Protein AF-A0A1H7ITZ8-F1 (afdb_monomer)

pLDDT: mean 71.11, std 26.48, range [23.14, 97.75]

Structure (mmCIF, N/CA/C/O backbone):
data_AF-A0A1H7ITZ8-F1
#
_entry.id   AF-A0A1H7ITZ8-F1
#
loop_
_atom_site.group_PDB
_atom_site.id
_atom_site.type_symbol
_atom_site.label_atom_id
_atom_site.label_alt_id
_atom_site.label_comp_id
_atom_site.label_asym_id
_atom_site.label_entity_id
_atom_site.label_seq_id
_atom_site.pdbx_PDB_ins_code
_atom_site.Cartn_x
_atom_site.Cartn_y
_atom_site.Cartn_z
_atom_site.occupancy
_atom_site.B_iso_or_equiv
_atom_site.auth_seq_id
_atom_site.auth_comp_id
_atom_site.auth_asym_id
_atom_site.auth_atom_id
_atom_site.pdbx_PDB_model_num
ATOM 1 N N . MET A 1 1 ? 5.941 -54.226 17.260 1.00 29.75 1 MET A N 1
ATOM 2 C CA . MET A 1 1 ? 5.247 -53.917 18.535 1.00 29.75 1 MET A CA 1
ATOM 3 C C . MET A 1 1 ? 5.893 -52.683 19.145 1.00 29.75 1 MET A C 1
ATOM 5 O O . MET A 1 1 ? 7.112 -52.682 19.151 1.00 29.75 1 MET A O 1
ATOM 9 N N . ARG A 1 2 ? 5.105 -51.743 19.706 1.00 27.94 2 ARG A N 1
ATOM 10 C CA . ARG A 1 2 ? 5.529 -50.511 20.434 1.00 27.94 2 ARG A CA 1
ATOM 11 C C . ARG A 1 2 ? 6.351 -49.517 19.567 1.00 27.94 2 ARG A C 1
ATOM 13 O O . ARG A 1 2 ? 7.229 -49.949 18.842 1.00 27.94 2 ARG A O 1
ATOM 20 N N . ILE A 1 3 ? 6.073 -48.213 19.424 1.00 29.80 3 ILE A N 1
ATOM 21 C CA . ILE A 1 3 ? 5.393 -47.147 20.205 1.00 29.80 3 ILE A CA 1
ATOM 22 C C . ILE A 1 3 ? 6.267 -46.528 21.317 1.00 29.80 3 ILE A C 1
ATOM 24 O O . ILE A 1 3 ? 6.547 -47.205 22.300 1.00 29.80 3 ILE A O 1
ATOM 28 N N . LEU A 1 4 ? 6.538 -45.211 21.166 1.00 27.41 4 LEU A N 1
ATOM 29 C CA . LEU A 1 4 ? 7.123 -44.229 22.117 1.00 27.41 4 LEU A CA 1
ATOM 30 C C . LEU A 1 4 ? 8.624 -44.413 22.489 1.00 27.41 4 LEU A C 1
ATOM 32 O O . LEU A 1 4 ? 9.109 -45.535 22.515 1.00 27.41 4 LEU A O 1
ATOM 36 N N . SER A 1 5 ? 9.426 -43.364 22.768 1.00 28.02 5 SER A N 1
ATOM 37 C CA . SER A 1 5 ? 9.196 -41.893 22.734 1.00 28.02 5 SER A CA 1
ATOM 38 C C . SER A 1 5 ? 10.489 -41.044 22.673 1.00 28.02 5 SER A C 1
ATOM 40 O O . SER A 1 5 ? 11.504 -41.452 23.218 1.00 28.02 5 SER A O 1
ATOM 42 N N . LYS A 1 6 ? 10.369 -39.822 22.113 1.00 26.95 6 LYS A N 1
ATOM 43 C CA . LYS A 1 6 ? 11.011 -38.518 22.459 1.00 26.95 6 LYS A CA 1
ATOM 44 C C . LYS A 1 6 ? 12.314 -38.481 23.313 1.00 26.95 6 LYS A C 1
ATOM 46 O O . LYS A 1 6 ? 12.285 -38.962 24.439 1.00 26.95 6 LYS A O 1
ATOM 51 N N . SER A 1 7 ? 13.328 -37.689 22.893 1.00 27.19 7 SER A N 1
ATOM 52 C CA . SER A 1 7 ? 13.704 -36.373 23.512 1.00 27.19 7 SER A CA 1
ATOM 53 C C . SER A 1 7 ? 15.200 -35.931 23.465 1.00 27.19 7 SER A C 1
ATOM 55 O O . SER A 1 7 ? 16.047 -36.553 24.085 1.00 27.19 7 SER A O 1
ATOM 57 N N . ILE A 1 8 ? 15.433 -34.711 22.935 1.00 26.95 8 ILE A N 1
ATOM 58 C CA . ILE A 1 8 ? 16.166 -33.570 23.572 1.00 26.95 8 ILE A CA 1
ATOM 59 C C . ILE A 1 8 ? 17.731 -33.454 23.547 1.00 26.95 8 ILE A C 1
ATOM 61 O O . ILE A 1 8 ? 18.434 -34.011 24.377 1.00 26.95 8 ILE A O 1
ATOM 65 N N . LYS A 1 9 ? 18.183 -32.478 22.722 1.00 26.86 9 LYS A N 1
ATOM 66 C CA . LYS A 1 9 ? 19.186 -31.380 22.929 1.00 26.86 9 LYS A CA 1
ATOM 67 C C . LYS A 1 9 ? 20.734 -31.558 22.873 1.00 26.86 9 LYS A C 1
ATOM 69 O O . LYS A 1 9 ? 21.321 -32.385 23.551 1.00 26.86 9 LYS A O 1
ATOM 74 N N . LYS A 1 10 ? 21.325 -30.499 22.266 1.00 27.42 10 LYS A N 1
ATOM 75 C CA . LYS A 1 10 ? 22.605 -29.768 22.519 1.00 27.42 10 LYS A CA 1
ATOM 76 C C . LYS A 1 10 ? 23.917 -30.133 21.774 1.00 27.42 10 LYS A C 1
ATOM 78 O O . LYS A 1 10 ? 24.700 -30.951 22.228 1.00 27.42 10 LYS A O 1
ATOM 83 N N . THR A 1 11 ? 24.176 -29.355 20.710 1.00 26.75 11 THR A N 1
ATOM 84 C CA . THR A 1 11 ? 25.274 -28.356 20.564 1.00 26.75 11 THR A CA 1
ATOM 85 C C . THR A 1 11 ? 26.735 -28.717 20.892 1.00 26.75 11 THR A C 1
ATOM 87 O O . THR A 1 11 ? 27.050 -28.978 22.046 1.00 26.75 11 THR A O 1
ATOM 90 N N . ILE A 1 12 ? 27.643 -28.467 19.929 1.00 24.50 12 ILE A N 1
ATOM 91 C CA . ILE A 1 12 ? 29.023 -27.960 20.135 1.00 24.50 12 ILE A CA 1
ATOM 92 C C . ILE A 1 12 ? 29.513 -27.220 18.863 1.00 24.50 12 ILE A C 1
ATOM 94 O O . ILE A 1 12 ? 28.933 -27.398 17.793 1.00 24.50 12 ILE A O 1
ATOM 98 N N . ILE A 1 13 ? 30.523 -26.349 18.998 1.00 24.00 13 ILE A N 1
ATOM 99 C CA . ILE A 1 13 ? 31.052 -25.416 17.975 1.00 24.00 13 ILE A CA 1
ATOM 100 C C . ILE A 1 13 ? 32.533 -25.730 17.691 1.00 24.00 13 ILE A C 1
ATOM 102 O O . ILE A 1 13 ? 33.263 -26.015 18.638 1.00 24.00 13 ILE A O 1
ATOM 106 N N . ALA A 1 14 ? 33.002 -25.586 16.442 1.00 23.97 14 ALA A N 1
ATOM 107 C CA . ALA A 1 14 ? 34.426 -25.385 16.119 1.00 23.97 14 ALA A CA 1
ATOM 108 C C . ALA A 1 14 ? 34.628 -24.718 14.738 1.00 23.97 14 ALA A C 1
ATOM 110 O O . ALA A 1 14 ? 33.883 -24.991 13.801 1.00 23.97 14 ALA A O 1
ATOM 111 N N . MET A 1 15 ? 35.657 -23.871 14.615 1.00 23.73 15 MET A N 1
ATOM 112 C CA . MET A 1 15 ? 36.111 -23.228 13.365 1.00 23.73 15 MET A CA 1
ATOM 113 C C . MET A 1 15 ? 37.372 -23.922 12.818 1.00 23.73 15 MET A C 1
ATOM 115 O O . MET A 1 15 ? 38.105 -24.554 13.577 1.00 23.73 15 MET A O 1
ATOM 119 N N . SER A 1 16 ? 37.694 -23.732 11.534 1.00 25.84 16 SER A N 1
ATOM 120 C CA . SER A 1 16 ? 39.051 -23.895 10.969 1.00 25.84 16 SER A CA 1
ATOM 121 C C . SER A 1 16 ? 39.190 -23.093 9.666 1.00 25.84 16 SER A C 1
ATOM 123 O O . SER A 1 16 ? 38.193 -22.868 8.983 1.00 25.84 16 SER A O 1
ATOM 125 N N . LEU A 1 17 ? 40.398 -22.603 9.354 1.00 23.58 17 LEU A N 1
ATOM 126 C CA . LEU A 1 17 ? 40.628 -21.542 8.360 1.00 23.58 17 LEU A CA 1
ATOM 127 C C . LEU A 1 17 ? 42.040 -21.634 7.728 1.00 23.58 17 LEU A C 1
ATOM 129 O O . LEU A 1 17 ? 42.996 -21.945 8.427 1.00 23.58 17 LEU A O 1
ATOM 133 N N . VAL A 1 18 ? 42.145 -21.260 6.441 1.00 26.16 18 VAL A N 1
ATOM 134 C CA . VAL A 1 18 ? 43.363 -20.920 5.650 1.00 26.16 18 VAL A CA 1
ATOM 135 C C . VAL A 1 18 ? 44.387 -22.024 5.304 1.00 26.16 18 VAL A C 1
ATOM 137 O O . VAL A 1 18 ? 45.120 -22.514 6.154 1.00 26.16 18 VAL A O 1
ATOM 140 N N . THR A 1 19 ? 44.554 -22.282 3.996 1.00 26.64 19 THR A N 1
ATOM 141 C CA . THR A 1 19 ? 45.807 -22.247 3.172 1.00 26.64 19 THR A CA 1
ATOM 142 C C . THR A 1 19 ? 45.485 -22.811 1.769 1.00 26.64 19 THR A C 1
ATOM 144 O O . THR A 1 19 ? 44.592 -23.641 1.657 1.00 26.64 19 THR A O 1
ATOM 147 N N . GLY A 1 20 ? 46.096 -22.420 0.641 1.00 23.81 20 GLY A N 1
ATOM 148 C CA . GLY A 1 20 ? 47.126 -21.411 0.329 1.00 23.81 20 GLY A CA 1
ATOM 149 C C . GLY A 1 20 ? 47.096 -21.054 -1.183 1.00 23.81 20 GLY A C 1
ATOM 150 O O . GLY A 1 20 ? 46.156 -21.437 -1.872 1.00 23.81 20 GLY A O 1
ATOM 151 N N . ILE A 1 21 ? 48.088 -20.320 -1.712 1.00 27.06 21 ILE A N 1
ATOM 152 C CA . ILE A 1 21 ? 48.065 -19.708 -3.069 1.00 27.06 21 ILE A CA 1
ATOM 153 C C . ILE A 1 21 ? 49.258 -20.189 -3.925 1.00 27.06 21 ILE A C 1
ATOM 155 O O . ILE A 1 21 ? 50.365 -20.165 -3.392 1.00 27.06 21 ILE A O 1
ATOM 159 N N . LEU A 1 22 ? 49.070 -20.524 -5.224 1.00 24.58 22 LEU A N 1
ATOM 160 C CA . LEU A 1 22 ? 49.828 -19.982 -6.394 1.00 24.58 22 LEU A CA 1
ATOM 161 C C . LEU A 1 22 ? 49.731 -20.776 -7.727 1.00 24.58 22 LEU A C 1
ATOM 163 O O . LEU A 1 22 ? 49.790 -21.997 -7.735 1.00 24.58 22 LEU A O 1
ATOM 167 N N . SER A 1 23 ? 49.733 -19.985 -8.818 1.00 24.92 23 SER A N 1
ATOM 168 C CA . SER A 1 23 ? 50.287 -20.203 -10.180 1.00 24.92 23 SER A CA 1
ATOM 169 C C . SER A 1 23 ? 49.730 -21.272 -11.151 1.00 24.92 23 SER A C 1
ATOM 171 O O . SER A 1 23 ? 49.378 -22.383 -10.779 1.00 24.92 23 SER A O 1
ATOM 173 N N . GLY A 1 24 ? 49.758 -20.931 -12.456 1.00 24.23 24 GLY A N 1
ATOM 174 C CA . GLY A 1 24 ? 49.689 -21.887 -13.579 1.00 24.23 24 GLY A CA 1
ATOM 175 C C . GLY A 1 24 ? 48.699 -21.546 -14.707 1.00 24.23 24 GLY A C 1
ATOM 176 O O . GLY A 1 24 ? 47.592 -22.071 -14.722 1.00 24.23 24 GLY A O 1
ATOM 177 N N . SER A 1 25 ? 49.095 -20.725 -15.689 1.00 25.64 25 SER A N 1
ATOM 178 C CA . SER A 1 25 ? 48.278 -20.441 -16.888 1.00 25.64 25 SER A CA 1
ATOM 179 C C . SER A 1 25 ? 48.521 -21.452 -18.017 1.00 25.64 25 SER A C 1
ATOM 181 O O . SER A 1 25 ? 49.678 -21.685 -18.352 1.00 25.64 25 SER A O 1
ATOM 183 N N . ILE A 1 26 ? 47.458 -21.946 -18.667 1.00 25.75 26 ILE A N 1
ATOM 184 C CA . ILE A 1 26 ? 47.429 -22.519 -20.034 1.00 25.75 26 ILE A CA 1
ATOM 185 C C . ILE A 1 26 ? 45.972 -22.475 -20.543 1.00 25.75 26 ILE A C 1
ATOM 187 O O . ILE A 1 26 ? 45.054 -22.801 -19.797 1.00 25.75 26 ILE A O 1
ATOM 191 N N . MET A 1 27 ? 45.762 -22.078 -21.804 1.00 27.56 27 MET A N 1
ATOM 192 C CA . MET A 1 27 ? 44.465 -22.148 -22.508 1.00 27.56 27 MET A CA 1
ATOM 193 C C . MET A 1 27 ? 44.356 -23.473 -23.281 1.00 27.56 27 MET A C 1
ATOM 195 O O . MET A 1 27 ? 45.375 -23.986 -23.751 1.00 27.56 27 MET A O 1
ATOM 199 N N . PRO A 1 28 ? 43.138 -24.005 -23.482 1.00 27.78 28 PRO A N 1
ATOM 200 C CA . PRO A 1 28 ? 42.622 -23.999 -24.857 1.00 27.78 28 PRO A CA 1
ATOM 201 C C . PRO A 1 28 ? 41.128 -23.628 -24.980 1.00 27.78 28 PRO A C 1
ATOM 203 O O . PRO A 1 28 ? 40.410 -23.474 -23.998 1.00 27.78 28 PRO A O 1
ATOM 206 N N . ASN A 1 29 ? 40.687 -23.471 -26.231 1.00 26.05 29 ASN A N 1
ATOM 207 C CA . ASN A 1 29 ? 39.378 -22.954 -26.644 1.00 26.05 29 ASN A CA 1
ATOM 208 C C . ASN A 1 29 ? 38.174 -23.901 -26.434 1.00 26.05 29 ASN A C 1
ATOM 210 O O . ASN A 1 29 ? 38.314 -25.118 -26.331 1.00 26.05 29 ASN A O 1
ATOM 214 N N . THR A 1 30 ? 36.981 -23.301 -26.575 1.00 30.25 30 THR A N 1
ATOM 215 C CA . THR A 1 30 ? 35.686 -23.905 -26.970 1.00 30.25 30 THR A CA 1
ATOM 216 C C . THR A 1 30 ? 35.078 -24.995 -26.082 1.00 30.25 30 THR A C 1
ATOM 218 O O . THR A 1 30 ? 35.364 -26.179 -26.248 1.00 30.25 30 THR A O 1
ATOM 221 N N . SER A 1 31 ? 34.069 -24.611 -25.292 1.00 23.45 31 SER A N 1
ATOM 222 C CA . SER A 1 31 ? 32.730 -25.241 -25.275 1.00 23.45 31 SER A CA 1
ATOM 223 C C . SER A 1 31 ? 31.743 -24.372 -24.486 1.00 23.45 31 SER A C 1
ATOM 225 O O . SER A 1 31 ? 32.158 -23.592 -23.634 1.00 23.45 31 SER A O 1
ATOM 227 N N . SER A 1 32 ? 30.445 -24.496 -24.773 1.00 34.81 32 SER A N 1
ATOM 228 C CA . SER A 1 32 ? 29.383 -23.682 -24.168 1.00 34.81 32 SER A CA 1
ATOM 229 C C . SER A 1 32 ? 29.322 -23.828 -22.643 1.00 34.81 32 SER A C 1
ATOM 231 O O . SER A 1 32 ? 28.941 -24.882 -22.132 1.00 34.81 32 SER A O 1
ATOM 233 N N . SER A 1 33 ? 29.634 -22.756 -21.915 1.00 23.14 33 SER A N 1
ATOM 234 C CA . SER A 1 33 ? 29.462 -22.668 -20.464 1.00 23.14 33 SER A CA 1
ATOM 235 C C . SER A 1 33 ? 28.326 -21.707 -20.122 1.00 23.14 33 SER A C 1
ATOM 237 O O . SER A 1 33 ? 28.512 -20.490 -20.129 1.00 23.14 33 SER A O 1
ATOM 239 N N . ILE A 1 34 ? 27.158 -22.261 -19.788 1.00 28.22 34 ILE A N 1
ATOM 240 C CA . ILE A 1 34 ? 26.103 -21.529 -19.074 1.00 28.22 34 ILE A CA 1
ATOM 241 C C . ILE A 1 34 ? 26.743 -20.932 -17.816 1.00 28.22 34 ILE A C 1
ATOM 243 O O . ILE A 1 34 ? 27.362 -21.670 -17.045 1.00 28.22 34 ILE A O 1
ATOM 247 N N . ILE A 1 35 ? 26.616 -19.619 -17.609 1.00 26.00 35 ILE A N 1
ATOM 248 C CA . ILE A 1 35 ? 27.192 -18.948 -16.439 1.00 26.00 35 ILE A CA 1
ATOM 249 C C . ILE A 1 35 ? 26.360 -19.322 -15.209 1.00 26.00 35 ILE A C 1
ATOM 251 O O . ILE A 1 35 ? 25.389 -18.662 -14.849 1.00 26.00 35 ILE A O 1
ATOM 255 N N . THR A 1 36 ? 26.741 -20.416 -14.552 1.00 23.64 36 THR A N 1
ATOM 256 C CA . THR A 1 36 ? 26.254 -20.746 -13.212 1.00 23.64 36 THR A CA 1
ATOM 257 C C . THR A 1 36 ? 26.709 -19.654 -12.251 1.00 23.64 36 THR A C 1
ATOM 259 O O . THR A 1 36 ? 27.916 -19.443 -12.107 1.00 23.64 36 THR A O 1
ATOM 262 N N . ALA A 1 37 ? 25.759 -18.977 -11.601 1.00 26.55 37 ALA A N 1
ATOM 263 C CA . ALA A 1 37 ? 26.029 -17.863 -10.697 1.00 26.55 37 ALA A CA 1
ATOM 264 C C . ALA A 1 37 ? 27.124 -18.207 -9.670 1.00 26.55 37 ALA A C 1
ATOM 266 O O . ALA A 1 37 ? 27.009 -19.174 -8.910 1.00 26.55 37 ALA A O 1
ATOM 267 N N . SER A 1 38 ? 28.196 -17.409 -9.649 1.00 23.64 38 SER A N 1
ATOM 268 C CA . SER A 1 38 ? 29.277 -17.577 -8.679 1.00 23.64 38 SER A CA 1
ATOM 269 C C . SER A 1 38 ? 28.799 -17.124 -7.306 1.00 23.64 38 SER A C 1
ATOM 271 O O . SER A 1 38 ? 28.594 -15.935 -7.074 1.00 23.64 38 SER A O 1
ATOM 273 N N . ALA A 1 39 ? 28.656 -18.067 -6.380 1.00 30.31 39 ALA A N 1
ATOM 274 C CA . ALA A 1 39 ? 28.292 -17.759 -5.006 1.00 30.31 39 ALA A CA 1
ATOM 275 C C . ALA A 1 39 ? 29.340 -16.871 -4.297 1.00 30.31 39 ALA A C 1
ATOM 277 O O . ALA A 1 39 ? 30.525 -16.879 -4.637 1.00 30.31 39 ALA A O 1
ATOM 278 N N . ASN A 1 40 ? 28.888 -16.237 -3.208 1.00 27.64 40 ASN A N 1
ATOM 279 C CA . ASN A 1 40 ? 29.690 -15.627 -2.141 1.00 27.64 40 ASN A CA 1
ATOM 280 C C . ASN A 1 40 ? 30.190 -14.176 -2.332 1.00 27.64 40 ASN A C 1
ATOM 282 O O . ASN A 1 40 ? 31.363 -13.871 -2.115 1.00 27.64 40 ASN A O 1
ATOM 286 N N . THR A 1 41 ? 29.256 -13.251 -2.564 1.00 24.20 41 THR A N 1
ATOM 287 C CA . THR A 1 41 ? 29.254 -11.954 -1.858 1.00 24.20 41 THR A CA 1
ATOM 288 C C . THR A 1 41 ? 28.116 -11.928 -0.831 1.00 24.20 41 THR A C 1
ATOM 290 O O . THR A 1 41 ? 27.127 -12.644 -0.964 1.00 24.20 41 THR A O 1
ATOM 293 N N . GLY A 1 42 ? 28.270 -11.142 0.240 1.00 26.78 42 GLY A N 1
ATOM 294 C CA . GLY A 1 42 ? 27.377 -11.138 1.410 1.00 26.78 42 GLY A CA 1
ATOM 295 C C . GLY A 1 42 ? 26.049 -10.391 1.232 1.00 26.78 42 GLY A C 1
ATOM 296 O O . GLY A 1 42 ? 25.660 -9.646 2.127 1.00 26.78 42 GLY A O 1
ATOM 297 N N . SER A 1 43 ? 25.378 -10.563 0.095 1.00 32.91 43 SER A N 1
ATOM 298 C CA . SER A 1 43 ? 24.060 -9.997 -0.205 1.00 32.91 43 SER A CA 1
ATOM 299 C C . SER A 1 43 ? 23.066 -11.120 -0.483 1.00 32.91 43 SER A C 1
ATOM 301 O O . SER A 1 43 ? 23.257 -11.888 -1.424 1.00 32.91 43 SER A O 1
ATOM 303 N N . VAL A 1 44 ? 21.988 -11.197 0.303 1.00 38.00 44 VAL A N 1
ATOM 304 C CA . VAL A 1 44 ? 20.794 -11.938 -0.121 1.00 38.00 44 VAL A CA 1
ATOM 305 C C . VAL A 1 44 ? 20.200 -11.146 -1.282 1.00 38.00 44 VAL A C 1
ATOM 307 O O . VAL A 1 44 ? 19.850 -9.980 -1.125 1.00 38.00 44 VAL A O 1
ATOM 310 N N . GLU A 1 45 ? 20.164 -11.734 -2.473 1.00 53.88 45 GLU A N 1
ATOM 311 C CA . GLU A 1 45 ? 19.603 -11.056 -3.637 1.00 53.88 45 GLU A CA 1
ATOM 312 C C . GLU A 1 45 ? 18.069 -11.098 -3.562 1.00 53.88 45 GLU A C 1
ATOM 314 O O . GLU A 1 45 ? 17.452 -12.102 -3.923 1.00 53.88 45 GLU A O 1
ATOM 319 N N . HIS A 1 46 ? 17.456 -10.007 -3.088 1.00 66.81 46 HIS A N 1
ATOM 320 C CA . HIS A 1 46 ? 16.001 -9.836 -2.937 1.00 66.81 46 HIS A CA 1
ATOM 321 C C . HIS A 1 46 ? 15.278 -9.635 -4.288 1.00 66.81 46 HIS A C 1
ATOM 323 O O . HIS A 1 46 ? 14.564 -8.660 -4.510 1.00 66.81 46 HIS A O 1
ATOM 329 N N . ARG A 1 47 ? 15.488 -10.593 -5.195 1.00 77.88 47 ARG A N 1
ATOM 330 C CA . ARG A 1 47 ? 14.961 -10.691 -6.562 1.00 77.88 47 ARG A CA 1
ATOM 331 C C . ARG A 1 47 ? 13.589 -11.382 -6.577 1.00 77.88 47 ARG A C 1
ATOM 333 O O . ARG A 1 47 ? 13.462 -12.484 -7.115 1.00 77.88 47 ARG A O 1
ATOM 340 N N . LEU A 1 48 ? 12.579 -10.837 -5.899 1.00 79.00 48 LEU A N 1
ATOM 341 C CA . LEU A 1 48 ? 11.294 -11.533 -5.767 1.00 79.00 48 LEU A CA 1
ATOM 342 C C . LEU A 1 48 ? 10.552 -11.642 -7.110 1.00 79.00 48 LEU A C 1
ATOM 344 O O . LEU A 1 48 ? 9.998 -12.697 -7.417 1.00 79.00 48 LEU A O 1
ATOM 348 N N . HIS A 1 49 ? 10.569 -10.587 -7.921 1.00 85.31 49 HIS A N 1
ATOM 349 C CA . HIS A 1 49 ? 9.899 -10.537 -9.219 1.00 85.31 49 HIS A CA 1
ATOM 350 C C . HIS A 1 49 ? 10.641 -11.328 -10.304 1.00 85.31 49 HIS A C 1
ATOM 352 O O . HIS A 1 49 ? 9.990 -11.872 -11.197 1.00 85.31 49 HIS A O 1
ATOM 358 N N . TYR A 1 50 ? 11.965 -11.493 -10.194 1.00 86.12 50 TYR A N 1
ATOM 359 C CA . TYR A 1 50 ? 12.759 -12.359 -11.084 1.00 86.12 50 TYR A CA 1
ATOM 360 C C . TYR A 1 50 ? 12.202 -13.788 -11.207 1.00 86.12 50 TYR A C 1
ATOM 362 O O . TYR A 1 50 ? 12.099 -14.332 -12.308 1.00 86.12 50 TYR A O 1
ATOM 370 N N . TYR A 1 51 ? 11.783 -14.393 -10.089 1.00 81.44 51 TYR A N 1
ATOM 371 C CA . TYR A 1 51 ? 11.235 -15.757 -10.068 1.00 81.44 51 TYR A CA 1
ATOM 372 C C . TYR A 1 51 ? 9.824 -15.876 -10.671 1.00 81.44 51 TYR A C 1
ATOM 374 O O . TYR A 1 51 ? 9.306 -16.986 -10.802 1.00 81.44 51 TYR A O 1
ATOM 382 N N . PHE A 1 52 ? 9.210 -14.754 -11.057 1.00 78.75 52 PHE A N 1
ATOM 383 C CA . PHE A 1 52 ? 7.904 -14.692 -11.715 1.00 78.75 52 PHE A CA 1
ATOM 384 C C . PHE A 1 52 ? 7.978 -14.315 -13.202 1.00 78.75 52 PHE A C 1
ATOM 386 O O . PHE A 1 52 ? 6.956 -14.342 -13.892 1.00 78.75 52 PHE A O 1
ATOM 393 N N . LEU A 1 53 ? 9.180 -14.031 -13.712 1.00 85.94 53 LEU A N 1
ATOM 394 C CA . LEU A 1 53 ? 9.456 -13.941 -15.145 1.00 85.94 53 LEU A CA 1
ATOM 395 C C . LEU A 1 53 ? 9.205 -15.308 -15.797 1.00 85.94 53 LEU A C 1
ATOM 397 O O . LEU A 1 53 ? 9.593 -16.348 -15.260 1.00 85.94 53 LEU A O 1
ATOM 401 N N . GLN A 1 54 ? 8.546 -15.335 -16.952 1.00 85.94 54 GLN A N 1
ATOM 402 C CA . GLN A 1 54 ? 8.118 -16.583 -17.585 1.00 85.94 54 GLN A CA 1
ATOM 403 C C . GLN A 1 54 ? 9.223 -17.169 -18.467 1.00 85.94 54 GLN A C 1
ATOM 405 O O . GLN A 1 54 ? 9.581 -18.342 -18.321 1.00 85.94 54 GLN A O 1
ATOM 410 N N . THR A 1 55 ? 9.799 -16.356 -19.352 1.00 90.25 55 THR A N 1
ATOM 411 C CA . THR A 1 55 ? 10.794 -16.804 -20.338 1.00 90.25 55 THR A CA 1
ATOM 412 C C . THR A 1 55 ? 12.240 -16.582 -19.893 1.00 90.25 55 THR A C 1
ATOM 414 O O . THR A 1 55 ? 12.540 -15.735 -19.052 1.00 90.25 55 THR A O 1
ATOM 417 N N . ASP A 1 56 ? 13.166 -17.338 -20.489 1.00 91.75 56 ASP A N 1
ATOM 418 C CA . ASP A 1 56 ? 14.604 -17.108 -20.301 1.00 91.75 56 ASP A CA 1
ATOM 419 C C . ASP A 1 56 ? 15.063 -15.794 -20.949 1.00 91.75 56 ASP A C 1
ATOM 421 O O . ASP A 1 56 ? 16.005 -15.177 -20.465 1.00 91.75 56 ASP A O 1
ATOM 425 N N . ALA A 1 57 ? 14.343 -15.315 -21.971 1.00 92.75 57 ALA A N 1
ATOM 426 C CA . ALA A 1 57 ? 14.526 -13.983 -22.538 1.00 92.75 57 ALA A CA 1
ATOM 427 C C . ALA A 1 57 ? 14.228 -12.882 -21.504 1.00 92.75 57 ALA A C 1
ATOM 429 O O . ALA A 1 57 ? 15.057 -12.003 -21.302 1.00 92.75 57 ALA A O 1
ATOM 430 N N . GLU A 1 58 ? 13.099 -12.956 -20.788 1.00 92.44 58 GLU A N 1
ATOM 431 C CA . GLU A 1 58 ? 12.779 -12.013 -19.703 1.00 92.44 58 GLU A CA 1
ATOM 432 C C . GLU A 1 58 ? 13.831 -12.038 -18.582 1.00 92.44 58 GLU A C 1
ATOM 434 O O . GLU A 1 58 ? 14.252 -10.979 -18.119 1.00 92.44 58 GLU A O 1
ATOM 439 N N . ARG A 1 59 ? 14.288 -13.230 -18.165 1.00 93.06 59 ARG A N 1
ATOM 440 C CA . ARG A 1 59 ? 15.363 -13.372 -17.163 1.00 93.06 59 ARG A CA 1
ATOM 441 C C . ARG A 1 59 ? 16.677 -12.756 -17.644 1.00 93.06 59 ARG A C 1
ATOM 443 O O . ARG A 1 59 ? 17.267 -11.960 -16.921 1.00 93.06 59 ARG A O 1
ATOM 450 N N . ALA A 1 60 ? 17.085 -13.041 -18.880 1.00 94.19 60 ALA A N 1
ATOM 451 C CA . ALA A 1 60 ? 18.285 -12.459 -19.468 1.00 94.19 60 ALA A CA 1
ATOM 452 C C . ALA A 1 60 ? 18.188 -10.929 -19.588 1.00 94.19 60 ALA A C 1
ATOM 454 O O . ALA A 1 60 ? 19.150 -10.241 -19.262 1.00 94.19 60 ALA A O 1
ATOM 455 N N . CYS A 1 61 ? 17.028 -10.378 -19.968 1.00 94.62 61 CYS A N 1
ATOM 456 C CA . CYS A 1 61 ? 16.796 -8.933 -19.926 1.00 94.62 61 CYS A CA 1
ATOM 457 C C . CYS A 1 61 ? 16.945 -8.370 -18.507 1.00 94.62 61 CYS A C 1
ATOM 459 O O . CYS A 1 61 ? 17.560 -7.324 -18.349 1.00 94.62 61 CYS A O 1
ATOM 461 N N . TYR A 1 62 ? 16.403 -9.039 -17.484 1.00 93.38 62 TYR A N 1
ATOM 462 C CA . TYR A 1 62 ? 16.472 -8.596 -16.085 1.00 93.38 62 TYR A CA 1
ATOM 463 C C . TYR A 1 62 ? 17.923 -8.532 -15.589 1.00 93.38 62 TYR A C 1
ATOM 465 O O . TYR A 1 62 ? 18.357 -7.502 -15.071 1.00 93.38 62 TYR A O 1
ATOM 473 N N . ASP A 1 63 ? 18.695 -9.599 -15.810 1.00 93.31 63 ASP A N 1
ATOM 474 C CA . ASP A 1 63 ? 20.114 -9.641 -15.450 1.00 93.31 63 ASP A CA 1
ATOM 475 C C . ASP A 1 63 ? 20.926 -8.602 -16.244 1.00 93.31 63 ASP A C 1
ATOM 477 O O . ASP A 1 63 ? 21.711 -7.849 -15.667 1.00 93.31 63 ASP A O 1
ATOM 481 N N . ALA A 1 64 ? 20.683 -8.476 -17.551 1.00 94.00 64 ALA A N 1
ATOM 482 C CA . ALA A 1 64 ? 21.361 -7.507 -18.411 1.00 94.00 64 ALA A CA 1
ATOM 483 C C . ALA A 1 64 ? 21.033 -6.041 -18.063 1.00 94.00 64 ALA A C 1
ATOM 485 O O . ALA A 1 64 ? 21.897 -5.169 -18.180 1.00 94.00 64 ALA A O 1
ATOM 486 N N . ILE A 1 65 ? 19.815 -5.758 -17.595 1.00 91.69 65 ILE A N 1
ATOM 487 C CA . ILE A 1 65 ? 19.391 -4.452 -17.070 1.00 91.69 65 ILE A CA 1
ATOM 488 C C . ILE A 1 65 ? 20.188 -4.102 -15.801 1.00 91.69 65 ILE A C 1
ATOM 490 O O . ILE A 1 65 ? 20.742 -3.007 -15.709 1.00 91.69 65 ILE A O 1
ATOM 494 N N . ILE A 1 66 ? 20.319 -5.037 -14.852 1.00 89.88 66 ILE A N 1
ATOM 495 C CA . ILE A 1 66 ? 21.071 -4.816 -13.604 1.00 89.88 66 ILE A CA 1
ATOM 496 C C . ILE A 1 66 ? 22.574 -4.671 -13.867 1.00 89.88 66 ILE A C 1
ATOM 498 O O . ILE A 1 66 ? 23.213 -3.784 -13.300 1.00 89.88 66 ILE A O 1
ATOM 502 N N . GLU A 1 67 ? 23.160 -5.514 -14.720 1.00 90.69 67 GLU A N 1
ATOM 503 C CA . GLU A 1 67 ? 24.594 -5.452 -15.023 1.00 90.69 67 GLU A CA 1
ATOM 504 C C . GLU A 1 67 ? 24.963 -4.202 -15.843 1.00 90.69 67 GLU A C 1
ATOM 506 O O . GLU A 1 67 ? 25.930 -3.517 -15.502 1.00 90.69 67 GLU A O 1
ATOM 511 N N . SER A 1 68 ? 24.173 -3.824 -16.858 1.00 90.19 68 SER A N 1
ATOM 512 C CA . SER A 1 68 ? 24.438 -2.602 -17.642 1.00 90.19 68 SER A CA 1
ATOM 513 C C . SER A 1 68 ? 24.286 -1.324 -16.806 1.00 90.19 68 SER A C 1
ATOM 515 O O . SER A 1 68 ? 25.051 -0.376 -16.992 1.00 90.19 68 SER A O 1
ATOM 517 N N . ALA A 1 69 ? 23.390 -1.305 -15.811 1.00 85.88 69 ALA A N 1
ATOM 518 C CA . ALA A 1 69 ? 23.249 -0.184 -14.878 1.00 85.88 69 ALA A CA 1
ATOM 519 C C . ALA A 1 69 ? 24.495 0.067 -13.998 1.00 85.88 69 ALA A C 1
ATOM 521 O O . ALA A 1 69 ? 24.634 1.155 -13.441 1.00 85.88 69 ALA A O 1
ATOM 522 N N . LYS A 1 70 ? 25.437 -0.886 -13.897 1.00 84.81 70 LYS A N 1
ATOM 523 C CA . LYS A 1 70 ? 26.719 -0.696 -13.184 1.00 84.81 70 LYS A CA 1
ATOM 524 C C . LYS A 1 70 ? 27.747 0.098 -13.998 1.00 84.81 70 LYS A C 1
ATOM 526 O O . LYS A 1 70 ? 28.661 0.679 -13.415 1.00 84.81 70 LYS A O 1
ATOM 531 N N . ASN A 1 71 ? 27.608 0.126 -15.324 1.00 86.06 71 ASN A N 1
ATOM 532 C CA . ASN A 1 71 ? 28.469 0.862 -16.255 1.00 86.06 71 ASN A CA 1
ATOM 533 C C . ASN A 1 71 ? 27.608 1.554 -17.334 1.00 86.06 71 ASN A C 1
ATOM 535 O O . ASN A 1 71 ? 27.689 1.195 -18.511 1.00 86.06 71 ASN A O 1
ATOM 539 N N . PRO A 1 72 ? 26.748 2.518 -16.953 1.00 85.69 72 PRO A N 1
ATOM 540 C CA . PRO A 1 72 ? 25.824 3.146 -17.885 1.00 85.69 72 PRO A CA 1
ATOM 541 C C . PRO A 1 72 ? 26.559 4.014 -18.913 1.00 85.69 72 PRO A C 1
ATOM 543 O O . PRO A 1 72 ? 27.661 4.518 -18.676 1.00 85.69 72 PRO A O 1
ATOM 546 N N . LEU A 1 73 ? 25.910 4.232 -20.057 1.00 85.50 73 LEU A N 1
ATOM 547 C CA . LEU A 1 73 ? 26.437 5.062 -21.134 1.00 85.50 73 LEU A CA 1
ATOM 548 C C . LEU A 1 73 ? 26.776 6.484 -20.650 1.00 85.50 73 LEU A C 1
ATOM 550 O O . LEU A 1 73 ? 25.979 7.088 -19.921 1.00 85.50 73 LEU A O 1
ATOM 554 N N . PRO A 1 74 ? 27.895 7.074 -21.120 1.00 82.44 74 PRO A N 1
ATOM 555 C CA . PRO A 1 74 ? 28.230 8.463 -20.843 1.00 82.44 74 PRO A CA 1
ATOM 556 C C . PRO A 1 74 ? 27.096 9.427 -21.206 1.00 82.44 74 PRO A C 1
ATOM 558 O O . PRO A 1 74 ? 26.434 9.279 -22.240 1.00 82.44 74 PRO A O 1
ATOM 561 N N . ILE A 1 75 ? 26.918 10.457 -20.379 1.00 77.00 75 ILE A N 1
ATOM 562 C CA . ILE A 1 75 ? 25.930 11.521 -20.582 1.00 77.00 75 ILE A CA 1
ATOM 563 C C . ILE A 1 75 ? 26.043 12.109 -21.998 1.00 77.00 75 ILE A C 1
ATOM 565 O O . ILE A 1 75 ? 27.126 12.461 -22.464 1.00 77.00 75 ILE A O 1
ATOM 569 N N . GLY A 1 76 ? 24.904 12.209 -22.689 1.00 75.12 76 GLY A N 1
ATOM 570 C CA . GLY A 1 76 ? 24.824 12.724 -24.059 1.00 75.12 76 GLY A CA 1
ATOM 571 C C . GLY A 1 76 ? 25.182 11.726 -25.171 1.00 75.12 76 GLY A C 1
ATOM 572 O O . GLY A 1 76 ? 25.119 12.103 -26.342 1.00 75.12 76 GLY A O 1
ATOM 573 N N . THR A 1 77 ? 25.515 10.467 -24.855 1.00 82.56 77 THR A N 1
ATOM 574 C CA . THR A 1 77 ? 25.793 9.432 -25.870 1.00 82.56 77 THR A CA 1
ATOM 575 C C . THR A 1 77 ? 24.614 9.247 -26.832 1.00 82.56 77 THR A C 1
ATOM 577 O O . THR A 1 77 ? 23.503 8.887 -26.435 1.00 82.56 77 THR A O 1
ATOM 580 N N . ASN A 1 78 ? 24.866 9.444 -28.130 1.00 85.69 78 ASN A N 1
ATOM 581 C CA . ASN A 1 78 ? 23.905 9.130 -29.183 1.00 85.69 78 ASN A CA 1
ATOM 582 C C . ASN A 1 78 ? 24.059 7.662 -29.602 1.00 85.69 78 ASN A C 1
ATOM 584 O O . ASN A 1 78 ? 24.909 7.328 -30.424 1.00 85.69 78 ASN A O 1
ATOM 588 N N . ILE A 1 79 ? 23.207 6.811 -29.037 1.00 85.12 79 ILE A N 1
ATOM 589 C CA . ILE A 1 79 ? 23.155 5.361 -29.268 1.00 85.12 79 ILE A CA 1
ATOM 590 C C . ILE A 1 79 ? 23.130 4.954 -30.751 1.00 85.12 79 ILE A C 1
ATOM 592 O O . ILE A 1 79 ? 23.857 4.049 -31.148 1.00 85.12 79 ILE A O 1
ATOM 596 N N . TYR A 1 80 ? 22.417 5.695 -31.608 1.00 84.25 80 TYR A N 1
ATOM 597 C CA . TYR A 1 80 ? 22.340 5.434 -33.056 1.00 84.25 80 TYR A CA 1
ATOM 598 C C . TYR A 1 80 ? 23.618 5.842 -33.817 1.00 84.25 80 TYR A C 1
ATOM 600 O O . TYR A 1 80 ? 23.651 5.830 -35.047 1.00 84.25 80 TYR A O 1
ATOM 608 N N . ARG A 1 81 ? 24.661 6.267 -33.094 1.00 86.69 81 ARG A N 1
ATOM 609 C CA . ARG A 1 81 ? 25.993 6.628 -33.600 1.00 86.69 81 ARG A CA 1
ATOM 610 C C . ARG A 1 81 ? 27.133 6.038 -32.757 1.00 86.69 81 ARG A C 1
ATOM 612 O O . ARG A 1 81 ? 28.274 6.460 -32.926 1.00 86.69 81 ARG A O 1
ATOM 619 N N . MET A 1 82 ? 26.844 5.102 -31.848 1.00 90.81 82 MET A N 1
ATOM 620 C CA . MET A 1 82 ? 27.883 4.375 -31.113 1.00 90.81 82 MET A CA 1
ATOM 621 C C . MET A 1 82 ? 28.695 3.481 -32.055 1.00 90.81 82 MET A C 1
ATOM 623 O O . MET A 1 82 ? 28.137 2.861 -32.964 1.00 90.81 82 MET A O 1
ATOM 627 N N . SER A 1 83 ? 30.001 3.384 -31.795 1.00 92.50 83 SER A N 1
ATOM 628 C CA . SER A 1 83 ? 30.860 2.360 -32.397 1.00 92.50 83 SER A CA 1
ATOM 629 C C . SER A 1 83 ? 30.421 0.959 -31.941 1.00 92.50 83 SER A C 1
ATOM 631 O O . SER A 1 83 ? 29.741 0.824 -30.919 1.00 92.50 83 SER A O 1
ATOM 633 N N . ASN A 1 84 ? 30.783 -0.097 -32.676 1.00 93.38 84 ASN A N 1
ATOM 634 C CA . ASN A 1 84 ? 30.471 -1.461 -32.229 1.00 93.38 84 ASN A CA 1
ATOM 635 C C . ASN A 1 84 ? 31.280 -1.810 -30.967 1.00 93.38 84 ASN A C 1
ATOM 637 O O . ASN A 1 84 ? 30.772 -2.467 -30.063 1.00 93.38 84 ASN A O 1
ATOM 641 N N . GLU A 1 85 ? 32.489 -1.267 -30.857 1.00 93.25 85 GLU A N 1
ATOM 642 C CA . GLU A 1 85 ? 33.355 -1.324 -29.686 1.00 93.25 85 GLU A CA 1
ATOM 643 C C . GLU A 1 85 ? 32.690 -0.696 -28.449 1.00 93.25 85 GLU A C 1
ATOM 645 O O . GLU A 1 85 ? 32.723 -1.291 -27.374 1.00 93.25 85 GLU A O 1
ATOM 650 N N . ASP A 1 86 ? 32.032 0.462 -28.579 1.00 92.56 86 ASP A N 1
ATOM 651 C CA . ASP A 1 86 ? 31.291 1.085 -27.473 1.00 92.56 86 ASP A CA 1
ATOM 652 C C . ASP A 1 86 ? 30.023 0.298 -27.105 1.00 92.56 86 ASP A C 1
ATOM 654 O O . ASP A 1 86 ? 29.693 0.221 -25.921 1.00 92.56 86 ASP A O 1
ATOM 658 N N . LYS A 1 87 ? 29.325 -0.321 -28.072 1.00 93.50 87 LYS A N 1
ATOM 659 C CA . LYS A 1 87 ? 28.170 -1.198 -27.781 1.00 93.50 87 LYS A CA 1
ATOM 660 C C . LYS A 1 87 ? 28.590 -2.399 -26.933 1.00 93.50 87 LYS A C 1
ATOM 662 O O . LYS A 1 87 ? 27.963 -2.654 -25.914 1.00 93.50 87 LYS A O 1
ATOM 667 N N . ILE A 1 88 ? 29.687 -3.065 -27.298 1.00 94.06 88 ILE A N 1
ATOM 668 C CA . ILE A 1 88 ? 30.243 -4.214 -26.560 1.00 94.06 88 ILE A CA 1
ATOM 669 C C . ILE A 1 88 ? 30.809 -3.788 -25.191 1.00 94.06 88 ILE A C 1
ATOM 671 O O . ILE A 1 88 ? 30.744 -4.535 -24.221 1.00 94.06 88 ILE A O 1
ATOM 675 N N . LYS A 1 89 ? 31.366 -2.577 -25.085 1.00 94.25 89 LYS A N 1
ATOM 676 C CA . LYS A 1 89 ? 31.984 -2.040 -23.858 1.00 94.25 89 LYS A CA 1
ATOM 677 C C . LYS A 1 89 ? 30.980 -1.590 -22.788 1.00 94.25 89 LYS A C 1
ATOM 679 O O . LYS A 1 89 ? 31.297 -1.658 -21.601 1.00 94.25 89 LYS A O 1
ATOM 684 N N . TYR A 1 90 ? 29.829 -1.056 -23.194 1.00 92.06 90 TYR A N 1
ATOM 685 C CA . TYR A 1 90 ? 28.798 -0.528 -22.285 1.00 92.06 90 TYR A CA 1
ATOM 686 C C . TYR A 1 90 ? 27.539 -1.397 -22.210 1.00 92.06 90 TYR A C 1
ATOM 688 O O . TYR A 1 90 ? 26.690 -1.165 -21.351 1.00 92.06 90 TYR A O 1
ATOM 696 N N . GLY A 1 91 ? 27.391 -2.356 -23.122 1.00 94.06 91 GLY A N 1
ATOM 697 C CA . GLY A 1 91 ? 26.219 -3.206 -23.221 1.00 94.06 91 GLY A CA 1
ATOM 698 C C . GLY A 1 91 ? 26.462 -4.628 -22.732 1.00 94.06 91 GLY A C 1
ATOM 699 O O . GLY A 1 91 ? 27.578 -5.140 -22.776 1.00 94.06 91 GLY A O 1
ATOM 700 N N . ILE A 1 92 ? 25.391 -5.275 -22.282 1.00 97.31 92 ILE A N 1
ATOM 701 C CA . ILE A 1 92 ? 25.389 -6.681 -21.868 1.00 97.31 92 ILE A CA 1
ATOM 702 C C . ILE A 1 92 ? 24.691 -7.504 -22.948 1.00 97.31 92 ILE A C 1
ATOM 704 O O . ILE A 1 92 ? 23.598 -7.146 -23.381 1.00 97.31 92 ILE A O 1
ATOM 708 N N . GLU A 1 93 ? 25.335 -8.577 -23.403 1.00 96.56 93 GLU A N 1
ATOM 709 C CA . GLU A 1 93 ? 24.852 -9.407 -24.511 1.00 96.56 93 GLU A CA 1
ATOM 710 C C . GLU A 1 93 ? 23.484 -10.034 -24.203 1.00 96.56 93 GLU A C 1
ATOM 712 O O . GLU A 1 93 ? 23.278 -10.605 -23.130 1.00 96.56 93 GLU A O 1
ATOM 717 N N . LEU A 1 94 ? 22.548 -9.921 -25.148 1.00 95.81 94 LEU A N 1
ATOM 718 C CA . LEU A 1 94 ? 21.211 -10.502 -25.058 1.00 95.81 94 LEU A CA 1
ATOM 719 C C . LEU A 1 94 ? 21.126 -11.790 -25.896 1.00 95.81 94 LEU A C 1
ATOM 721 O O . LEU A 1 94 ? 21.620 -11.812 -27.025 1.00 95.81 94 LEU A O 1
ATOM 725 N N . PRO A 1 95 ? 20.467 -12.854 -25.399 1.00 92.81 95 PRO A N 1
ATOM 726 C CA . PRO A 1 95 ? 20.164 -14.026 -26.212 1.00 92.81 95 PRO A CA 1
ATOM 727 C C . PRO A 1 95 ? 19.094 -13.709 -27.270 1.00 92.81 95 PRO A C 1
ATOM 729 O O . PRO A 1 95 ? 18.283 -12.796 -27.106 1.00 92.81 95 PRO A O 1
ATOM 732 N N . GLU A 1 96 ? 19.067 -14.508 -28.337 1.00 86.25 96 GLU A N 1
ATOM 733 C CA . GLU A 1 96 ? 18.133 -14.381 -29.465 1.00 86.25 96 GLU A CA 1
ATOM 734 C C . GLU A 1 96 ? 16.665 -14.220 -29.004 1.00 86.25 96 GLU A C 1
ATOM 736 O O . GLU A 1 96 ? 16.136 -15.049 -28.258 1.00 86.25 96 GLU A O 1
ATOM 741 N N . GLY A 1 97 ? 16.001 -13.142 -29.439 1.00 84.38 97 GLY A N 1
ATOM 742 C CA . GLY A 1 97 ? 14.605 -12.822 -29.118 1.00 84.38 97 GLY A CA 1
ATOM 743 C C . GLY A 1 97 ? 14.394 -11.986 -27.845 1.00 84.38 97 GLY A C 1
ATOM 744 O O . GLY A 1 97 ? 13.296 -11.450 -27.644 1.00 84.38 97 GLY A O 1
ATOM 745 N N . ALA A 1 98 ? 15.416 -11.835 -26.993 1.00 91.25 98 ALA A N 1
ATOM 746 C CA . ALA A 1 98 ? 15.377 -10.970 -25.806 1.00 91.25 98 ALA A CA 1
ATOM 747 C C . ALA A 1 98 ? 15.592 -9.476 -26.131 1.00 91.25 98 ALA A C 1
ATOM 749 O O . ALA A 1 98 ? 15.303 -8.611 -25.311 1.00 91.25 98 ALA A O 1
ATOM 750 N N . ASP A 1 99 ? 16.038 -9.167 -27.346 1.00 87.75 99 ASP A N 1
ATOM 751 C CA . ASP A 1 99 ? 16.103 -7.831 -27.952 1.00 87.75 99 ASP A CA 1
ATOM 752 C C . ASP A 1 99 ? 14.718 -7.177 -28.145 1.00 87.75 99 ASP A C 1
ATOM 754 O O . ASP A 1 99 ? 14.600 -5.954 -28.265 1.00 87.75 99 ASP A O 1
ATOM 758 N N . SER A 1 100 ? 13.651 -7.981 -28.156 1.00 89.44 100 SER A N 1
ATOM 759 C CA . SER A 1 100 ? 12.305 -7.502 -28.460 1.00 89.44 100 SER A CA 1
ATOM 760 C C . SER A 1 100 ? 11.670 -6.681 -27.311 1.00 89.44 100 SER A C 1
ATOM 762 O O . SER A 1 100 ? 11.929 -6.931 -26.130 1.00 89.44 100 SER A O 1
ATOM 764 N N . PRO A 1 101 ? 10.767 -5.713 -27.596 1.00 87.31 101 PRO A N 1
ATOM 765 C CA . PRO A 1 101 ? 10.245 -4.800 -26.568 1.00 87.31 101 PRO A CA 1
ATOM 766 C C . PRO A 1 101 ? 9.443 -5.451 -25.428 1.00 87.31 101 PRO A C 1
ATOM 768 O O . PRO A 1 101 ? 9.216 -4.810 -24.402 1.00 87.31 101 PRO A O 1
ATOM 771 N N . THR A 1 102 ? 8.965 -6.690 -25.593 1.00 89.88 102 THR A N 1
ATOM 772 C CA . THR A 1 102 ? 8.119 -7.361 -24.592 1.00 89.88 102 THR A CA 1
ATOM 773 C C . THR A 1 102 ? 8.932 -7.972 -23.442 1.00 89.88 102 THR A C 1
ATOM 775 O O . THR A 1 102 ? 8.664 -7.570 -22.309 1.00 89.88 102 THR A O 1
ATOM 778 N N . PRO A 1 103 ? 9.942 -8.842 -23.665 1.00 90.12 103 PRO A N 1
ATOM 779 C CA . PRO A 1 103 ? 10.882 -9.254 -22.619 1.00 90.12 103 PRO A CA 1
ATOM 780 C C . PRO A 1 103 ? 11.520 -8.069 -21.887 1.00 90.12 103 PRO A C 1
ATOM 782 O O . PRO A 1 103 ? 11.480 -8.027 -20.659 1.00 90.12 103 PRO A O 1
ATOM 785 N N . ILE A 1 104 ? 11.998 -7.061 -22.630 1.00 90.38 104 ILE A N 1
ATOM 786 C CA . ILE A 1 104 ? 12.614 -5.853 -22.061 1.00 90.38 104 ILE A CA 1
ATOM 787 C C . ILE A 1 104 ? 11.631 -5.099 -21.155 1.00 90.38 104 ILE A C 1
ATOM 789 O O . ILE A 1 104 ? 11.980 -4.753 -20.029 1.00 90.38 104 ILE A O 1
ATOM 793 N N . GLY A 1 105 ? 10.391 -4.871 -21.603 1.00 89.12 105 GLY A N 1
ATOM 794 C CA . GLY A 1 105 ? 9.381 -4.158 -20.816 1.00 89.12 105 GLY A CA 1
ATOM 795 C C . GLY A 1 105 ? 8.911 -4.916 -19.568 1.00 89.12 105 GLY A C 1
ATOM 796 O O . GLY A 1 105 ? 8.639 -4.297 -18.541 1.00 89.12 105 GLY A O 1
ATOM 797 N N . ILE A 1 106 ? 8.836 -6.250 -19.623 1.00 88.38 106 ILE A N 1
ATOM 798 C CA . ILE A 1 106 ? 8.498 -7.083 -18.457 1.00 88.38 106 ILE A CA 1
ATOM 799 C C . ILE A 1 106 ? 9.654 -7.066 -17.446 1.00 88.38 106 ILE A C 1
ATOM 801 O O . ILE A 1 106 ? 9.428 -6.831 -16.259 1.00 88.38 106 ILE A O 1
ATOM 805 N N . ALA A 1 107 ? 10.887 -7.251 -17.922 1.00 90.69 107 ALA A N 1
ATOM 806 C CA . ALA A 1 107 ? 12.091 -7.237 -17.101 1.00 90.69 107 ALA A CA 1
ATOM 807 C C . ALA A 1 107 ? 12.348 -5.875 -16.442 1.00 90.69 107 ALA A C 1
ATOM 809 O O . ALA A 1 107 ? 12.651 -5.831 -15.253 1.00 90.69 107 ALA A O 1
ATOM 810 N N . HIS A 1 108 ? 12.157 -4.770 -17.173 1.00 89.38 108 HIS A N 1
ATOM 811 C CA . HIS A 1 108 ? 12.243 -3.406 -16.641 1.00 89.38 108 HIS A CA 1
ATOM 812 C C . HIS A 1 108 ? 11.352 -3.236 -15.407 1.00 89.38 108 HIS A C 1
ATOM 814 O O . HIS A 1 108 ? 11.825 -2.853 -14.342 1.00 89.38 108 HIS A O 1
ATOM 820 N N . ASN A 1 109 ? 10.072 -3.588 -15.524 1.00 87.31 109 ASN A N 1
ATOM 821 C CA . ASN A 1 109 ? 9.115 -3.423 -14.432 1.00 87.31 109 ASN A CA 1
ATOM 822 C C . ASN A 1 109 ? 9.418 -4.356 -13.241 1.00 87.31 109 ASN A C 1
ATOM 824 O O . ASN A 1 109 ? 9.085 -4.027 -12.106 1.00 87.31 109 ASN A O 1
ATOM 828 N N . ALA A 1 110 ? 10.055 -5.508 -13.481 1.00 88.88 110 ALA A N 1
ATOM 829 C CA . ALA A 1 110 ? 10.483 -6.422 -12.424 1.00 88.88 110 ALA A CA 1
ATOM 830 C C . ALA A 1 110 ? 11.716 -5.891 -11.676 1.00 88.88 110 ALA A C 1
ATOM 832 O O . ALA A 1 110 ? 11.725 -5.906 -10.448 1.00 88.88 110 ALA A O 1
ATOM 833 N N . VAL A 1 111 ? 12.710 -5.345 -12.389 1.00 89.50 111 VAL A N 1
ATOM 834 C CA . VAL A 1 111 ? 13.849 -4.656 -11.759 1.00 89.50 111 VAL A CA 1
ATOM 835 C C . VAL A 1 111 ? 13.393 -3.378 -11.046 1.00 89.50 111 VAL A C 1
ATOM 837 O O . VAL A 1 111 ? 13.927 -3.072 -9.992 1.00 89.50 111 VAL A O 1
ATOM 840 N N . GLU A 1 112 ? 12.371 -2.664 -11.529 1.00 86.56 112 GLU A N 1
ATOM 841 C CA . GLU A 1 112 ? 11.804 -1.509 -10.808 1.00 86.56 112 GLU A CA 1
ATOM 842 C C . GLU A 1 112 ? 11.138 -1.900 -9.478 1.00 86.56 112 GLU A C 1
ATOM 844 O O . GLU A 1 112 ? 11.193 -1.139 -8.515 1.00 86.56 112 GLU A O 1
ATOM 849 N N . ALA A 1 113 ? 10.537 -3.090 -9.396 1.00 85.88 113 ALA A N 1
ATOM 850 C CA . ALA A 1 113 ? 9.881 -3.574 -8.182 1.00 85.88 113 ALA A CA 1
ATOM 851 C C . ALA A 1 113 ? 10.839 -4.278 -7.194 1.00 85.88 113 ALA A C 1
ATOM 853 O O . ALA A 1 113 ? 10.594 -4.260 -5.984 1.00 85.88 113 ALA A O 1
ATOM 854 N N . ASP A 1 114 ? 11.928 -4.883 -7.687 1.00 87.75 114 ASP A N 1
ATOM 855 C CA . ASP A 1 114 ? 12.972 -5.512 -6.862 1.00 87.75 114 ASP A CA 1
ATOM 856 C C . ASP A 1 114 ? 14.107 -4.542 -6.469 1.00 87.75 114 ASP A C 1
ATOM 858 O O . ASP A 1 114 ? 14.660 -4.687 -5.380 1.00 87.75 114 ASP A O 1
ATOM 862 N N . TYR A 1 115 ? 14.419 -3.545 -7.305 1.00 86.38 115 TYR A N 1
ATOM 863 C CA . TYR A 1 115 ? 15.511 -2.569 -7.148 1.00 86.38 115 TYR A CA 1
ATOM 864 C C . TYR A 1 115 ? 15.084 -1.155 -7.615 1.00 86.38 115 TYR A C 1
ATOM 866 O O . TYR A 1 115 ? 15.631 -0.619 -8.593 1.00 86.38 115 TYR A O 1
ATOM 874 N N . PRO A 1 116 ? 14.088 -0.523 -6.961 1.00 86.06 116 PRO A N 1
ATOM 875 C CA . PRO A 1 116 ? 13.561 0.777 -7.384 1.00 86.06 116 PRO A CA 1
ATOM 876 C C . PRO A 1 116 ? 14.637 1.867 -7.422 1.00 86.06 116 PRO A C 1
ATOM 878 O O . PRO A 1 116 ? 14.588 2.735 -8.291 1.00 86.06 116 PRO A O 1
ATOM 881 N N . GLU A 1 117 ? 15.648 1.803 -6.551 1.00 78.75 117 GLU A N 1
ATOM 882 C CA . GLU A 1 117 ? 16.747 2.764 -6.542 1.00 78.75 117 GLU A CA 1
ATOM 883 C C . GLU A 1 117 ? 17.563 2.720 -7.843 1.00 78.75 117 GLU A C 1
ATOM 885 O O . GLU A 1 117 ? 17.860 3.774 -8.400 1.00 78.75 117 GLU A O 1
ATOM 890 N N . ILE A 1 118 ? 17.833 1.525 -8.397 1.00 77.25 118 ILE A N 1
ATOM 891 C CA . ILE A 1 118 ? 18.531 1.376 -9.686 1.00 77.25 118 ILE A CA 1
ATOM 892 C C . ILE A 1 118 ? 17.735 2.070 -10.794 1.00 77.25 118 ILE A C 1
ATOM 894 O O . ILE A 1 118 ? 18.291 2.851 -11.567 1.00 77.25 118 ILE A O 1
ATOM 898 N N . MET A 1 119 ? 16.426 1.819 -10.856 1.00 75.00 119 MET A N 1
ATOM 899 C CA . MET A 1 119 ? 15.562 2.385 -11.892 1.00 75.00 119 MET A CA 1
ATOM 900 C C . MET A 1 119 ? 15.388 3.897 -11.764 1.00 75.00 119 MET A C 1
ATOM 902 O O . MET A 1 119 ? 15.361 4.601 -12.773 1.00 75.00 119 MET A O 1
ATOM 906 N N . GLU A 1 120 ? 15.354 4.435 -10.549 1.00 72.19 120 GLU A N 1
ATOM 907 C CA . GLU A 1 120 ? 15.259 5.876 -10.313 1.00 72.19 120 GLU A CA 1
ATOM 908 C C . GLU A 1 120 ? 16.493 6.651 -10.797 1.00 72.19 120 GLU A C 1
ATOM 910 O O . GLU A 1 120 ? 16.353 7.806 -11.208 1.00 72.19 120 GLU A O 1
ATOM 915 N N . TYR A 1 121 ? 17.676 6.026 -10.845 1.00 64.88 121 TYR A N 1
ATOM 916 C CA . TYR A 1 121 ? 18.895 6.663 -11.359 1.00 64.88 121 TYR A CA 1
ATOM 917 C C . TYR A 1 121 ? 18.887 6.892 -12.880 1.00 64.88 121 TYR A C 1
ATOM 919 O O . TYR A 1 121 ? 19.513 7.838 -13.363 1.00 64.88 121 TYR A O 1
ATOM 927 N N . ILE A 1 122 ? 18.197 6.041 -13.649 1.00 62.28 122 ILE A N 1
ATOM 928 C CA . ILE A 1 122 ? 18.115 6.134 -15.123 1.00 62.28 122 ILE A CA 1
ATOM 929 C C . ILE A 1 122 ? 16.727 6.544 -15.650 1.00 62.28 122 ILE A C 1
ATOM 931 O O . ILE A 1 122 ? 16.618 6.969 -16.804 1.00 62.28 122 ILE A O 1
ATOM 935 N N . ARG A 1 123 ? 15.694 6.464 -14.800 1.00 60.09 123 ARG A N 1
ATOM 936 C CA . ARG A 1 123 ? 14.257 6.795 -14.947 1.00 60.09 123 ARG A CA 1
ATOM 937 C C . ARG A 1 123 ? 13.486 6.177 -16.122 1.00 60.09 123 ARG A C 1
ATOM 939 O O . ARG A 1 123 ? 12.368 5.742 -15.908 1.00 60.09 123 ARG A O 1
ATOM 946 N N . TYR A 1 124 ? 14.044 6.137 -17.334 1.00 56.31 124 TYR A N 1
ATOM 947 C CA . TYR A 1 124 ? 13.456 5.513 -18.538 1.00 56.31 124 TYR A CA 1
ATOM 948 C C . TYR A 1 124 ? 14.554 5.004 -19.498 1.00 56.31 124 TYR A C 1
ATOM 950 O O . TYR A 1 124 ? 14.470 5.168 -20.717 1.00 56.31 124 TYR A O 1
ATOM 958 N N . GLY A 1 125 ? 15.667 4.514 -18.951 1.00 74.12 125 GLY A N 1
ATOM 959 C CA . GLY A 1 125 ? 16.969 4.494 -19.620 1.00 74.12 125 GLY A CA 1
ATOM 960 C C . GLY A 1 125 ? 17.515 3.124 -20.015 1.00 74.12 125 GLY A C 1
ATOM 961 O O . GLY A 1 125 ? 18.650 2.842 -19.656 1.00 74.12 125 GLY A O 1
ATOM 962 N N . PHE A 1 126 ? 16.771 2.314 -20.771 1.00 87.44 126 PHE A N 1
ATOM 963 C CA . PHE A 1 126 ? 17.272 1.054 -21.344 1.00 87.44 126 PHE A CA 1
ATOM 964 C C . PHE A 1 126 ? 16.907 0.929 -22.823 1.00 87.44 126 PHE A C 1
ATOM 966 O O . PHE A 1 126 ? 15.815 1.332 -23.227 1.00 87.44 126 PHE A O 1
ATOM 973 N N . GLU A 1 127 ? 17.822 0.395 -23.631 1.00 88.94 127 GLU A N 1
ATOM 974 C CA . GLU A 1 127 ? 17.622 0.158 -25.064 1.00 88.94 127 GLU A CA 1
ATOM 975 C C . GLU A 1 127 ? 18.495 -1.029 -25.511 1.00 88.94 127 GLU A C 1
ATOM 977 O O . GLU A 1 127 ? 19.624 -1.175 -25.039 1.00 88.94 127 GLU A O 1
ATOM 982 N N . ALA A 1 128 ? 17.986 -1.876 -26.410 1.00 93.00 128 ALA A N 1
ATOM 983 C CA . ALA A 1 128 ? 18.808 -2.863 -27.108 1.00 93.00 128 ALA A CA 1
ATOM 984 C C . ALA A 1 128 ? 19.531 -2.181 -28.283 1.00 93.00 128 ALA A C 1
ATOM 986 O O . ALA A 1 128 ? 18.940 -1.349 -28.975 1.00 93.00 128 ALA A O 1
ATOM 987 N N . VAL A 1 129 ? 20.809 -2.503 -28.496 1.00 93.31 129 VAL A N 1
ATOM 988 C CA . VAL A 1 129 ? 21.620 -1.974 -29.603 1.00 93.31 129 VAL A CA 1
ATOM 989 C C . VAL A 1 129 ? 22.387 -3.085 -30.314 1.00 93.31 129 VAL A C 1
ATOM 991 O O . VAL A 1 129 ? 23.083 -3.877 -29.683 1.00 93.31 129 VAL A O 1
ATOM 994 N N . ASP A 1 130 ? 22.293 -3.114 -31.642 1.00 93.94 130 ASP A N 1
ATOM 995 C CA . ASP A 1 130 ? 22.783 -4.241 -32.441 1.00 93.94 130 ASP A CA 1
ATOM 996 C C . ASP A 1 130 ? 24.195 -4.015 -32.987 1.00 93.94 130 ASP A C 1
ATOM 998 O O . ASP A 1 130 ? 24.514 -2.963 -33.561 1.00 93.94 130 ASP A O 1
ATOM 1002 N N . VAL A 1 131 ? 25.041 -5.031 -32.847 1.00 93.94 131 VAL A N 1
ATOM 1003 C CA . VAL A 1 131 ? 26.327 -5.179 -33.534 1.00 93.94 131 VAL A CA 1
ATOM 1004 C C . VAL A 1 131 ? 26.107 -6.116 -34.716 1.00 93.94 131 VAL A C 1
ATOM 1006 O O . VAL A 1 131 ? 25.811 -7.289 -34.519 1.00 93.94 131 VAL A O 1
ATOM 1009 N N . TRP A 1 132 ? 26.229 -5.590 -35.934 1.00 91.12 132 TRP A N 1
ATOM 1010 C CA . TRP A 1 132 ? 26.108 -6.364 -37.173 1.00 91.12 132 TRP A CA 1
ATOM 1011 C C . TRP A 1 132 ? 27.446 -7.002 -37.554 1.00 91.12 132 TRP A C 1
ATOM 1013 O O . TRP A 1 132 ? 28.492 -6.361 -37.409 1.00 91.12 132 TRP A O 1
ATOM 1023 N N . HIS A 1 133 ? 27.384 -8.229 -38.068 1.00 89.38 133 HIS A N 1
ATOM 1024 C CA . HIS A 1 133 ? 28.525 -9.050 -38.479 1.00 89.38 133 HIS A CA 1
ATOM 1025 C C . HIS A 1 133 ? 28.615 -9.174 -40.012 1.00 89.38 133 HIS A C 1
ATOM 1027 O O . HIS A 1 133 ? 27.677 -8.834 -40.735 1.00 89.38 133 HIS A O 1
ATOM 1033 N N . ASP A 1 134 ? 29.744 -9.682 -40.517 1.00 89.88 134 ASP A N 1
ATOM 1034 C CA . ASP A 1 134 ? 30.016 -9.830 -41.962 1.00 89.88 134 ASP A CA 1
ATOM 1035 C C . ASP A 1 134 ? 29.112 -10.862 -42.680 1.00 89.88 134 ASP A C 1
ATOM 1037 O O . ASP A 1 134 ? 29.129 -10.949 -43.908 1.00 89.88 134 ASP A O 1
ATOM 1041 N N . ASP A 1 135 ? 28.338 -11.661 -41.939 1.00 89.31 135 ASP A N 1
ATOM 1042 C CA . ASP A 1 135 ? 27.458 -12.730 -42.435 1.00 89.31 135 ASP A CA 1
ATOM 1043 C C . ASP A 1 135 ? 25.963 -12.340 -42.474 1.00 89.31 135 ASP A C 1
ATOM 1045 O O . ASP A 1 135 ? 25.099 -13.207 -42.585 1.00 89.31 135 ASP A O 1
ATOM 1049 N N . GLU A 1 136 ? 25.672 -11.037 -42.391 1.00 84.50 136 GLU A N 1
ATOM 1050 C CA . GLU A 1 136 ? 24.331 -10.428 -42.296 1.00 84.50 136 GLU A CA 1
ATOM 1051 C C . GLU A 1 136 ? 23.553 -10.740 -40.996 1.00 84.50 136 GLU A C 1
ATOM 1053 O O . GLU A 1 136 ? 22.427 -10.265 -40.834 1.00 84.50 136 GLU A O 1
ATOM 1058 N N . ASN A 1 137 ? 24.150 -11.449 -40.027 1.00 89.50 137 ASN A N 1
ATOM 1059 C CA . ASN A 1 137 ? 23.588 -11.603 -38.681 1.00 89.50 137 ASN A CA 1
ATOM 1060 C C . ASN A 1 137 ? 23.956 -10.418 -37.766 1.00 89.50 137 ASN A C 1
ATOM 1062 O O . ASN A 1 137 ? 24.806 -9.580 -38.084 1.00 89.50 137 ASN A O 1
ATOM 1066 N N . TYR A 1 138 ? 23.331 -10.359 -36.587 1.00 92.06 138 TYR A N 1
ATOM 1067 C CA . TYR A 1 138 ? 23.640 -9.380 -35.545 1.00 92.06 138 TYR A CA 1
ATOM 1068 C C . TYR A 1 138 ? 23.631 -10.004 -34.145 1.00 92.06 138 TYR A C 1
ATOM 1070 O O . TYR A 1 138 ? 23.036 -11.056 -33.916 1.00 92.06 138 TYR A O 1
ATOM 1078 N N . THR A 1 139 ? 24.281 -9.325 -33.201 1.00 94.38 139 THR A N 1
ATOM 1079 C CA . THR A 1 139 ? 24.192 -9.594 -31.761 1.00 94.38 139 THR A CA 1
ATOM 1080 C C . THR A 1 139 ? 23.708 -8.332 -31.055 1.00 94.38 139 THR A C 1
ATOM 1082 O O . THR A 1 139 ? 24.299 -7.263 -31.224 1.00 94.38 139 THR A O 1
ATOM 1085 N N . SER A 1 140 ? 22.633 -8.443 -30.277 1.00 95.75 140 SER A N 1
ATOM 1086 C CA . SER A 1 140 ? 22.056 -7.322 -29.529 1.00 95.75 140 SER A CA 1
ATOM 1087 C C . SER A 1 140 ? 22.667 -7.203 -28.135 1.00 95.75 140 SER A C 1
ATOM 1089 O O . SER A 1 140 ? 22.898 -8.200 -27.451 1.00 95.75 140 SER A O 1
ATOM 1091 N N . TYR A 1 141 ? 22.869 -5.967 -27.686 1.00 96.00 141 TYR A N 1
ATOM 1092 C CA . TYR A 1 141 ? 23.379 -5.648 -26.355 1.00 96.00 141 TYR A CA 1
ATOM 1093 C C . TYR A 1 141 ? 22.416 -4.706 -25.626 1.00 96.00 141 TYR A C 1
ATOM 1095 O O . TYR A 1 141 ? 21.992 -3.695 -26.182 1.00 96.00 141 TYR A O 1
ATOM 1103 N N . MET A 1 142 ? 22.084 -5.008 -24.371 1.00 95.38 142 MET A N 1
ATOM 1104 C CA . MET A 1 142 ? 21.323 -4.126 -23.483 1.00 95.38 142 MET A CA 1
ATOM 1105 C C . MET A 1 142 ? 22.227 -3.020 -22.941 1.00 95.38 142 MET A C 1
ATOM 1107 O O . MET A 1 142 ? 23.192 -3.323 -22.240 1.00 95.38 142 MET A O 1
ATOM 1111 N N . VAL A 1 143 ? 21.909 -1.751 -23.213 1.00 92.62 143 VAL A N 1
ATOM 1112 C CA . VAL A 1 143 ? 22.649 -0.591 -22.685 1.00 92.62 143 VAL A CA 1
ATOM 1113 C C . VAL A 1 143 ? 21.796 0.256 -21.739 1.00 92.62 143 VAL A C 1
ATOM 1115 O O . VAL A 1 143 ? 20.694 0.689 -22.087 1.00 92.62 143 VAL A O 1
ATOM 1118 N N . ALA A 1 144 ? 22.341 0.560 -20.558 1.00 89.56 144 ALA A N 1
ATOM 1119 C CA . ALA A 1 144 ? 21.767 1.528 -19.626 1.00 89.56 144 ALA A CA 1
ATOM 1120 C C . ALA A 1 144 ? 22.134 2.965 -20.039 1.00 89.56 144 ALA A C 1
ATOM 1122 O O . ALA A 1 144 ? 23.267 3.246 -20.432 1.00 89.56 144 ALA A O 1
ATOM 1123 N N . LYS A 1 145 ? 21.188 3.901 -19.940 1.00 82.50 145 LYS A N 1
ATOM 1124 C CA . LYS A 1 145 ? 21.284 5.252 -20.510 1.00 82.50 145 LYS A CA 1
ATOM 1125 C C . LYS A 1 145 ? 20.790 6.316 -19.536 1.00 82.50 145 LYS A C 1
ATOM 1127 O O . LYS A 1 145 ? 19.588 6.471 -19.328 1.00 82.50 145 LYS A O 1
ATOM 1132 N N . ILE A 1 146 ? 21.716 7.119 -19.019 1.00 75.31 146 ILE A N 1
ATOM 1133 C CA . ILE A 1 146 ? 21.394 8.308 -18.220 1.00 75.31 146 ILE A CA 1
ATOM 1134 C C . ILE A 1 146 ? 20.654 9.321 -19.114 1.00 75.31 146 ILE A C 1
ATOM 1136 O O . ILE A 1 146 ? 21.172 9.722 -20.160 1.00 75.31 146 ILE A O 1
ATOM 1140 N N . ARG A 1 147 ? 19.431 9.714 -18.724 1.00 64.62 147 ARG A N 1
ATOM 1141 C CA . ARG A 1 147 ? 18.588 10.679 -19.467 1.00 64.62 147 ARG A CA 1
ATOM 1142 C C . ARG A 1 147 ? 18.536 12.089 -18.865 1.00 64.62 147 ARG A C 1
ATOM 1144 O O . ARG A 1 147 ? 18.162 13.008 -19.588 1.00 64.62 147 ARG A O 1
ATOM 1151 N N . ASP A 1 148 ? 18.913 12.265 -17.598 1.00 60.81 148 ASP A N 1
ATOM 1152 C CA . ASP A 1 148 ? 19.041 13.574 -16.939 1.00 60.81 148 ASP A CA 1
ATOM 1153 C C . ASP A 1 148 ? 20.503 13.804 -16.525 1.00 60.81 148 ASP A C 1
ATOM 1155 O O . ASP A 1 148 ? 21.146 12.934 -15.939 1.00 60.81 148 ASP A O 1
ATOM 1159 N N . ASN A 1 149 ? 21.048 14.968 -16.873 1.00 51.62 149 ASN A N 1
ATOM 1160 C CA . ASN A 1 149 ? 22.487 15.218 -16.864 1.00 51.62 149 ASN A CA 1
ATOM 1161 C C . ASN A 1 149 ? 23.047 15.647 -15.501 1.00 51.62 149 ASN A C 1
ATOM 1163 O O . ASN A 1 149 ? 24.264 15.611 -15.327 1.00 51.62 149 ASN A O 1
ATOM 1167 N N . ASN A 1 150 ? 22.212 16.101 -14.561 1.00 52.84 150 ASN A N 1
ATOM 1168 C CA . ASN A 1 150 ? 22.716 16.891 -13.430 1.00 52.84 150 ASN A CA 1
ATOM 1169 C C . ASN A 1 150 ? 23.007 16.098 -12.144 1.00 52.84 150 ASN A C 1
ATOM 1171 O O . ASN A 1 150 ? 23.786 16.585 -11.329 1.00 52.84 150 ASN A O 1
ATOM 1175 N N . ASN A 1 151 ? 22.397 14.922 -11.931 1.00 56.03 151 ASN A N 1
ATOM 1176 C CA . ASN A 1 151 ? 22.296 14.347 -10.577 1.00 56.03 151 ASN A CA 1
ATOM 1177 C C . ASN A 1 151 ? 22.597 12.844 -10.398 1.00 56.03 151 ASN A C 1
ATOM 1179 O O . ASN A 1 151 ? 22.652 12.425 -9.246 1.00 56.03 151 ASN A O 1
ATOM 1183 N N . TYR A 1 152 ? 22.838 12.033 -11.442 1.00 60.66 152 TYR A N 1
ATOM 1184 C CA . TYR A 1 152 ? 23.000 10.560 -11.321 1.00 60.66 152 TYR A CA 1
ATOM 1185 C C . TYR A 1 152 ? 23.889 10.117 -10.138 1.00 60.66 152 TYR A C 1
ATOM 1187 O O . TYR A 1 152 ? 23.433 9.444 -9.215 1.00 60.66 152 TYR A O 1
ATOM 1195 N N . SER A 1 153 ? 25.152 10.553 -10.123 1.00 63.19 153 SER A N 1
ATOM 1196 C CA . SER A 1 153 ? 26.122 10.175 -9.086 1.00 63.19 153 SER A CA 1
ATOM 1197 C C . SER A 1 153 ? 25.905 10.897 -7.755 1.00 63.19 153 SER A C 1
ATOM 1199 O O . SER A 1 153 ? 26.476 10.490 -6.746 1.00 63.19 153 SER A O 1
ATOM 1201 N N . ILE A 1 154 ? 25.096 11.956 -7.728 1.00 69.44 154 ILE A N 1
ATOM 1202 C CA . ILE A 1 154 ? 24.727 12.673 -6.506 1.00 69.44 154 ILE A CA 1
ATOM 1203 C C . ILE A 1 154 ? 23.610 11.899 -5.800 1.00 69.44 154 ILE A C 1
ATOM 1205 O O . ILE A 1 154 ? 23.759 11.564 -4.628 1.00 69.44 154 ILE A O 1
ATOM 1209 N N . TRP A 1 155 ? 22.552 11.529 -6.528 1.00 75.62 155 TRP A N 1
ATOM 1210 C CA . TRP A 1 155 ? 21.425 10.750 -6.011 1.00 75.62 155 TRP A CA 1
ATOM 1211 C C . TRP A 1 155 ? 21.836 9.341 -5.582 1.00 75.62 155 TRP A C 1
ATOM 1213 O O . TRP A 1 155 ? 21.500 8.947 -4.471 1.00 75.62 155 TRP A O 1
ATOM 1223 N N . ASP A 1 156 ? 22.616 8.612 -6.388 1.00 74.81 156 ASP A N 1
ATOM 1224 C CA . ASP A 1 156 ? 23.094 7.266 -6.031 1.00 74.81 156 ASP A CA 1
ATOM 1225 C C . ASP A 1 156 ? 23.889 7.262 -4.714 1.00 74.81 156 ASP A C 1
ATOM 1227 O O . ASP A 1 156 ? 23.595 6.500 -3.788 1.00 74.81 156 ASP A O 1
ATOM 1231 N N . ASN A 1 157 ? 24.841 8.191 -4.574 1.00 77.00 157 ASN A N 1
ATOM 1232 C CA . ASN A 1 157 ? 25.590 8.351 -3.330 1.00 77.00 157 ASN A CA 1
ATOM 1233 C C . ASN A 1 157 ? 24.699 8.824 -2.171 1.00 77.00 157 ASN A C 1
ATOM 1235 O O . ASN A 1 157 ? 24.902 8.382 -1.041 1.00 77.00 157 ASN A O 1
ATOM 1239 N N . GLN A 1 158 ? 23.711 9.691 -2.414 1.00 84.31 158 GLN A N 1
ATOM 1240 C CA . GLN A 1 158 ? 22.798 10.173 -1.374 1.00 84.31 158 GLN A CA 1
ATOM 1241 C C . GLN A 1 158 ? 21.850 9.077 -0.873 1.00 84.31 158 GLN A C 1
ATOM 1243 O O . GLN A 1 158 ? 21.747 8.917 0.342 1.00 84.31 158 GLN A O 1
ATOM 1248 N N . ILE A 1 159 ? 21.227 8.280 -1.751 1.00 85.44 159 ILE A N 1
ATOM 1249 C CA . ILE A 1 159 ? 20.381 7.141 -1.355 1.00 85.44 159 ILE A CA 1
ATOM 1250 C C . ILE A 1 159 ? 21.219 6.121 -0.578 1.00 85.44 159 ILE A C 1
ATOM 1252 O O . ILE A 1 159 ? 20.888 5.808 0.567 1.00 85.44 159 ILE A O 1
ATOM 1256 N N . LYS A 1 160 ? 22.351 5.662 -1.134 1.00 84.81 160 LYS A N 1
ATOM 1257 C CA . LYS A 1 160 ? 23.233 4.682 -0.472 1.00 84.81 160 LYS A CA 1
ATOM 1258 C C . LYS A 1 160 ? 23.733 5.175 0.889 1.00 84.81 160 LYS A C 1
ATOM 1260 O O . LYS A 1 160 ? 23.663 4.440 1.875 1.00 84.81 160 LYS A O 1
ATOM 1265 N N . SER A 1 161 ? 24.183 6.430 0.970 1.00 86.31 161 SER A N 1
ATOM 1266 C CA . SER A 1 161 ? 24.631 7.057 2.222 1.00 86.31 161 SER A CA 1
ATOM 1267 C C . SER A 1 161 ? 23.499 7.171 3.249 1.00 86.31 161 SER A C 1
ATOM 1269 O O . SER A 1 161 ? 23.685 6.856 4.427 1.00 86.31 161 SER A O 1
ATOM 1271 N N . LYS A 1 162 ? 22.296 7.566 2.818 1.00 91.44 162 LYS A N 1
ATOM 1272 C CA . LYS A 1 162 ? 21.134 7.738 3.695 1.00 91.44 162 LYS A CA 1
ATOM 1273 C C . LYS A 1 162 ? 20.591 6.403 4.210 1.00 91.44 162 LYS A C 1
ATOM 1275 O O . LYS A 1 162 ? 20.326 6.314 5.406 1.00 91.44 162 LYS A O 1
ATOM 1280 N N . ILE A 1 163 ? 20.535 5.356 3.379 1.00 92.44 163 ILE A N 1
ATOM 1281 C CA . ILE A 1 163 ? 20.218 3.980 3.808 1.00 92.44 163 ILE A CA 1
ATOM 1282 C C . ILE A 1 163 ? 21.248 3.494 4.835 1.00 92.44 163 ILE A C 1
ATOM 1284 O O . ILE A 1 163 ? 20.872 3.035 5.913 1.00 92.44 163 ILE A O 1
ATOM 1288 N N . ALA A 1 164 ? 22.549 3.651 4.557 1.00 90.75 164 ALA A N 1
ATOM 1289 C CA . ALA A 1 164 ? 23.609 3.269 5.493 1.00 90.75 164 ALA A CA 1
ATOM 1290 C C . ALA A 1 164 ? 23.524 4.041 6.826 1.00 90.75 164 ALA A C 1
ATOM 1292 O O . ALA A 1 164 ? 23.730 3.460 7.896 1.00 90.75 164 ALA A O 1
ATOM 1293 N N . THR A 1 165 ? 23.160 5.326 6.777 1.00 93.62 165 THR A N 1
ATOM 1294 C CA . THR A 1 165 ? 22.953 6.186 7.953 1.00 93.62 165 THR A CA 1
ATOM 1295 C C . THR A 1 165 ? 21.735 5.745 8.769 1.00 93.62 165 THR A C 1
ATOM 1297 O O . THR A 1 165 ? 21.862 5.545 9.976 1.00 93.62 165 THR A O 1
ATOM 1300 N N . MET A 1 166 ? 20.577 5.524 8.130 1.00 95.44 166 MET A N 1
ATOM 1301 C CA . MET A 1 166 ? 19.368 5.012 8.794 1.00 95.44 166 MET A CA 1
ATOM 1302 C C . MET A 1 166 ? 19.628 3.642 9.430 1.00 95.44 166 MET A C 1
ATOM 1304 O O . MET A 1 166 ? 19.368 3.461 10.617 1.00 95.44 166 MET A O 1
ATOM 1308 N N . LYS A 1 167 ? 20.224 2.699 8.687 1.00 95.75 167 LYS A N 1
ATOM 1309 C CA . LYS A 1 167 ? 20.600 1.371 9.197 1.00 95.75 167 LYS A CA 1
ATOM 1310 C C . LYS A 1 167 ? 21.501 1.469 10.433 1.00 95.75 167 LYS A C 1
ATOM 1312 O O . LYS A 1 167 ? 21.255 0.792 11.429 1.00 95.75 167 LYS A O 1
ATOM 1317 N N . SER A 1 168 ? 22.508 2.343 10.394 1.00 93.25 168 SER A N 1
ATOM 1318 C CA . SER A 1 168 ? 23.426 2.567 11.519 1.00 93.25 168 SER A CA 1
ATOM 1319 C C . SER A 1 168 ? 22.721 3.182 12.731 1.00 93.25 168 SER A C 1
ATOM 1321 O O . SER A 1 168 ? 22.992 2.773 13.859 1.00 93.25 168 SER A O 1
ATOM 1323 N N . ALA A 1 169 ? 21.786 4.114 12.520 1.00 93.62 169 ALA A N 1
ATOM 1324 C CA . A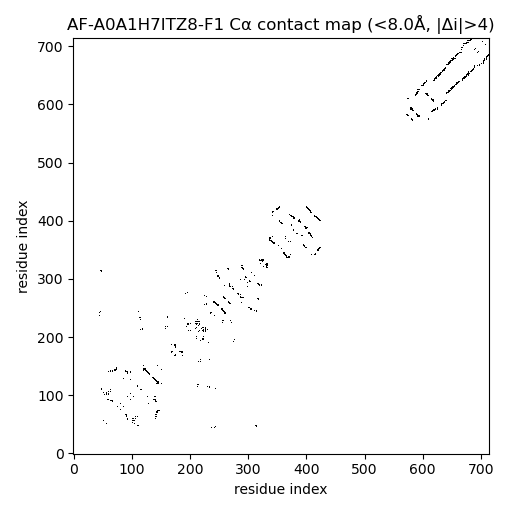LA A 1 169 ? 20.997 4.725 13.588 1.00 93.62 169 ALA A CA 1
ATOM 1325 C C . ALA A 1 169 ? 20.040 3.718 14.251 1.00 93.62 169 ALA A C 1
ATOM 1327 O O . ALA A 1 169 ? 20.018 3.619 15.475 1.00 93.62 169 ALA A O 1
ATOM 1328 N N . ILE A 1 170 ? 19.319 2.921 13.456 1.00 96.12 170 ILE A N 1
ATOM 1329 C CA . ILE A 1 170 ? 18.412 1.856 13.923 1.00 96.12 170 ILE A CA 1
ATOM 1330 C C . ILE A 1 170 ? 19.171 0.835 14.786 1.00 96.12 170 ILE A C 1
ATOM 1332 O O . ILE A 1 170 ? 18.738 0.519 15.894 1.00 96.12 170 ILE A O 1
ATOM 1336 N N . VAL A 1 171 ? 20.328 0.352 14.316 1.00 93.75 171 VAL A N 1
ATOM 1337 C CA . VAL A 1 171 ? 21.164 -0.596 15.076 1.00 93.75 171 VAL A CA 1
ATOM 1338 C C . VAL A 1 171 ? 21.712 0.047 16.354 1.00 93.75 171 VAL A C 1
ATOM 1340 O O . VAL A 1 171 ? 21.641 -0.561 17.419 1.00 93.75 171 VAL A O 1
ATOM 1343 N N . SER A 1 172 ? 22.198 1.291 16.286 1.00 91.94 172 SER A N 1
ATOM 1344 C CA . SER A 1 172 ? 22.743 2.004 17.458 1.00 91.94 172 SER A CA 1
ATOM 1345 C C . SER A 1 172 ? 21.685 2.319 18.521 1.00 91.94 172 SER A C 1
ATOM 1347 O O . SER A 1 172 ? 22.005 2.382 19.705 1.00 91.94 172 SER A O 1
ATOM 1349 N N . ALA A 1 173 ? 20.425 2.487 18.114 1.00 92.69 173 ALA A N 1
ATOM 1350 C CA . ALA A 1 173 ? 19.283 2.680 19.004 1.00 92.69 173 ALA A CA 1
ATOM 1351 C C . ALA A 1 173 ? 18.704 1.362 19.566 1.00 92.69 173 ALA A C 1
ATOM 1353 O O . ALA A 1 173 ? 17.702 1.397 20.278 1.00 92.69 173 ALA A O 1
ATOM 1354 N N . GLY A 1 174 ? 19.291 0.200 19.244 1.00 91.06 174 GLY A N 1
ATOM 1355 C CA . GLY A 1 174 ? 18.796 -1.109 19.687 1.00 91.06 174 GLY A CA 1
ATOM 1356 C C . GLY A 1 174 ? 17.456 -1.516 19.063 1.00 91.06 174 GLY A C 1
ATOM 1357 O O . GLY A 1 174 ? 16.749 -2.356 19.612 1.00 91.06 174 GLY A O 1
ATOM 1358 N N . LEU A 1 175 ? 17.082 -0.913 17.929 1.00 92.25 175 LEU A N 1
ATOM 1359 C CA . LEU A 1 175 ? 15.789 -1.131 17.275 1.00 92.25 175 LEU A CA 1
ATOM 1360 C C . LEU A 1 175 ? 15.758 -2.388 16.387 1.00 92.25 175 LEU A C 1
ATOM 1362 O O . LEU A 1 175 ? 14.672 -2.820 16.006 1.00 92.25 175 LEU A O 1
ATOM 1366 N N . TYR A 1 176 ? 16.914 -2.987 16.086 1.00 94.81 176 TYR A N 1
ATOM 1367 C CA . TYR A 1 176 ? 17.048 -4.209 15.288 1.00 94.81 176 TYR A CA 1
ATOM 1368 C C . TYR A 1 176 ? 17.743 -5.327 16.081 1.00 94.81 176 TYR A C 1
ATOM 1370 O O . TYR A 1 176 ? 18.872 -5.150 16.540 1.00 94.81 176 TYR A O 1
ATOM 1378 N N . ASP A 1 177 ? 17.092 -6.488 16.165 1.00 88.69 177 ASP A N 1
ATOM 1379 C CA . ASP A 1 177 ? 17.638 -7.754 16.658 1.00 88.69 177 ASP A CA 1
ATOM 1380 C C . ASP A 1 177 ? 17.380 -8.863 15.613 1.00 88.69 177 ASP A C 1
ATOM 1382 O O . ASP A 1 177 ? 16.220 -9.200 15.353 1.00 88.69 177 ASP A O 1
ATOM 1386 N N . PRO A 1 178 ? 18.421 -9.492 15.028 1.00 88.06 178 PRO A N 1
ATOM 1387 C CA . PRO A 1 178 ? 18.251 -10.596 14.083 1.00 88.06 178 PRO A CA 1
ATOM 1388 C C . PRO A 1 178 ? 17.635 -11.868 14.701 1.00 88.06 178 PRO A C 1
ATOM 1390 O O . PRO A 1 178 ? 17.402 -12.834 13.977 1.00 88.06 178 PRO A O 1
ATOM 1393 N N . GLN A 1 179 ? 17.424 -11.934 16.020 1.00 85.62 179 GLN A N 1
ATOM 1394 C CA . GLN A 1 179 ? 16.684 -13.013 16.691 1.00 85.62 179 GLN A CA 1
ATOM 1395 C C . GLN A 1 179 ? 15.186 -12.705 16.866 1.00 85.62 179 GLN A C 1
ATOM 1397 O O . GLN A 1 179 ? 14.401 -13.641 17.020 1.00 85.62 179 GLN A O 1
ATOM 1402 N N . ASP A 1 180 ? 14.776 -11.436 16.774 1.00 87.88 180 ASP A N 1
ATOM 1403 C CA . ASP A 1 180 ? 13.374 -11.001 16.790 1.00 87.88 180 ASP A CA 1
ATOM 1404 C C . ASP A 1 180 ? 13.083 -10.112 15.570 1.00 87.88 180 ASP A C 1
ATOM 1406 O O . ASP A 1 180 ? 12.908 -8.891 15.647 1.00 87.88 180 ASP A O 1
ATOM 1410 N N . ILE A 1 181 ? 13.043 -10.754 14.398 1.00 92.44 181 ILE A N 1
ATOM 1411 C CA . ILE A 1 181 ? 12.624 -10.124 13.140 1.00 92.44 181 ILE A CA 1
ATOM 1412 C C . ILE A 1 181 ? 11.207 -9.515 13.239 1.00 92.44 181 ILE A C 1
ATOM 1414 O O . ILE A 1 181 ? 11.057 -8.379 12.791 1.00 92.44 181 ILE A O 1
ATOM 1418 N N . PRO A 1 182 ? 10.181 -10.160 13.846 1.00 92.88 182 PRO A N 1
ATOM 1419 C CA . PRO A 1 182 ? 8.869 -9.537 14.049 1.00 92.88 182 PRO A CA 1
ATOM 1420 C C . PRO A 1 182 ? 8.937 -8.170 14.743 1.00 92.88 182 PRO A C 1
ATOM 1422 O O . PRO A 1 182 ? 8.389 -7.189 14.231 1.00 92.88 182 PRO A O 1
ATOM 1425 N N . LYS A 1 183 ? 9.638 -8.075 15.882 1.00 92.88 183 LYS A N 1
ATOM 1426 C CA . LYS A 1 183 ? 9.790 -6.814 16.617 1.00 92.88 183 LYS A CA 1
ATOM 1427 C C . LYS A 1 183 ? 10.662 -5.816 15.863 1.00 92.88 183 LYS A C 1
ATOM 1429 O O . LYS A 1 183 ? 10.334 -4.631 15.836 1.00 92.88 183 LYS A O 1
ATOM 1434 N N . SER A 1 184 ? 11.718 -6.289 15.206 1.00 94.62 184 SER A N 1
ATOM 1435 C CA . SER A 1 184 ? 12.605 -5.459 14.387 1.00 94.62 184 SER A CA 1
ATOM 1436 C C . SER A 1 184 ? 11.874 -4.799 13.221 1.00 94.62 184 SER A C 1
ATOM 1438 O O . SER A 1 184 ? 12.029 -3.601 13.014 1.00 94.62 184 SER A O 1
ATOM 1440 N N . VAL A 1 185 ? 11.025 -5.533 12.495 1.00 97.56 185 VAL A N 1
ATOM 1441 C CA . VAL A 1 185 ? 10.232 -4.986 11.381 1.00 97.56 185 VAL A CA 1
ATOM 1442 C C . VAL A 1 185 ? 9.287 -3.883 11.868 1.00 97.56 185 VAL A C 1
ATOM 1444 O O . VAL A 1 185 ? 9.232 -2.827 11.240 1.00 97.56 185 VAL A O 1
ATOM 1447 N N . LEU A 1 186 ? 8.621 -4.069 13.017 1.00 96.12 186 LEU A N 1
ATOM 1448 C CA . LEU A 1 186 ? 7.796 -3.024 13.643 1.00 96.12 186 LEU A CA 1
ATOM 1449 C C . LEU A 1 186 ? 8.626 -1.795 14.046 1.00 96.12 186 LEU A C 1
ATOM 1451 O O . LEU A 1 186 ? 8.223 -0.662 13.802 1.00 96.12 186 LEU A O 1
ATOM 1455 N N . ASN A 1 187 ? 9.796 -2.001 14.647 1.00 95.31 187 ASN A N 1
ATOM 1456 C CA . ASN A 1 187 ? 10.658 -0.900 15.067 1.00 95.31 187 ASN A CA 1
ATOM 1457 C C . ASN A 1 187 ? 11.235 -0.120 13.864 1.00 95.31 187 ASN A C 1
ATOM 1459 O O . ASN A 1 187 ? 11.335 1.104 13.928 1.00 95.31 187 ASN A O 1
ATOM 1463 N N . ILE A 1 188 ? 11.599 -0.804 12.770 1.00 97.44 188 ILE A N 1
ATOM 1464 C CA . ILE A 1 188 ? 12.090 -0.186 11.524 1.00 97.44 188 ILE A CA 1
ATOM 1465 C C . ILE A 1 188 ? 10.958 0.577 10.825 1.00 97.44 188 ILE A C 1
ATOM 1467 O O . ILE A 1 188 ? 11.176 1.705 10.393 1.00 97.44 188 ILE A O 1
ATOM 1471 N N . HIS A 1 189 ? 9.753 -0.001 10.760 1.00 97.12 189 HIS A N 1
ATOM 1472 C CA . HIS A 1 189 ? 8.535 0.661 10.279 1.00 97.12 189 HIS A CA 1
ATOM 1473 C C . HIS A 1 189 ? 8.288 1.980 11.030 1.00 97.12 189 HIS A C 1
ATOM 1475 O O . HIS A 1 189 ? 8.249 3.047 10.420 1.00 97.12 189 HIS A O 1
ATOM 1481 N N . ASP A 1 190 ? 8.220 1.928 12.363 1.00 94.44 190 ASP A N 1
ATOM 1482 C CA . ASP A 1 190 ? 7.942 3.098 13.202 1.00 94.44 190 ASP A CA 1
ATOM 1483 C C . ASP A 1 190 ? 9.067 4.139 13.193 1.00 94.44 190 ASP A C 1
ATOM 1485 O O . ASP A 1 190 ? 8.798 5.327 13.371 1.00 94.44 190 ASP A O 1
ATOM 1489 N N . TYR A 1 191 ? 10.320 3.719 13.001 1.00 94.69 191 TYR A N 1
ATOM 1490 C CA . TYR A 1 191 ? 11.444 4.630 12.790 1.00 94.69 191 TYR A CA 1
ATOM 1491 C C . TYR A 1 191 ? 11.325 5.352 11.443 1.00 94.69 191 TYR A C 1
ATOM 1493 O O . TYR A 1 191 ? 11.479 6.572 11.392 1.00 94.69 191 TYR A O 1
ATOM 1501 N N . TYR A 1 192 ? 11.043 4.602 10.372 1.00 95.69 192 TYR A N 1
ATOM 1502 C CA . TYR A 1 192 ? 11.023 5.090 8.994 1.00 95.69 192 TYR A CA 1
ATOM 1503 C C . TYR A 1 192 ? 9.845 6.031 8.717 1.00 95.69 192 TYR A C 1
ATOM 1505 O O . TYR A 1 192 ? 10.073 7.106 8.171 1.00 95.69 192 TYR A O 1
ATOM 1513 N N . VAL A 1 193 ? 8.627 5.706 9.178 1.00 93.25 193 VAL A N 1
ATOM 1514 C CA . VAL A 1 193 ? 7.462 6.617 9.087 1.00 93.25 193 VAL A CA 1
ATOM 1515 C C . VAL A 1 193 ? 7.788 7.980 9.714 1.00 93.25 193 VAL A C 1
ATOM 1517 O O . VAL A 1 193 ? 7.492 9.015 9.134 1.00 93.25 193 VAL A O 1
ATOM 1520 N N . LYS A 1 194 ? 8.509 8.002 10.843 1.00 90.88 194 LYS A N 1
ATOM 1521 C CA . LYS A 1 194 ? 8.916 9.239 11.539 1.00 90.88 194 LYS A CA 1
ATOM 1522 C C . LYS A 1 194 ? 10.063 10.010 10.867 1.00 90.88 194 LYS A C 1
ATOM 1524 O O . LYS A 1 194 ? 10.503 11.014 11.422 1.00 90.88 194 LYS A O 1
ATOM 1529 N N . GLN A 1 195 ? 10.573 9.555 9.719 1.00 89.12 195 GLN A N 1
ATOM 1530 C CA . GLN A 1 195 ? 11.521 10.317 8.890 1.00 89.12 195 GLN A CA 1
ATOM 1531 C C . GLN A 1 195 ? 10.829 11.077 7.742 1.00 89.12 195 GLN A C 1
ATOM 1533 O O . GLN A 1 195 ? 11.531 11.694 6.939 1.00 89.12 195 GLN A O 1
ATOM 1538 N N . LEU A 1 196 ? 9.497 10.994 7.627 1.00 88.62 196 LEU A N 1
ATOM 1539 C CA . LEU A 1 196 ? 8.737 11.392 6.441 1.00 88.62 196 LEU A CA 1
ATOM 1540 C C . LEU A 1 196 ? 7.655 12.441 6.749 1.00 88.62 196 LEU A C 1
ATOM 1542 O O . LEU A 1 196 ? 7.084 12.464 7.836 1.00 88.62 196 LEU A O 1
ATOM 1546 N N . GLU A 1 197 ? 7.348 13.273 5.753 1.00 87.81 197 GLU A N 1
ATOM 1547 C CA . GLU A 1 197 ? 6.120 14.071 5.648 1.00 87.81 197 GLU A CA 1
ATOM 1548 C C . GLU A 1 197 ? 5.381 13.680 4.354 1.00 87.81 197 GLU A C 1
ATOM 1550 O O . GLU A 1 197 ? 5.986 13.614 3.273 1.00 87.81 197 GLU A O 1
ATOM 1555 N N . TYR A 1 198 ? 4.064 13.464 4.436 1.00 86.19 198 TYR A N 1
ATOM 1556 C CA . TYR A 1 198 ? 3.263 13.095 3.270 1.00 86.19 198 TYR A CA 1
ATOM 1557 C C . TYR A 1 198 ? 3.039 14.287 2.324 1.00 86.19 198 TYR A C 1
ATOM 1559 O O . TYR A 1 198 ? 2.358 15.264 2.651 1.00 86.19 198 TYR A O 1
ATOM 1567 N N . ASP A 1 199 ? 3.575 14.213 1.103 1.00 83.00 199 ASP A N 1
ATOM 1568 C CA . ASP A 1 199 ? 3.564 15.323 0.153 1.00 83.00 199 ASP A CA 1
ATOM 1569 C C . ASP A 1 199 ? 2.239 15.462 -0.612 1.00 83.00 199 ASP A C 1
ATOM 1571 O O . ASP A 1 199 ? 2.130 15.209 -1.816 1.00 83.00 199 ASP A O 1
ATOM 1575 N N . THR A 1 200 ? 1.216 15.938 0.095 1.00 73.69 200 THR A N 1
ATOM 1576 C CA . THR A 1 200 ? -0.085 16.301 -0.491 1.00 73.69 200 THR A CA 1
ATOM 1577 C C . THR A 1 200 ? 0.024 17.309 -1.643 1.00 73.69 200 THR A C 1
ATOM 1579 O O . THR A 1 200 ? -0.846 17.316 -2.512 1.00 73.69 200 THR A O 1
ATOM 1582 N N . ALA A 1 201 ? 1.079 18.132 -1.707 1.00 64.38 201 ALA A N 1
ATOM 1583 C CA . ALA A 1 201 ? 1.294 19.080 -2.801 1.00 64.38 201 ALA A CA 1
ATOM 1584 C C . ALA A 1 201 ? 1.869 18.388 -4.052 1.00 64.38 201 ALA A C 1
ATOM 1586 O O . ALA A 1 201 ? 1.278 18.471 -5.134 1.00 64.38 201 ALA A O 1
ATOM 1587 N N . GLY A 1 202 ? 2.972 17.646 -3.909 1.00 60.03 202 GLY A N 1
ATOM 1588 C CA . GLY A 1 202 ? 3.556 16.836 -4.985 1.00 60.03 202 GLY A CA 1
ATOM 1589 C C . GLY A 1 202 ? 2.630 15.734 -5.511 1.00 60.03 202 GLY A C 1
ATOM 1590 O O . GLY A 1 202 ? 2.733 15.345 -6.674 1.00 60.03 202 GLY A O 1
ATOM 1591 N N . GLN A 1 203 ? 1.647 15.293 -4.717 1.00 60.09 203 GLN A N 1
ATOM 1592 C CA . GLN A 1 203 ? 0.610 14.366 -5.175 1.00 60.09 203 GLN A CA 1
ATOM 1593 C C . GLN A 1 203 ? -0.211 14.907 -6.362 1.00 60.09 203 GLN A C 1
ATOM 1595 O O . GLN A 1 203 ? -0.587 14.116 -7.232 1.00 60.09 203 GLN A O 1
ATOM 1600 N N . PHE A 1 204 ? -0.484 16.219 -6.407 1.00 56.91 204 PHE A N 1
ATOM 1601 C CA . PHE A 1 204 ? -1.367 16.848 -7.406 1.00 56.91 204 PHE A CA 1
ATOM 1602 C C . PHE A 1 204 ? -0.660 17.799 -8.377 1.00 56.91 204 PHE A C 1
ATOM 1604 O O . PHE A 1 204 ? -1.248 18.165 -9.397 1.00 56.91 204 PHE A O 1
ATOM 1611 N N . ASN A 1 205 ? 0.599 18.158 -8.123 1.00 53.53 205 ASN A N 1
ATOM 1612 C CA . ASN A 1 205 ? 1.456 18.712 -9.165 1.00 53.53 205 ASN A CA 1
ATOM 1613 C C . ASN A 1 205 ? 1.592 17.664 -10.282 1.00 53.53 205 ASN A C 1
ATOM 1615 O O . ASN A 1 205 ? 2.076 16.561 -10.046 1.00 53.53 205 ASN A O 1
ATOM 1619 N N . GLY A 1 206 ? 1.146 17.996 -11.498 1.00 43.91 206 GLY A N 1
ATOM 1620 C CA . GLY A 1 206 ? 1.048 17.064 -12.636 1.00 43.91 206 GLY A CA 1
ATOM 1621 C C . GLY A 1 206 ? 2.382 16.598 -13.235 1.00 43.91 206 GLY A C 1
ATOM 1622 O O . GLY A 1 206 ? 2.407 16.139 -14.376 1.00 43.91 206 GLY A O 1
ATOM 1623 N N . ASP A 1 207 ? 3.479 16.743 -12.496 1.00 48.06 207 ASP A N 1
ATOM 1624 C CA . ASP A 1 207 ? 4.808 16.302 -12.884 1.00 48.06 207 ASP A CA 1
ATOM 1625 C C . ASP A 1 207 ? 5.014 14.838 -12.467 1.00 48.06 207 ASP A C 1
ATOM 1627 O O . ASP A 1 207 ? 5.187 14.507 -11.291 1.00 48.06 207 ASP A O 1
ATOM 1631 N N . TRP A 1 208 ? 5.001 13.940 -13.452 1.00 45.84 208 TRP A N 1
ATOM 1632 C CA . TRP A 1 208 ? 5.303 12.520 -13.248 1.00 45.84 208 TRP A CA 1
ATOM 1633 C C . TRP A 1 208 ? 6.792 12.265 -12.936 1.00 45.84 208 TRP A C 1
ATOM 1635 O O . TRP A 1 208 ? 7.159 11.140 -12.612 1.00 45.84 208 TRP A O 1
ATOM 1645 N N . GLY A 1 209 ? 7.641 13.298 -12.998 1.00 51.66 209 GLY A N 1
ATOM 1646 C CA . GLY A 1 209 ? 9.019 13.310 -12.514 1.00 51.66 209 GLY A CA 1
ATOM 1647 C C . GLY A 1 209 ? 9.197 13.840 -11.083 1.00 51.66 209 GLY A C 1
ATOM 1648 O O . GLY A 1 209 ? 10.342 13.997 -10.660 1.00 51.66 209 GLY A O 1
ATOM 1649 N N . ALA A 1 210 ? 8.127 14.116 -10.328 1.00 65.31 210 ALA A N 1
ATOM 1650 C CA . ALA A 1 210 ? 8.238 14.627 -8.960 1.00 65.31 210 ALA A CA 1
ATOM 1651 C C . ALA A 1 210 ? 8.909 13.624 -7.995 1.00 65.31 210 ALA A C 1
ATOM 1653 O O . ALA A 1 210 ? 8.448 12.493 -7.835 1.00 65.31 210 ALA A O 1
ATOM 1654 N N . ASP A 1 211 ? 9.955 14.073 -7.297 1.00 78.50 211 ASP A N 1
ATOM 1655 C CA . ASP A 1 211 ? 10.781 13.274 -6.373 1.00 78.50 211 ASP A CA 1
ATOM 1656 C C . ASP A 1 211 ? 9.979 12.606 -5.245 1.00 78.50 211 ASP A C 1
ATOM 1658 O O . ASP A 1 211 ? 10.317 11.517 -4.799 1.00 78.50 211 ASP A O 1
ATOM 1662 N N . CYS A 1 212 ? 8.847 13.181 -4.831 1.00 81.50 212 CYS A N 1
ATOM 1663 C CA . CYS A 1 212 ? 7.957 12.560 -3.844 1.00 81.50 212 CYS A CA 1
ATOM 1664 C C . CYS A 1 212 ? 7.422 11.167 -4.263 1.00 81.50 212 CYS A C 1
ATOM 1666 O O . CYS A 1 212 ? 6.887 10.434 -3.431 1.00 81.50 212 CYS A O 1
ATOM 1668 N N . ARG A 1 213 ? 7.552 10.782 -5.540 1.00 83.56 213 ARG A N 1
ATOM 1669 C CA . ARG A 1 213 ? 7.167 9.467 -6.084 1.00 83.56 213 ARG A CA 1
ATOM 1670 C C . ARG A 1 213 ? 8.332 8.472 -6.156 1.00 83.56 213 ARG A C 1
ATOM 1672 O O . ARG A 1 213 ? 8.176 7.433 -6.784 1.00 83.56 213 ARG A O 1
ATOM 1679 N N . THR A 1 214 ? 9.481 8.783 -5.557 1.00 85.88 214 THR A N 1
ATOM 1680 C CA . THR A 1 214 ? 10.698 7.963 -5.626 1.00 85.88 214 THR A CA 1
ATOM 1681 C C . THR A 1 214 ? 11.247 7.623 -4.236 1.00 85.88 214 THR A C 1
ATOM 1683 O O . THR A 1 214 ? 10.974 8.323 -3.254 1.00 85.88 214 THR A O 1
ATOM 1686 N N . ALA A 1 215 ? 12.054 6.563 -4.139 1.00 88.75 215 ALA A N 1
ATOM 1687 C CA . ALA A 1 215 ? 12.846 6.259 -2.949 1.00 88.75 215 ALA A CA 1
ATOM 1688 C C . ALA A 1 215 ? 13.780 7.427 -2.593 1.00 88.75 215 ALA A C 1
ATOM 1690 O O . ALA A 1 215 ? 14.008 7.676 -1.411 1.00 88.75 215 ALA A O 1
ATOM 1691 N N . TYR A 1 216 ? 14.266 8.190 -3.583 1.00 87.44 216 TYR A N 1
ATOM 1692 C CA . TYR A 1 216 ? 15.017 9.429 -3.342 1.00 87.44 216 TYR A CA 1
ATOM 1693 C C . TYR A 1 216 ? 14.229 10.466 -2.517 1.00 87.44 216 TYR A C 1
ATOM 1695 O O . TYR A 1 216 ? 14.749 10.948 -1.507 1.00 87.44 216 TYR A O 1
ATOM 1703 N N . GLY A 1 217 ? 12.984 10.794 -2.887 1.00 87.38 217 GLY A N 1
ATOM 1704 C CA . GLY A 1 217 ? 12.173 11.757 -2.129 1.00 87.38 217 GLY A CA 1
ATOM 1705 C C . GLY A 1 217 ? 11.902 11.289 -0.700 1.00 87.38 217 GLY A C 1
ATOM 1706 O O . GLY A 1 217 ? 12.112 12.036 0.257 1.00 87.38 217 GLY A O 1
ATOM 1707 N N . ALA A 1 218 ? 11.540 10.016 -0.530 1.00 91.88 218 ALA A N 1
ATOM 1708 C CA . ALA A 1 218 ? 11.300 9.452 0.794 1.00 91.88 218 ALA A CA 1
ATOM 1709 C C . ALA A 1 218 ? 12.577 9.399 1.650 1.00 91.88 218 ALA A C 1
ATOM 1711 O O . ALA A 1 218 ? 12.640 10.004 2.718 1.00 91.88 218 ALA A O 1
ATOM 1712 N N . LEU A 1 219 ? 13.626 8.717 1.182 1.00 91.44 219 LEU A N 1
ATOM 1713 C CA . LEU A 1 219 ? 14.845 8.519 1.962 1.00 91.44 219 LEU A CA 1
ATOM 1714 C C . LEU A 1 219 ? 15.609 9.829 2.158 1.00 91.44 219 LEU A C 1
ATOM 1716 O O . LEU A 1 219 ? 15.959 10.153 3.290 1.00 91.44 219 LEU A O 1
ATOM 1720 N N . VAL A 1 220 ? 15.907 10.562 1.080 1.00 88.88 220 VAL A N 1
ATOM 1721 C CA . VAL A 1 220 ? 16.861 11.685 1.094 1.00 88.88 220 VAL A CA 1
ATOM 1722 C C . VAL A 1 220 ? 16.186 13.007 1.444 1.00 88.88 220 VAL A C 1
ATOM 1724 O O . VAL A 1 220 ? 16.708 13.726 2.297 1.00 88.88 220 VAL A O 1
ATOM 1727 N N . GLN A 1 221 ? 15.042 13.324 0.827 1.00 87.25 221 GLN A N 1
ATOM 1728 C CA . GLN A 1 221 ? 14.322 14.579 1.095 1.00 87.25 221 GLN A CA 1
ATOM 1729 C C . GLN A 1 221 ? 13.422 14.500 2.339 1.00 87.25 221 GLN A C 1
ATOM 1731 O O . GLN A 1 221 ? 13.062 15.543 2.879 1.00 87.25 221 GLN A O 1
ATOM 1736 N N . GLY A 1 222 ? 13.069 13.294 2.802 1.00 89.75 222 GLY A N 1
ATOM 1737 C CA . GLY A 1 222 ? 12.102 13.103 3.886 1.00 89.75 222 GLY A CA 1
ATOM 1738 C C . GLY A 1 222 ? 10.668 13.444 3.472 1.00 89.75 222 GLY A C 1
ATOM 1739 O O . GLY A 1 222 ? 9.844 13.744 4.331 1.00 89.75 222 GLY A O 1
ATOM 1740 N N . LYS A 1 223 ? 10.360 13.455 2.167 1.00 87.50 223 LYS A N 1
ATOM 1741 C CA . LYS A 1 223 ? 9.057 13.892 1.657 1.00 87.50 223 LYS A CA 1
ATOM 1742 C C . LYS A 1 223 ? 8.565 13.044 0.495 1.00 87.50 223 LYS A C 1
ATOM 1744 O O . LYS A 1 223 ? 9.227 12.961 -0.538 1.00 87.50 223 LYS A O 1
ATOM 1749 N N . ALA A 1 224 ? 7.397 12.422 0.642 1.00 90.06 224 ALA A N 1
ATOM 1750 C CA . ALA A 1 224 ? 6.920 11.455 -0.342 1.00 90.06 224 ALA A CA 1
ATOM 1751 C C . ALA A 1 224 ? 5.395 11.292 -0.394 1.00 90.06 224 ALA A C 1
ATOM 1753 O O . ALA A 1 224 ? 4.668 11.711 0.497 1.00 90.06 224 ALA A O 1
ATOM 1754 N N . VAL A 1 225 ? 4.910 10.651 -1.454 1.00 90.69 225 VAL A N 1
ATOM 1755 C CA . VAL A 1 225 ? 3.581 10.024 -1.522 1.00 90.69 225 VAL A CA 1
ATOM 1756 C C . VAL A 1 225 ? 3.736 8.503 -1.427 1.00 90.69 225 VAL A C 1
ATOM 1758 O O . VAL A 1 225 ? 4.859 8.008 -1.349 1.00 90.69 225 VAL A O 1
ATOM 1761 N N . CYS A 1 226 ? 2.637 7.744 -1.476 1.00 93.06 226 CYS A N 1
ATOM 1762 C CA . CYS A 1 226 ? 2.642 6.286 -1.284 1.00 93.06 226 CYS A CA 1
ATOM 1763 C C . CYS A 1 226 ? 3.757 5.528 -2.027 1.00 93.06 226 CYS A C 1
ATOM 1765 O O . CYS A 1 226 ? 4.488 4.787 -1.383 1.00 93.06 226 CYS A O 1
ATOM 1767 N N . VAL A 1 227 ? 3.969 5.815 -3.317 1.00 91.06 227 VAL A N 1
ATOM 1768 C CA . VAL A 1 227 ? 5.039 5.229 -4.156 1.00 91.06 227 VAL A CA 1
ATOM 1769 C C . VAL A 1 227 ? 6.456 5.483 -3.604 1.00 91.06 227 VAL A C 1
ATOM 1771 O O . VAL A 1 227 ? 7.321 4.616 -3.661 1.00 91.06 227 VAL A O 1
ATOM 1774 N N . GLY A 1 228 ? 6.722 6.662 -3.034 1.00 91.81 228 GLY A N 1
ATOM 1775 C CA . GLY A 1 228 ? 8.009 6.936 -2.389 1.00 91.81 228 GLY A CA 1
ATOM 1776 C C . GLY A 1 228 ? 8.142 6.224 -1.038 1.00 91.81 228 GLY A C 1
ATOM 1777 O O . GLY A 1 228 ? 9.199 5.665 -0.741 1.00 91.81 228 GLY A O 1
ATOM 1778 N N . TYR A 1 229 ? 7.063 6.180 -0.241 1.00 94.94 229 TYR A N 1
ATOM 1779 C CA . TYR A 1 229 ? 7.036 5.459 1.041 1.00 94.94 229 TYR A CA 1
ATOM 1780 C C . TYR A 1 229 ? 7.360 3.973 0.826 1.00 94.94 229 TYR A C 1
ATOM 1782 O O . TYR A 1 229 ? 8.263 3.458 1.489 1.00 94.94 229 TYR A O 1
ATOM 1790 N N . SER A 1 230 ? 6.680 3.313 -0.120 1.00 95.44 230 SER A N 1
ATOM 1791 C CA . SER A 1 230 ? 6.844 1.887 -0.437 1.00 95.44 230 SER A CA 1
ATOM 1792 C C . SER A 1 230 ? 8.233 1.541 -0.964 1.00 95.44 230 SER A C 1
ATOM 1794 O O . SER A 1 230 ? 8.828 0.556 -0.513 1.00 95.44 230 SER A O 1
ATOM 1796 N N . ARG A 1 231 ? 8.769 2.352 -1.886 1.00 93.44 231 ARG A N 1
ATOM 1797 C CA . ARG A 1 231 ? 10.096 2.146 -2.485 1.00 93.44 231 ARG A CA 1
ATOM 1798 C C . ARG A 1 231 ? 11.223 2.371 -1.486 1.00 93.44 231 ARG A C 1
ATOM 1800 O O . ARG A 1 231 ? 12.062 1.493 -1.313 1.00 93.44 231 ARG A O 1
ATOM 1807 N N . GLY A 1 232 ? 11.213 3.486 -0.753 1.00 94.62 232 GLY A N 1
ATOM 1808 C CA . GLY A 1 232 ? 12.238 3.740 0.263 1.00 94.62 232 GLY A CA 1
ATOM 1809 C C . GLY A 1 232 ? 12.213 2.724 1.417 1.00 94.62 232 GLY A C 1
ATOM 1810 O O . GLY A 1 232 ? 13.272 2.361 1.930 1.00 94.62 232 GLY A O 1
ATOM 1811 N N . TYR A 1 233 ? 11.034 2.192 1.777 1.00 97.06 233 TYR A N 1
ATOM 1812 C CA . TYR A 1 233 ? 10.916 1.137 2.790 1.00 97.06 233 TYR A CA 1
ATOM 1813 C C . TYR A 1 233 ? 11.435 -0.218 2.293 1.00 97.06 233 TYR A C 1
ATOM 1815 O O . TYR A 1 233 ? 12.132 -0.905 3.040 1.00 97.06 233 TYR A O 1
ATOM 1823 N N . LYS A 1 234 ? 11.163 -0.575 1.026 1.00 94.69 234 LYS A N 1
ATOM 1824 C CA . LYS A 1 234 ? 11.756 -1.736 0.336 1.00 94.69 234 LYS A CA 1
ATOM 1825 C C . LYS A 1 234 ? 13.285 -1.679 0.429 1.00 94.69 234 LYS A C 1
ATOM 1827 O O . LYS A 1 234 ? 13.857 -2.534 1.102 1.00 94.69 234 LYS A O 1
ATOM 1832 N N . CYS A 1 235 ? 13.915 -0.613 -0.078 1.00 92.88 235 CYS A N 1
ATOM 1833 C CA . CYS A 1 235 ? 15.375 -0.454 -0.041 1.00 92.88 235 CYS A CA 1
ATOM 1834 C C . CYS A 1 235 ? 15.960 -0.515 1.387 1.00 92.88 235 CYS A C 1
ATOM 1836 O O . CYS A 1 235 ? 17.069 -1.015 1.593 1.00 92.88 235 CYS A O 1
ATOM 1838 N N . LEU A 1 236 ? 15.239 0.002 2.393 1.00 95.25 236 LEU A N 1
ATOM 1839 C CA . LEU A 1 236 ? 15.677 -0.053 3.790 1.00 95.25 236 LEU A CA 1
ATOM 1840 C C . LEU A 1 236 ? 15.595 -1.477 4.368 1.00 95.25 236 LEU A C 1
ATOM 1842 O O . LEU A 1 236 ? 16.519 -1.886 5.069 1.00 95.25 236 LEU A O 1
ATOM 1846 N N . LEU A 1 237 ? 14.539 -2.243 4.070 1.00 95.56 237 LEU A N 1
ATOM 1847 C CA . LEU A 1 237 ? 14.410 -3.644 4.494 1.00 95.56 237 LEU A CA 1
ATOM 1848 C C . LEU A 1 237 ? 15.396 -4.573 3.771 1.00 95.56 237 LEU A C 1
ATOM 1850 O O . LEU A 1 237 ? 16.007 -5.419 4.429 1.00 95.56 237 LEU A O 1
ATOM 1854 N N . ASP A 1 238 ? 15.645 -4.356 2.476 1.00 91.50 238 ASP A N 1
ATOM 1855 C CA . ASP A 1 238 ? 16.696 -5.054 1.720 1.00 91.50 238 ASP A CA 1
ATOM 1856 C C . ASP A 1 238 ? 18.066 -4.853 2.385 1.00 91.50 238 ASP A C 1
ATOM 1858 O O . ASP A 1 238 ? 18.838 -5.793 2.576 1.00 91.50 238 ASP A O 1
ATOM 1862 N N . ALA A 1 239 ? 18.354 -3.629 2.843 1.00 91.50 239 ALA A N 1
ATOM 1863 C CA . ALA A 1 239 ? 19.583 -3.329 3.568 1.00 91.50 239 ALA A CA 1
ATOM 1864 C C . ALA A 1 239 ? 19.691 -4.058 4.923 1.00 91.50 239 ALA A C 1
ATOM 1866 O O . ALA A 1 239 ? 20.803 -4.174 5.448 1.00 91.50 239 ALA A O 1
ATOM 1867 N N . PHE A 1 240 ? 18.597 -4.576 5.491 1.00 91.62 240 PHE A N 1
ATOM 1868 C CA . PHE A 1 240 ? 18.600 -5.464 6.663 1.00 91.62 240 PHE A CA 1
ATOM 1869 C C . PHE A 1 240 ? 18.581 -6.963 6.318 1.00 91.62 240 PHE A C 1
ATOM 1871 O O . PHE A 1 240 ? 18.779 -7.775 7.220 1.00 91.62 240 PHE A O 1
ATOM 1878 N N . GLY A 1 241 ? 18.410 -7.343 5.049 1.00 89.56 241 GLY A N 1
ATOM 1879 C CA . GLY A 1 241 ? 18.251 -8.741 4.640 1.00 89.56 241 GLY A CA 1
ATOM 1880 C C . GLY A 1 241 ? 16.824 -9.276 4.818 1.00 89.56 241 GLY A C 1
ATOM 1881 O O . GLY A 1 241 ? 16.648 -10.483 4.990 1.00 89.56 241 GLY A O 1
ATOM 1882 N N . ILE A 1 242 ? 15.815 -8.398 4.846 1.00 91.31 242 ILE A N 1
ATOM 1883 C CA . ILE A 1 242 ? 14.414 -8.743 5.121 1.00 91.31 242 ILE A CA 1
ATOM 1884 C C . ILE A 1 242 ? 13.615 -8.704 3.813 1.00 91.31 242 ILE A C 1
ATOM 1886 O O . ILE A 1 242 ? 13.402 -7.635 3.248 1.00 91.31 242 ILE A O 1
ATOM 1890 N N . ASP A 1 243 ? 13.137 -9.870 3.367 1.00 90.19 243 ASP A N 1
ATOM 1891 C CA . ASP A 1 243 ? 12.327 -10.017 2.151 1.00 90.19 243 ASP A CA 1
ATOM 1892 C C . ASP A 1 243 ? 11.078 -9.106 2.186 1.00 90.19 243 ASP A C 1
ATOM 1894 O O . ASP A 1 243 ? 10.159 -9.286 2.994 1.00 90.19 243 ASP A O 1
ATOM 1898 N N . CYS A 1 244 ? 11.036 -8.150 1.259 1.00 91.88 244 CYS A N 1
ATOM 1899 C CA . CYS A 1 244 ? 9.955 -7.191 1.056 1.00 91.88 244 CYS A CA 1
ATOM 1900 C C . CYS A 1 244 ? 9.601 -7.123 -0.437 1.00 91.88 244 CYS A C 1
ATOM 1902 O O . CYS A 1 244 ? 10.471 -7.282 -1.290 1.00 91.88 244 CYS A O 1
ATOM 1904 N N . ALA A 1 245 ? 8.337 -6.856 -0.760 1.00 90.69 245 ALA A N 1
ATOM 1905 C CA . ALA A 1 245 ? 7.891 -6.532 -2.112 1.00 90.69 245 ALA A CA 1
ATOM 1906 C C . ALA A 1 245 ? 7.062 -5.246 -2.117 1.00 90.69 245 ALA A C 1
ATOM 1908 O O . ALA A 1 245 ? 6.353 -4.947 -1.153 1.00 90.69 245 ALA A O 1
ATOM 1909 N N . ILE A 1 246 ? 7.119 -4.520 -3.228 1.00 91.44 246 ILE A N 1
ATOM 1910 C CA . ILE A 1 246 ? 6.223 -3.403 -3.536 1.00 91.44 246 ILE A CA 1
ATOM 1911 C C . ILE A 1 246 ? 4.939 -3.971 -4.145 1.00 91.44 246 ILE A C 1
ATOM 1913 O O . ILE A 1 246 ? 5.009 -4.827 -5.018 1.00 91.44 246 ILE A O 1
ATOM 1917 N N . VAL A 1 247 ? 3.775 -3.505 -3.693 1.00 91.56 247 VAL A N 1
ATOM 1918 C CA . VAL A 1 247 ? 2.452 -3.971 -4.131 1.00 91.56 247 VAL A CA 1
ATOM 1919 C C . VAL A 1 247 ? 1.666 -2.804 -4.712 1.00 91.56 247 VAL A C 1
ATOM 1921 O O . VAL A 1 247 ? 1.383 -1.837 -4.003 1.00 91.56 247 VAL A O 1
ATOM 1924 N N . SER A 1 248 ? 1.253 -2.911 -5.974 1.00 90.62 248 SER A N 1
ATOM 1925 C CA . SER A 1 248 ? 0.411 -1.919 -6.641 1.00 90.62 248 SER A CA 1
ATOM 1926 C C . SER A 1 248 ? -1.068 -2.326 -6.669 1.00 90.62 248 SER A C 1
ATOM 1928 O O . SER A 1 248 ? -1.454 -3.501 -6.728 1.00 90.62 248 SER A O 1
ATOM 1930 N N . GLY A 1 249 ? -1.950 -1.328 -6.627 1.00 92.12 249 GLY A N 1
ATOM 1931 C CA . GLY A 1 249 ? -3.390 -1.552 -6.677 1.00 92.12 249 GLY A CA 1
ATOM 1932 C C . GLY A 1 249 ? -4.209 -0.294 -6.426 1.00 92.12 249 GLY A C 1
ATOM 1933 O O . GLY A 1 249 ? -3.931 0.783 -6.952 1.00 92.12 249 GLY A O 1
ATOM 1934 N N . THR A 1 250 ? -5.263 -0.433 -5.620 1.00 92.81 250 THR A N 1
ATOM 1935 C CA . THR A 1 250 ? -6.098 0.700 -5.203 1.00 92.81 250 THR A CA 1
ATOM 1936 C C . THR A 1 250 ? -6.402 0.689 -3.711 1.00 92.81 250 THR A C 1
ATOM 1938 O O . THR A 1 250 ? -6.667 -0.369 -3.146 1.00 92.81 250 THR A O 1
ATOM 1941 N N . SER A 1 251 ? -6.459 1.876 -3.099 1.00 88.81 251 SER A N 1
ATOM 1942 C CA . SER A 1 251 ? -6.983 2.103 -1.748 1.00 88.81 251 SER A CA 1
ATOM 1943 C C . SER A 1 251 ? -8.267 2.927 -1.818 1.00 88.81 251 SER 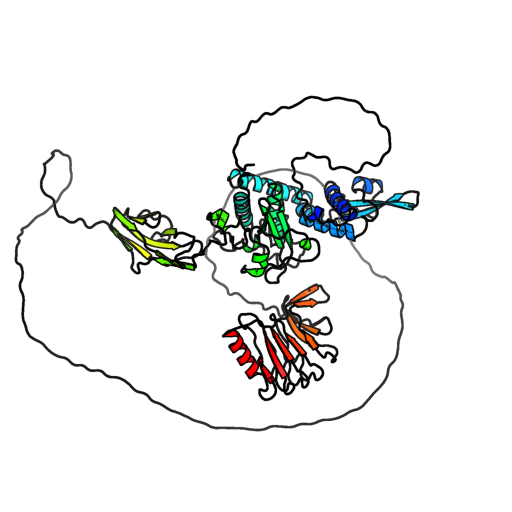A C 1
ATOM 1945 O O . SER A 1 251 ? -8.295 4.027 -2.371 1.00 88.81 251 SER A O 1
ATOM 1947 N N . ASN A 1 252 ? -9.381 2.370 -1.333 1.00 84.62 252 ASN A N 1
ATOM 1948 C CA . ASN A 1 252 ? -10.738 2.923 -1.478 1.00 84.62 252 ASN A CA 1
ATOM 1949 C C . ASN A 1 252 ? -11.136 3.319 -2.925 1.00 84.62 252 ASN A C 1
ATOM 1951 O O . ASN A 1 252 ? -12.095 4.067 -3.122 1.00 84.62 252 ASN A O 1
ATOM 1955 N N . GLY A 1 253 ? -10.452 2.775 -3.940 1.00 81.62 253 GLY A N 1
ATOM 1956 C CA . GLY A 1 253 ? -10.693 3.043 -5.362 1.00 81.62 253 GLY A CA 1
ATOM 1957 C C . GLY A 1 253 ? -9.859 4.174 -5.979 1.00 81.62 253 GLY A C 1
ATOM 1958 O O . GLY A 1 253 ? -10.028 4.435 -7.168 1.00 81.62 253 GLY A O 1
ATOM 1959 N N . ALA A 1 254 ? -8.965 4.818 -5.222 1.00 83.38 254 ALA A N 1
ATOM 1960 C CA . ALA A 1 254 ? -7.858 5.602 -5.779 1.00 83.38 254 ALA A CA 1
ATOM 1961 C C . ALA A 1 254 ? -6.647 4.684 -6.016 1.00 83.38 254 ALA A C 1
ATOM 1963 O O . ALA A 1 254 ? -6.482 3.720 -5.270 1.00 83.38 254 ALA A O 1
ATOM 1964 N N . GLY A 1 255 ? -5.817 4.962 -7.028 1.00 88.44 255 GLY A N 1
ATOM 1965 C CA . GLY A 1 255 ? -4.558 4.232 -7.244 1.00 88.44 255 GLY A CA 1
ATOM 1966 C C . GLY A 1 255 ? -3.620 4.391 -6.047 1.00 88.44 255 GLY A C 1
ATOM 1967 O O . GLY A 1 255 ? -3.529 5.488 -5.495 1.00 88.44 255 GLY A O 1
ATOM 1968 N N . HIS A 1 256 ? -2.991 3.300 -5.611 1.00 93.12 256 HIS A N 1
ATOM 1969 C CA . HIS A 1 256 ? -2.202 3.257 -4.378 1.00 93.12 256 HIS A CA 1
ATOM 1970 C C . HIS A 1 256 ? -1.126 2.170 -4.443 1.00 93.12 256 HIS A C 1
ATOM 1972 O O . HIS A 1 256 ? -1.345 1.136 -5.076 1.00 93.12 256 HIS A O 1
ATOM 1978 N N . GLU A 1 257 ? -0.008 2.398 -3.759 1.00 92.94 257 GLU A N 1
ATOM 1979 C CA . GLU A 1 257 ? 1.138 1.489 -3.671 1.00 92.94 257 GLU A CA 1
ATOM 1980 C C . GLU A 1 257 ? 1.515 1.301 -2.192 1.00 92.94 257 GLU A C 1
ATOM 1982 O O . GLU A 1 257 ? 1.428 2.247 -1.409 1.00 92.94 257 GLU A O 1
ATOM 1987 N N . TRP A 1 258 ? 1.858 0.077 -1.793 1.00 96.31 258 TRP A N 1
ATOM 1988 C CA . TRP A 1 258 ? 2.226 -0.288 -0.418 1.00 96.31 258 TRP A CA 1
ATOM 1989 C C . TRP A 1 258 ? 3.214 -1.468 -0.428 1.00 96.31 258 TRP A C 1
ATOM 1991 O O . TRP A 1 258 ? 3.782 -1.776 -1.476 1.00 96.31 258 TRP A O 1
ATOM 2001 N N . ASN A 1 259 ? 3.454 -2.133 0.708 1.00 96.44 259 ASN A N 1
ATOM 2002 C CA . ASN A 1 259 ? 4.398 -3.250 0.797 1.00 96.44 259 ASN A CA 1
ATOM 2003 C C . ASN A 1 259 ? 3.756 -4.560 1.270 1.00 96.44 259 ASN A C 1
ATOM 2005 O O . ASN A 1 259 ? 2.782 -4.580 2.023 1.00 96.44 259 ASN A O 1
ATOM 2009 N N . VAL A 1 260 ? 4.385 -5.679 0.913 1.00 95.19 260 VAL A N 1
ATOM 2010 C CA . VAL A 1 260 ? 4.212 -6.950 1.622 1.00 95.19 260 VAL A CA 1
ATOM 2011 C C . VAL A 1 260 ? 5.572 -7.429 2.123 1.00 95.19 260 VAL A C 1
ATOM 2013 O O . VAL A 1 260 ? 6.547 -7.441 1.376 1.00 95.19 260 VAL A O 1
ATOM 2016 N N . VAL A 1 261 ? 5.647 -7.792 3.401 1.00 96.12 261 VAL A N 1
ATOM 2017 C CA . VAL A 1 261 ? 6.883 -8.177 4.096 1.00 96.12 261 VAL A CA 1
ATOM 2018 C C . VAL A 1 261 ? 6.762 -9.620 4.566 1.00 96.12 261 VAL A C 1
ATOM 2020 O O . VAL A 1 261 ? 5.697 -10.052 5.016 1.00 96.12 261 VAL A O 1
ATOM 2023 N N . LYS A 1 262 ? 7.844 -10.384 4.459 1.00 92.62 262 LYS A N 1
ATOM 2024 C CA . LYS A 1 262 ? 7.904 -11.776 4.905 1.00 92.62 262 LYS A CA 1
ATOM 2025 C C . LYS A 1 262 ? 8.500 -11.862 6.306 1.00 92.62 262 LYS A C 1
ATOM 2027 O O . LYS A 1 262 ? 9.541 -11.271 6.584 1.00 92.62 262 LYS A O 1
ATOM 2032 N N . ILE A 1 263 ? 7.851 -12.608 7.196 1.00 93.06 263 ILE A N 1
ATOM 2033 C CA . ILE A 1 263 ? 8.283 -12.768 8.589 1.00 93.06 263 ILE A CA 1
ATOM 2034 C C . ILE A 1 263 ? 8.137 -14.242 8.974 1.00 93.06 263 ILE A C 1
ATOM 2036 O O . ILE A 1 263 ? 7.032 -14.747 9.179 1.00 93.06 263 ILE A O 1
ATOM 2040 N N . GLY A 1 264 ? 9.274 -14.939 9.045 1.00 87.81 264 GLY A N 1
ATOM 2041 C CA . GLY A 1 264 ? 9.303 -16.402 9.046 1.00 87.81 264 GLY A CA 1
ATOM 2042 C C . GLY A 1 264 ? 8.935 -16.947 7.663 1.00 87.81 264 GLY A C 1
ATOM 2043 O O . GLY A 1 264 ? 9.458 -16.478 6.651 1.00 87.81 264 GLY A O 1
ATOM 2044 N N . ASP A 1 265 ? 8.021 -17.916 7.625 1.00 87.00 265 ASP A N 1
ATOM 2045 C CA . ASP A 1 265 ? 7.511 -18.509 6.380 1.00 87.00 265 ASP A CA 1
ATOM 2046 C C . ASP A 1 265 ? 6.294 -17.753 5.795 1.00 87.00 265 ASP A C 1
ATOM 2048 O O . ASP A 1 265 ? 5.916 -17.984 4.647 1.00 87.00 265 ASP A O 1
ATOM 2052 N N . ASP A 1 266 ? 5.683 -16.846 6.568 1.00 90.81 266 ASP A N 1
ATOM 2053 C CA . ASP A 1 266 ? 4.456 -16.116 6.215 1.00 90.81 266 ASP A CA 1
ATOM 2054 C C . ASP A 1 266 ? 4.726 -14.726 5.612 1.00 90.81 266 ASP A C 1
ATOM 2056 O O . ASP A 1 266 ? 5.666 -14.029 5.998 1.00 90.81 266 ASP A O 1
ATOM 2060 N N . TRP A 1 267 ? 3.818 -14.279 4.738 1.00 94.06 267 TRP A N 1
ATOM 2061 C CA . TRP A 1 267 ? 3.770 -12.912 4.201 1.00 94.06 267 TRP A CA 1
ATOM 2062 C C . TRP A 1 267 ? 2.675 -12.068 4.872 1.00 94.06 267 TRP A C 1
ATOM 2064 O O . TRP A 1 267 ? 1.600 -12.5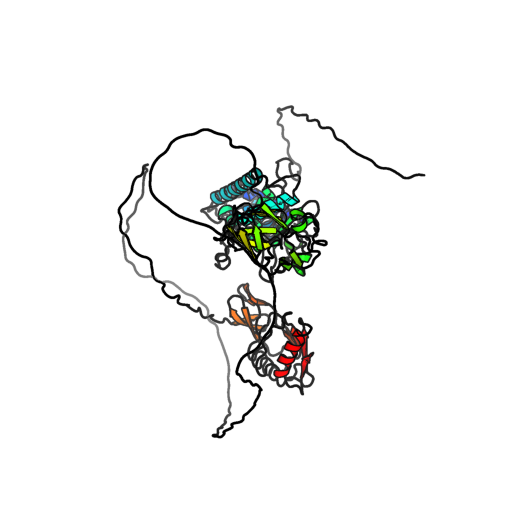77 5.205 1.00 94.06 267 TRP A O 1
ATOM 2074 N N . TYR A 1 268 ? 2.941 -10.768 5.011 1.00 97.06 268 TYR A N 1
ATOM 2075 C CA . TYR A 1 268 ? 2.151 -9.792 5.764 1.00 97.06 268 TYR A CA 1
ATOM 2076 C C . TYR A 1 268 ? 2.052 -8.453 5.005 1.00 97.06 268 TYR A C 1
ATOM 2078 O O . TYR A 1 268 ? 3.078 -7.895 4.625 1.00 97.06 268 TYR A O 1
ATOM 2086 N N . GLU A 1 269 ? 0.849 -7.910 4.779 1.00 97.75 269 GLU A N 1
ATOM 2087 C CA . GLU A 1 269 ? 0.679 -6.564 4.193 1.00 97.75 269 GLU A CA 1
ATOM 2088 C C . GLU A 1 269 ? 1.124 -5.485 5.197 1.00 97.75 269 GLU A C 1
ATOM 2090 O O . GLU A 1 269 ? 0.798 -5.578 6.388 1.00 97.75 269 GLU A O 1
ATOM 2095 N N . GLN A 1 270 ? 1.783 -4.433 4.707 1.00 97.69 270 GLN A N 1
ATOM 2096 C CA . GLN A 1 270 ? 2.087 -3.201 5.439 1.00 97.69 270 GLN A CA 1
ATOM 2097 C C . GLN A 1 270 ? 1.852 -1.972 4.553 1.00 97.69 270 GLN A C 1
ATOM 2099 O O . GLN A 1 270 ? 2.238 -1.952 3.386 1.00 97.69 270 GLN A O 1
ATOM 2104 N N . ASP A 1 271 ? 1.256 -0.924 5.120 1.00 96.50 271 ASP A N 1
ATOM 2105 C CA . ASP A 1 271 ? 0.985 0.335 4.427 1.00 96.50 271 ASP A CA 1
ATOM 2106 C C . ASP A 1 271 ? 1.433 1.498 5.301 1.00 96.50 271 ASP A C 1
ATOM 2108 O O . ASP A 1 271 ? 0.790 1.846 6.293 1.00 96.50 271 ASP A O 1
ATOM 2112 N N . LEU A 1 272 ? 2.566 2.075 4.915 1.00 94.38 272 LEU A N 1
ATOM 2113 C CA . LEU A 1 272 ? 3.249 3.104 5.678 1.00 94.38 272 LEU A CA 1
ATOM 2114 C C . LEU A 1 272 ? 2.629 4.493 5.454 1.00 94.38 272 LEU A C 1
ATOM 2116 O O . LEU A 1 272 ? 2.805 5.375 6.285 1.00 94.38 272 LEU A O 1
ATOM 2120 N N . THR A 1 273 ? 1.845 4.679 4.386 1.00 91.69 273 THR A N 1
ATOM 2121 C CA . THR A 1 273 ? 1.089 5.914 4.129 1.00 91.69 273 THR A CA 1
ATOM 2122 C C . THR A 1 273 ? -0.162 6.012 4.996 1.00 91.69 273 THR A C 1
ATOM 2124 O O . THR A 1 273 ? -0.496 7.100 5.446 1.00 91.69 273 THR A O 1
ATOM 2127 N N . TRP A 1 274 ? -0.859 4.903 5.263 1.00 88.44 274 TRP A N 1
ATOM 2128 C CA . TRP A 1 274 ? -1.953 4.901 6.246 1.00 88.44 274 TRP A CA 1
ATOM 2129 C C . TRP A 1 274 ? -1.488 4.638 7.685 1.00 88.44 274 TRP A C 1
ATOM 2131 O O . TRP A 1 274 ? -2.326 4.695 8.589 1.00 88.44 274 TRP A O 1
ATOM 2141 N N . ALA A 1 275 ? -0.196 4.362 7.894 1.00 86.81 275 ALA A N 1
ATOM 2142 C CA . ALA A 1 275 ? 0.441 4.365 9.209 1.00 86.81 275 ALA A CA 1
ATOM 2143 C C . ALA A 1 275 ? 0.982 5.744 9.615 1.00 86.81 275 ALA A C 1
ATOM 2145 O O . ALA A 1 275 ? 1.085 6.022 10.809 1.00 86.81 275 ALA A O 1
ATOM 2146 N N . ASP A 1 276 ? 1.295 6.608 8.652 1.00 84.56 276 ASP A N 1
ATOM 2147 C CA . ASP A 1 276 ? 1.569 8.020 8.900 1.00 84.56 276 ASP A CA 1
ATOM 2148 C C . ASP A 1 276 ? 0.305 8.727 9.423 1.00 84.56 276 ASP A C 1
ATOM 2150 O O . ASP A 1 276 ? -0.786 8.616 8.850 1.00 84.56 276 ASP A O 1
ATOM 2154 N N . THR A 1 277 ? 0.440 9.430 10.547 1.00 66.62 277 THR A N 1
ATOM 2155 C CA . THR A 1 277 ? -0.608 10.298 11.086 1.00 66.62 277 THR A CA 1
ATOM 2156 C C . THR A 1 277 ? -0.111 11.730 11.026 1.00 66.62 277 THR A C 1
ATOM 2158 O O . THR A 1 277 ? 0.793 12.073 11.781 1.00 66.62 277 THR A O 1
ATOM 2161 N N . GLU A 1 278 ? -0.774 12.573 10.223 1.00 60.16 278 GLU A N 1
ATOM 2162 C CA . GLU A 1 278 ? -0.527 14.025 10.066 1.00 60.16 278 GLU A CA 1
ATOM 2163 C C . GLU A 1 278 ? -0.617 14.837 11.391 1.00 60.16 278 GLU A C 1
ATOM 2165 O O . GLU A 1 278 ? -0.456 16.058 11.404 1.00 60.16 278 GLU A O 1
ATOM 2170 N N . ASP A 1 279 ? -0.896 14.172 12.516 1.00 50.25 279 ASP A N 1
ATOM 2171 C CA . ASP A 1 279 ? -0.994 14.734 13.856 1.00 50.25 279 ASP A CA 1
ATOM 2172 C C . ASP A 1 279 ? 0.398 15.027 14.453 1.00 50.25 279 ASP A C 1
ATOM 2174 O O . ASP A 1 279 ? 1.280 14.168 14.518 1.00 50.25 279 ASP A O 1
ATOM 2178 N N . LEU A 1 280 ? 0.562 16.238 15.000 1.00 40.22 280 LEU A N 1
ATOM 2179 C CA . LEU A 1 280 ? 1.813 16.797 15.555 1.00 40.22 280 LEU A CA 1
ATOM 2180 C C . LEU A 1 280 ? 2.380 16.062 16.798 1.00 40.22 280 LEU A C 1
ATOM 2182 O O . LEU A 1 280 ? 3.275 16.567 17.472 1.00 40.22 280 LEU A O 1
ATOM 2186 N N . THR A 1 281 ? 1.859 14.880 17.123 1.00 43.97 281 THR A N 1
ATOM 2187 C CA . THR A 1 281 ? 2.259 14.018 18.244 1.00 43.97 281 THR A CA 1
ATOM 2188 C C . THR A 1 281 ? 3.332 12.986 17.886 1.00 43.97 281 THR A C 1
ATOM 2190 O O . THR A 1 281 ? 3.838 12.318 18.787 1.00 43.97 281 THR A O 1
ATOM 2193 N N . GLY A 1 282 ? 3.675 12.809 16.602 1.00 56.31 282 GLY A N 1
ATOM 2194 C CA . GLY A 1 282 ? 4.666 11.808 16.166 1.00 56.31 282 GLY A CA 1
ATOM 2195 C C . GLY A 1 282 ? 4.219 10.357 16.399 1.00 56.31 282 GLY A C 1
ATOM 2196 O O . GLY A 1 282 ? 5.041 9.461 16.622 1.00 56.31 282 GLY A O 1
ATOM 2197 N N . SER A 1 283 ? 2.904 10.136 16.405 1.00 70.88 283 SER A N 1
ATOM 2198 C CA . SER A 1 283 ? 2.284 8.815 16.471 1.00 70.88 283 SER A CA 1
ATOM 2199 C C . SER A 1 283 ? 2.415 8.054 15.150 1.00 70.88 283 SER A C 1
ATOM 2201 O O . SER A 1 283 ? 2.707 8.625 14.108 1.00 70.88 283 SER A O 1
ATOM 2203 N N . VAL A 1 284 ? 2.184 6.743 15.213 1.00 87.00 284 VAL A N 1
ATOM 2204 C CA . VAL A 1 284 ? 2.050 5.854 14.049 1.00 87.00 284 VAL A CA 1
ATOM 2205 C C . VAL A 1 284 ? 0.722 5.099 14.198 1.00 87.00 284 VAL A C 1
ATOM 2207 O O . VAL A 1 284 ? 0.261 4.872 15.324 1.00 87.00 284 VAL A O 1
ATOM 2210 N N . ASP A 1 285 ? 0.055 4.769 13.092 1.00 87.88 285 ASP A N 1
ATOM 2211 C CA . ASP A 1 285 ? -1.192 3.997 13.055 1.00 87.88 285 ASP A CA 1
ATOM 2212 C C . ASP A 1 285 ? -0.967 2.566 12.556 1.00 87.88 285 ASP A C 1
ATOM 2214 O O . ASP A 1 285 ? -0.935 2.258 11.365 1.00 87.88 285 ASP A O 1
ATOM 2218 N N . HIS A 1 286 ? -0.872 1.644 13.504 1.00 91.56 286 HIS A N 1
ATOM 2219 C CA . HIS A 1 286 ? -0.613 0.238 13.219 1.00 91.56 286 HIS A CA 1
ATOM 2220 C C . HIS A 1 286 ? -1.829 -0.543 12.698 1.00 91.56 286 HIS A C 1
ATOM 2222 O O . HIS A 1 286 ? -1.737 -1.757 12.520 1.00 91.56 286 HIS A O 1
ATOM 2228 N N . SER A 1 287 ? -2.961 0.110 12.390 1.00 89.50 287 SER A N 1
ATOM 2229 C CA . SER A 1 287 ? -4.157 -0.547 11.826 1.00 89.50 287 SER A CA 1
ATOM 2230 C C . SER A 1 287 ? -3.860 -1.372 10.570 1.00 89.50 287 SER A C 1
ATOM 2232 O O . SER A 1 287 ? -4.522 -2.391 10.334 1.00 89.50 287 SER A O 1
ATOM 2234 N N . TYR A 1 288 ? -2.879 -0.922 9.781 1.00 94.06 288 TYR A N 1
ATOM 2235 C CA . TYR A 1 288 ? -2.443 -1.504 8.510 1.00 94.06 288 TYR A CA 1
ATOM 2236 C C . TYR A 1 288 ? -1.166 -2.345 8.635 1.00 94.06 288 TYR A C 1
ATOM 2238 O O . TYR A 1 288 ? -0.780 -2.983 7.658 1.00 94.06 288 TYR A O 1
ATOM 2246 N N . PHE A 1 289 ? -0.534 -2.385 9.811 1.00 96.19 289 PHE A N 1
ATOM 2247 C CA . PHE A 1 289 ? 0.708 -3.116 10.037 1.00 96.19 289 PHE A CA 1
ATOM 2248 C C . PHE A 1 289 ? 0.454 -4.618 10.221 1.00 96.19 289 PHE A C 1
ATOM 2250 O O . PHE A 1 289 ? -0.343 -5.033 11.065 1.00 96.19 289 PHE A O 1
ATOM 2257 N N . ASN A 1 290 ? 1.169 -5.424 9.436 1.00 96.31 290 ASN A N 1
ATOM 2258 C CA . ASN A 1 290 ? 1.148 -6.882 9.421 1.00 96.31 290 ASN A CA 1
ATOM 2259 C C . ASN A 1 290 ? -0.258 -7.501 9.430 1.00 96.31 290 ASN A C 1
ATOM 2261 O O . ASN A 1 290 ? -0.686 -8.130 10.400 1.00 96.31 290 ASN A O 1
ATOM 2265 N N . ARG A 1 291 ? -0.976 -7.341 8.314 1.00 94.44 291 ARG A N 1
ATOM 2266 C CA . ARG A 1 291 ? -2.327 -7.896 8.107 1.00 94.44 291 ARG A CA 1
ATOM 2267 C C . ARG A 1 291 ? -2.371 -8.867 6.928 1.00 94.44 291 ARG A C 1
ATOM 2269 O O . ARG A 1 291 ? -1.475 -8.869 6.089 1.00 94.44 291 ARG A O 1
ATOM 2276 N N . THR A 1 292 ? -3.448 -9.643 6.801 1.00 94.94 292 THR A N 1
ATOM 2277 C CA . THR A 1 292 ? -3.663 -10.457 5.592 1.00 94.94 292 THR A CA 1
ATOM 2278 C C . THR A 1 292 ? -4.204 -9.614 4.432 1.00 94.94 292 THR A C 1
ATOM 2280 O O . THR A 1 292 ? -4.933 -8.637 4.641 1.00 94.94 292 THR A O 1
ATOM 2283 N N . THR A 1 293 ? -3.978 -10.054 3.189 1.00 94.12 293 THR A N 1
ATOM 2284 C CA . THR A 1 293 ? -4.608 -9.452 1.992 1.00 94.12 293 THR A CA 1
ATOM 2285 C C . THR A 1 293 ? -6.141 -9.498 2.087 1.00 94.12 293 THR A C 1
ATOM 2287 O O . THR A 1 293 ? -6.851 -8.624 1.583 1.00 94.12 293 THR A O 1
ATOM 2290 N N . SER A 1 294 ? -6.679 -10.498 2.796 1.00 91.62 294 SER A N 1
ATOM 2291 C CA . SER A 1 294 ? -8.111 -10.609 3.079 1.00 91.62 294 SER A CA 1
ATOM 2292 C C . SER A 1 294 ? -8.610 -9.492 4.001 1.00 91.62 294 SER A C 1
ATOM 2294 O O . SER A 1 294 ? -9.692 -8.955 3.764 1.00 91.62 294 SER A O 1
ATOM 2296 N N . ASP A 1 295 ? -7.838 -9.090 5.012 1.00 91.56 295 ASP A N 1
ATOM 2297 C CA . ASP A 1 295 ? -8.189 -7.981 5.908 1.00 91.56 295 ASP A CA 1
ATOM 2298 C C . ASP A 1 295 ? -8.153 -6.646 5.170 1.00 91.56 295 ASP A C 1
ATOM 2300 O O . ASP A 1 295 ? -9.103 -5.864 5.267 1.00 91.56 295 ASP A O 1
ATOM 2304 N N . TYR A 1 296 ? -7.104 -6.444 4.371 1.00 93.69 296 TYR A N 1
ATOM 2305 C CA . TYR A 1 296 ? -6.921 -5.296 3.485 1.00 93.69 296 TYR A CA 1
ATOM 2306 C C . TYR A 1 296 ? -8.128 -5.098 2.555 1.00 93.69 296 TYR A C 1
ATOM 2308 O O . TYR A 1 296 ? -8.686 -4.000 2.495 1.00 93.69 296 TYR A O 1
ATOM 2316 N N . ALA A 1 297 ? -8.626 -6.165 1.925 1.00 89.88 297 ALA A N 1
ATOM 2317 C CA . ALA A 1 297 ? -9.829 -6.102 1.094 1.00 89.88 297 ALA A CA 1
ATOM 2318 C C . ALA A 1 297 ? -11.141 -5.990 1.904 1.00 89.88 297 ALA A C 1
ATOM 2320 O O . ALA A 1 297 ? -12.071 -5.267 1.519 1.00 89.88 297 ALA A O 1
ATOM 2321 N N . ASN A 1 298 ? -11.269 -6.706 3.029 1.00 86.19 298 ASN A N 1
ATOM 2322 C CA . ASN A 1 298 ? -12.570 -6.973 3.660 1.00 86.19 298 ASN A CA 1
ATOM 2323 C C . ASN A 1 298 ? -12.825 -6.253 4.990 1.00 86.19 298 ASN A C 1
ATOM 2325 O O . ASN A 1 298 ? -13.967 -5.828 5.193 1.00 86.19 298 ASN A O 1
ATOM 2329 N N . LYS A 1 299 ? -11.823 -6.076 5.855 1.00 83.19 299 LYS A N 1
ATOM 2330 C CA . LYS A 1 299 ? -12.003 -5.586 7.234 1.00 83.19 299 LYS A CA 1
ATOM 2331 C C . LYS A 1 299 ? -11.590 -4.124 7.449 1.00 83.19 299 LYS A C 1
ATOM 2333 O O . LYS A 1 299 ? -12.273 -3.435 8.201 1.00 83.19 299 LYS A O 1
ATOM 2338 N N . LEU A 1 300 ? -10.516 -3.650 6.814 1.00 85.75 300 LEU A N 1
ATOM 2339 C CA . LEU A 1 300 ? -9.934 -2.335 7.127 1.00 85.75 300 LEU A CA 1
ATOM 2340 C C . LEU A 1 300 ? -10.785 -1.137 6.647 1.00 85.75 300 LEU A C 1
ATOM 2342 O O . LEU A 1 300 ? -11.634 -1.249 5.757 1.00 85.75 300 LEU A O 1
ATOM 2346 N N . LYS A 1 301 ? -10.555 0.025 7.280 1.00 86.00 301 LYS A N 1
ATOM 2347 C CA . LYS A 1 301 ? -11.277 1.303 7.079 1.00 86.00 301 LYS A CA 1
ATOM 2348 C C . LYS A 1 301 ? -10.981 1.934 5.712 1.00 86.00 301 LYS A C 1
ATOM 2350 O O . LYS A 1 301 ? -11.886 2.469 5.067 1.00 86.00 301 LYS A O 1
ATOM 2355 N N . LYS A 1 302 ? -9.725 1.859 5.272 1.00 87.62 302 LYS A N 1
ATOM 2356 C CA . LYS A 1 302 ? -9.295 2.045 3.883 1.00 87.62 302 LYS A CA 1
ATOM 2357 C C . LYS A 1 302 ? -9.152 0.642 3.294 1.00 87.62 302 LYS A C 1
ATOM 2359 O O . LYS A 1 302 ? -8.430 -0.182 3.848 1.00 87.62 302 LYS A O 1
ATOM 2364 N N . LYS A 1 303 ? -9.913 0.338 2.243 1.00 92.12 303 LYS A N 1
ATOM 2365 C CA . LYS A 1 303 ? -9.951 -0.996 1.634 1.00 92.12 303 LYS A CA 1
ATOM 2366 C C . LYS A 1 303 ? -8.990 -1.063 0.468 1.00 92.12 303 LYS A C 1
ATOM 2368 O O . LYS A 1 303 ? -9.168 -0.325 -0.499 1.00 92.12 303 LYS A O 1
ATOM 2373 N N . HIS A 1 304 ? -8.038 -1.975 0.558 1.00 93.81 304 HIS A N 1
ATOM 2374 C CA . HIS A 1 304 ? -7.037 -2.204 -0.467 1.00 93.81 304 HIS A CA 1
ATOM 2375 C C . HIS A 1 304 ? -7.451 -3.352 -1.382 1.00 93.81 304 HIS A C 1
ATOM 2377 O O . HIS A 1 304 ? -7.955 -4.382 -0.932 1.00 93.81 304 HIS A O 1
ATOM 2383 N N . VAL A 1 305 ? -7.241 -3.170 -2.679 1.00 93.19 305 VAL A N 1
ATOM 2384 C CA . VAL A 1 305 ? -7.420 -4.205 -3.697 1.00 93.19 305 VAL A CA 1
ATOM 2385 C C . VAL A 1 305 ? -6.161 -4.202 -4.547 1.00 93.19 305 VAL A C 1
ATOM 2387 O O . VAL A 1 305 ? -5.926 -3.232 -5.269 1.00 93.19 305 VAL A O 1
ATOM 2390 N N . ARG A 1 306 ? -5.356 -5.265 -4.429 1.00 92.50 306 ARG A N 1
ATOM 2391 C CA . ARG A 1 306 ? -4.191 -5.505 -5.290 1.00 92.50 306 ARG A CA 1
ATOM 2392 C C . ARG A 1 306 ? -4.620 -5.538 -6.757 1.00 92.50 306 ARG A C 1
ATOM 2394 O O . ARG A 1 306 ? -5.726 -5.992 -7.074 1.00 92.50 306 ARG A O 1
ATOM 2401 N N . ASN A 1 307 ? -3.733 -5.120 -7.650 1.00 88.44 307 ASN A N 1
ATOM 2402 C CA . ASN A 1 307 ? -3.849 -5.485 -9.056 1.00 88.44 307 ASN A CA 1
ATOM 2403 C C . ASN A 1 307 ? -3.852 -7.022 -9.203 1.00 88.44 307 ASN A C 1
ATOM 2405 O O . ASN A 1 307 ? -3.363 -7.758 -8.350 1.00 88.44 307 ASN A O 1
ATOM 2409 N N . SER A 1 308 ? -4.454 -7.522 -10.282 1.00 79.81 308 SER A N 1
ATOM 2410 C CA . SER A 1 308 ? -4.623 -8.969 -10.538 1.00 79.81 308 SER A CA 1
ATOM 2411 C C . SER A 1 308 ? -4.120 -9.382 -11.925 1.00 79.81 308 SER A C 1
ATOM 2413 O O . SER A 1 308 ? -4.531 -10.396 -12.482 1.00 79.81 308 SER A O 1
ATOM 2415 N N . THR A 1 309 ? -3.227 -8.567 -12.487 1.00 76.88 309 THR A N 1
ATOM 2416 C CA . THR A 1 309 ? -2.666 -8.674 -13.839 1.00 76.88 309 THR A CA 1
ATOM 2417 C C . THR A 1 309 ? -1.259 -8.087 -13.849 1.00 76.88 309 THR A C 1
ATOM 2419 O O . THR A 1 309 ? -1.022 -7.109 -13.145 1.00 76.88 309 THR A O 1
ATOM 2422 N N . GLY A 1 310 ? -0.359 -8.613 -14.681 1.00 74.88 310 GLY A N 1
ATOM 2423 C CA . GLY A 1 310 ? 1.040 -8.173 -14.692 1.00 74.88 310 GLY A CA 1
ATOM 2424 C C . GLY A 1 310 ? 1.810 -8.708 -13.482 1.00 74.88 310 GLY A C 1
ATOM 2425 O O . GLY A 1 310 ? 1.421 -9.726 -12.905 1.00 74.88 310 GLY A O 1
ATOM 2426 N N . LEU A 1 311 ? 2.894 -8.031 -13.099 1.00 69.88 311 LEU A N 1
ATOM 2427 C CA . LEU A 1 311 ? 3.785 -8.484 -12.023 1.00 69.88 311 LEU A CA 1
ATOM 2428 C C . LEU A 1 311 ? 3.063 -8.616 -10.673 1.00 69.88 311 LEU A C 1
ATOM 2430 O O . LEU A 1 311 ? 3.232 -9.626 -9.992 1.00 69.88 311 LEU A O 1
ATOM 2434 N N . ASP A 1 312 ? 2.143 -7.695 -10.366 1.00 75.50 312 ASP A N 1
ATOM 2435 C CA . ASP A 1 312 ? 1.296 -7.746 -9.165 1.00 75.50 312 ASP A CA 1
ATOM 2436 C C . ASP A 1 312 ? 0.536 -9.074 -8.983 1.00 75.50 312 ASP A C 1
ATOM 2438 O O . ASP A 1 312 ? 0.244 -9.468 -7.855 1.00 75.50 312 ASP A O 1
ATOM 2442 N N . SER A 1 313 ? 0.208 -9.787 -10.074 1.00 78.81 313 SER A N 1
ATOM 2443 C CA . SER A 1 313 ? -0.540 -11.052 -9.988 1.00 78.81 313 SER A CA 1
ATOM 2444 C C . SER A 1 313 ? 0.263 -12.225 -9.420 1.00 78.81 313 SER A C 1
ATOM 2446 O O . SER A 1 313 ? -0.334 -13.243 -9.067 1.00 78.81 313 SER A O 1
ATOM 2448 N N . TYR A 1 314 ? 1.588 -12.082 -9.317 1.00 77.12 314 TYR A N 1
ATOM 2449 C CA . TYR A 1 314 ? 2.479 -13.122 -8.805 1.00 77.12 314 TYR A CA 1
ATOM 2450 C C . TYR A 1 314 ? 2.967 -12.855 -7.378 1.00 77.12 314 TYR A C 1
ATOM 2452 O O . TYR A 1 314 ? 3.374 -13.794 -6.696 1.00 77.12 314 TYR A O 1
ATOM 2460 N N . ILE A 1 315 ? 2.890 -11.605 -6.903 1.00 84.25 315 ILE A N 1
ATOM 2461 C CA . ILE A 1 315 ? 3.344 -11.236 -5.558 1.00 84.25 315 ILE A CA 1
ATOM 2462 C C . ILE A 1 315 ? 2.590 -12.079 -4.514 1.00 84.25 315 ILE A C 1
ATOM 2464 O O . ILE A 1 315 ? 1.351 -12.046 -4.496 1.00 84.25 315 ILE A O 1
ATOM 2468 N N . PRO A 1 316 ? 3.290 -12.787 -3.603 1.00 85.62 316 PRO A N 1
ATOM 2469 C CA . PRO A 1 316 ? 2.663 -13.632 -2.594 1.00 85.62 316 PRO A CA 1
ATOM 2470 C C . PRO A 1 316 ? 1.546 -12.920 -1.827 1.00 85.62 316 PRO A C 1
ATOM 2472 O O . PRO A 1 316 ? 1.705 -11.791 -1.346 1.00 85.62 316 PRO A O 1
ATOM 2475 N N . LEU A 1 317 ? 0.391 -13.581 -1.723 1.00 90.38 317 LEU A N 1
ATOM 2476 C CA . LEU A 1 317 ? -0.712 -13.109 -0.890 1.00 90.38 317 LEU A CA 1
ATOM 2477 C C . LEU A 1 317 ? -0.293 -13.174 0.576 1.00 90.38 317 LEU A C 1
ATOM 2479 O O . LEU A 1 317 ? 0.228 -14.190 1.032 1.00 90.38 317 LEU A O 1
ATOM 2483 N N . ALA A 1 318 ? -0.580 -12.117 1.326 1.00 93.62 318 ALA A N 1
ATOM 2484 C CA . ALA A 1 318 ? -0.341 -12.112 2.754 1.00 93.62 318 ALA A CA 1
ATOM 2485 C C . ALA A 1 318 ? -1.371 -12.999 3.463 1.00 93.62 318 ALA A C 1
ATOM 2487 O O . ALA A 1 318 ? -2.560 -12.661 3.528 1.00 93.62 318 ALA A O 1
ATOM 2488 N N . THR A 1 319 ? -0.910 -14.136 3.977 1.00 90.56 319 THR A N 1
ATOM 2489 C CA . THR A 1 319 ? -1.694 -15.107 4.755 1.00 90.56 319 THR A CA 1
ATOM 2490 C C . THR A 1 319 ? -1.368 -15.089 6.242 1.00 90.56 319 THR A C 1
ATOM 2492 O O . THR A 1 319 ? -2.123 -15.673 7.017 1.00 90.56 319 THR A O 1
ATOM 2495 N N . GLY A 1 320 ? -0.286 -14.418 6.642 1.00 86.88 320 GLY A N 1
ATOM 2496 C CA . GLY A 1 320 ? 0.194 -14.407 8.014 1.00 86.88 320 GLY A CA 1
ATOM 2497 C C . GLY A 1 320 ? -0.784 -13.747 8.984 1.00 86.88 320 GLY A C 1
ATOM 2498 O O . GLY A 1 320 ? -1.263 -12.635 8.759 1.00 86.88 320 GLY A O 1
ATOM 2499 N N . THR A 1 321 ? -1.059 -14.431 10.096 1.00 87.38 321 THR A N 1
ATOM 2500 C CA . THR A 1 321 ? -1.928 -13.940 11.184 1.00 87.38 321 THR A CA 1
ATOM 2501 C C . THR A 1 321 ? -1.229 -13.887 12.542 1.00 87.38 321 THR A C 1
ATOM 2503 O O . THR A 1 321 ? -1.864 -13.543 13.534 1.00 87.38 321 THR A O 1
ATOM 2506 N N . THR A 1 322 ? 0.049 -14.270 12.614 1.00 84.88 322 THR A N 1
ATOM 2507 C CA . THR A 1 322 ? 0.785 -14.391 13.882 1.00 84.88 322 THR A CA 1
ATOM 2508 C C . THR A 1 322 ? 1.396 -13.057 14.286 1.00 84.88 322 THR A C 1
ATOM 2510 O O . THR A 1 322 ? 1.119 -12.556 15.366 1.00 84.88 322 THR A O 1
ATOM 2513 N N . TYR A 1 323 ? 2.205 -12.455 13.415 1.00 91.50 323 TYR A N 1
ATOM 2514 C CA . TYR A 1 323 ? 3.042 -11.300 13.753 1.00 91.50 323 TYR A CA 1
ATOM 2515 C C . TYR A 1 323 ? 2.345 -9.951 13.543 1.00 91.50 323 TYR A C 1
ATOM 2517 O O . TYR A 1 323 ? 2.949 -9.007 13.040 1.00 91.50 323 TYR A O 1
ATOM 2525 N N . THR A 1 324 ? 1.070 -9.844 13.914 1.00 90.44 324 THR A N 1
ATOM 2526 C CA . THR A 1 324 ? 0.333 -8.574 13.842 1.00 90.44 324 THR A CA 1
ATOM 2527 C C . THR A 1 324 ? 0.870 -7.569 14.866 1.00 90.44 324 THR A C 1
ATOM 2529 O O . THR A 1 324 ? 1.554 -7.949 15.823 1.00 90.44 324 THR A O 1
ATOM 2532 N N . TYR A 1 325 ? 0.544 -6.279 14.709 1.00 90.00 325 TYR A N 1
ATOM 2533 C CA . TYR A 1 325 ? 0.898 -5.268 15.717 1.00 90.00 325 TYR A CA 1
ATOM 2534 C C . TYR A 1 325 ? 0.449 -5.679 17.123 1.00 90.00 325 TYR A C 1
ATOM 2536 O O . TYR A 1 325 ? 1.228 -5.613 18.068 1.00 90.00 325 TYR A O 1
ATOM 2544 N N . THR A 1 326 ? -0.787 -6.160 17.244 1.00 80.75 326 THR A N 1
ATOM 2545 C CA . THR A 1 326 ? -1.395 -6.620 18.494 1.00 80.75 326 THR A CA 1
ATOM 2546 C C . THR A 1 326 ? -0.547 -7.684 19.187 1.00 80.75 326 THR A C 1
ATOM 2548 O O . THR A 1 326 ? -0.266 -7.582 20.381 1.00 80.75 326 THR A O 1
ATOM 2551 N N . TYR A 1 327 ? -0.065 -8.667 18.425 1.00 83.31 327 TYR A N 1
ATOM 2552 C CA . TYR A 1 327 ? 0.781 -9.728 18.954 1.00 83.31 327 TYR A CA 1
ATOM 2553 C C . TYR A 1 327 ? 2.149 -9.198 19.398 1.00 83.31 327 TYR A C 1
ATOM 2555 O O . TYR A 1 327 ? 2.585 -9.483 20.510 1.00 83.31 327 TYR A O 1
ATOM 2563 N N . ILE A 1 328 ? 2.801 -8.373 18.574 1.00 86.69 328 ILE A N 1
ATOM 2564 C CA . ILE A 1 328 ? 4.150 -7.849 18.851 1.00 86.69 328 ILE A CA 1
ATOM 2565 C C . ILE A 1 328 ? 4.148 -6.804 19.986 1.00 86.69 328 ILE A C 1
ATOM 2567 O O . ILE A 1 328 ? 5.112 -6.715 20.743 1.00 86.69 328 ILE A O 1
ATOM 2571 N N . ALA A 1 329 ? 3.086 -6.003 20.114 1.00 80.50 329 ALA A N 1
ATOM 2572 C CA . ALA A 1 329 ? 2.996 -4.905 21.079 1.00 80.50 329 ALA A CA 1
ATOM 2573 C C . ALA A 1 329 ? 2.278 -5.273 22.388 1.00 80.50 329 ALA A C 1
ATOM 2575 O O . ALA A 1 329 ? 2.542 -4.644 23.412 1.00 80.50 329 ALA A O 1
ATOM 2576 N N . LYS A 1 330 ? 1.365 -6.258 22.374 1.00 69.06 330 LYS A N 1
ATOM 2577 C CA . LYS A 1 330 ? 0.544 -6.652 23.538 1.00 69.06 330 LYS A CA 1
ATOM 2578 C C . LYS A 1 330 ? 0.676 -8.133 23.925 1.00 69.06 330 LYS A C 1
ATOM 2580 O O . LYS A 1 330 ? 0.176 -8.518 24.976 1.00 69.06 330 LYS A O 1
ATOM 2585 N N . GLY A 1 331 ? 1.322 -8.971 23.107 1.00 73.06 331 GLY A N 1
ATOM 2586 C CA . GLY A 1 331 ? 1.488 -10.409 23.367 1.00 73.06 331 GLY A CA 1
ATOM 2587 C C . GLY A 1 331 ? 0.235 -11.265 23.129 1.00 73.06 331 GLY A C 1
ATOM 2588 O O . GLY A 1 331 ? 0.180 -12.397 23.606 1.00 73.06 331 GLY A O 1
ATOM 2589 N N . VAL A 1 332 ? -0.779 -10.742 22.425 1.00 67.50 332 VAL A N 1
ATOM 2590 C CA . VAL A 1 332 ? -2.094 -11.388 22.231 1.00 67.50 332 VAL A CA 1
ATOM 2591 C C . VAL A 1 332 ? -2.473 -11.408 20.747 1.00 67.50 332 VAL A C 1
ATOM 2593 O O . VAL A 1 332 ? -2.175 -10.466 20.018 1.00 67.50 332 VAL A O 1
ATOM 2596 N N . SER A 1 333 ? -3.122 -12.483 20.284 1.00 71.19 333 SER A N 1
ATOM 2597 C CA . SER A 1 333 ? -3.514 -12.625 18.875 1.00 71.19 333 SER A CA 1
ATOM 2598 C C . SER A 1 333 ? -4.650 -11.672 18.478 1.00 71.19 333 SER A C 1
ATOM 2600 O O . SER A 1 333 ? -5.518 -11.345 19.286 1.00 71.19 333 SER A O 1
ATOM 2602 N N . ASP A 1 334 ? -4.716 -11.311 17.194 1.00 64.75 334 ASP A N 1
ATOM 2603 C CA . ASP A 1 334 ? -5.819 -10.533 16.605 1.00 64.75 334 ASP A CA 1
ATOM 2604 C C . ASP A 1 334 ? -7.213 -11.176 16.765 1.00 64.75 334 ASP A C 1
ATOM 2606 O O . ASP A 1 334 ? -8.222 -10.494 16.589 1.00 64.75 334 ASP A O 1
ATOM 2610 N N . ALA A 1 335 ? -7.290 -12.484 17.038 1.00 65.50 335 ALA A N 1
ATOM 2611 C CA . ALA A 1 335 ? -8.552 -13.200 17.231 1.00 65.50 335 ALA A CA 1
ATOM 2612 C C . ALA A 1 335 ? -9.041 -13.164 18.688 1.00 65.50 335 ALA A C 1
ATOM 2614 O O . ALA A 1 335 ? -10.248 -13.233 18.925 1.00 65.50 335 ALA A O 1
ATOM 2615 N N . ASP A 1 336 ? -8.111 -13.043 19.639 1.00 70.44 336 ASP A N 1
ATOM 2616 C CA . ASP A 1 336 ? -8.377 -12.964 21.080 1.00 70.44 336 ASP A CA 1
ATOM 2617 C C . ASP A 1 336 ? -8.410 -11.507 21.583 1.00 70.44 336 ASP A C 1
ATOM 2619 O O . ASP A 1 336 ? -8.849 -11.238 22.703 1.00 70.44 336 ASP A O 1
ATOM 2623 N N . TYR A 1 337 ? -7.946 -10.563 20.759 1.00 70.88 337 TYR A N 1
ATOM 2624 C CA . TYR A 1 337 ? -7.903 -9.142 21.072 1.00 70.88 337 TYR A CA 1
ATOM 2625 C C . TYR A 1 337 ? -9.275 -8.469 21.030 1.00 70.88 337 TYR A C 1
ATOM 2627 O O . TYR A 1 337 ? -10.066 -8.637 20.098 1.00 70.88 337 TYR A O 1
ATOM 2635 N N . VAL A 1 338 ? -9.520 -7.632 22.033 1.00 73.88 338 VAL A N 1
ATOM 2636 C CA . VAL A 1 338 ? -10.753 -6.879 22.218 1.00 73.88 338 VAL A CA 1
ATOM 2637 C C . VAL A 1 338 ? -10.394 -5.432 22.560 1.00 73.88 338 VAL A C 1
ATOM 2639 O O . VAL A 1 338 ? -9.861 -5.145 23.629 1.00 73.88 338 VAL A O 1
ATOM 2642 N N . GLU A 1 339 ? -10.688 -4.528 21.628 1.00 76.75 339 GLU A N 1
ATOM 2643 C CA . GLU A 1 339 ? -10.409 -3.089 21.716 1.00 76.75 339 GLU A CA 1
ATOM 2644 C C . GLU A 1 339 ? -11.258 -2.400 22.799 1.00 76.75 339 GLU A C 1
ATOM 2646 O O . GLU A 1 339 ? -12.466 -2.641 22.902 1.00 76.75 339 GLU A O 1
ATOM 2651 N N . ALA A 1 340 ? -10.650 -1.500 23.580 1.00 81.56 340 ALA A N 1
ATOM 2652 C CA . ALA A 1 340 ? -11.377 -0.656 24.526 1.00 81.56 340 ALA A CA 1
ATOM 2653 C C . ALA A 1 340 ? -12.063 0.521 23.808 1.00 81.56 340 ALA A C 1
ATOM 2655 O O . ALA A 1 340 ? -11.430 1.483 23.378 1.00 81.56 340 ALA A O 1
ATOM 2656 N N . THR A 1 341 ? -13.390 0.458 23.717 1.00 83.25 341 THR A N 1
ATOM 2657 C CA . THR A 1 341 ? -14.248 1.472 23.070 1.00 83.25 341 THR A CA 1
ATOM 2658 C C . THR A 1 341 ? -14.700 2.611 23.991 1.00 83.25 341 THR A C 1
ATOM 2660 O O . THR A 1 341 ? -15.247 3.601 23.511 1.00 83.25 341 THR A O 1
ATOM 2663 N N . ASP A 1 342 ? -14.508 2.469 25.304 1.00 85.75 342 ASP A N 1
ATOM 2664 C CA . ASP A 1 342 ? -14.850 3.459 26.335 1.00 85.75 342 ASP A CA 1
ATOM 2665 C C . ASP A 1 342 ? -14.026 3.152 27.598 1.00 85.75 342 ASP A C 1
ATOM 2667 O O . ASP A 1 342 ? -13.854 1.977 27.939 1.00 85.75 342 ASP A O 1
ATOM 2671 N N . VAL A 1 343 ? -13.569 4.175 28.321 1.00 90.62 343 VAL A N 1
ATOM 2672 C CA . VAL A 1 343 ? -12.968 4.035 29.659 1.00 90.62 343 VAL A CA 1
ATOM 2673 C C . VAL A 1 343 ? -13.394 5.209 30.534 1.00 90.62 343 VAL A C 1
ATOM 2675 O O . VAL A 1 343 ? -13.400 6.349 30.081 1.00 90.62 343 VAL A O 1
ATOM 2678 N N . ARG A 1 344 ? -13.826 4.958 31.775 1.00 88.62 344 ARG A N 1
ATOM 2679 C CA . ARG A 1 344 ? -14.381 6.004 32.657 1.00 88.62 344 ARG A CA 1
ATOM 2680 C C . ARG A 1 344 ? -14.071 5.735 34.117 1.00 88.62 344 ARG A C 1
ATOM 2682 O O . ARG A 1 344 ? -14.169 4.590 34.545 1.00 88.62 344 ARG A O 1
ATOM 2689 N N . PHE A 1 345 ? -13.821 6.785 34.898 1.00 87.69 345 PHE A N 1
ATOM 2690 C CA . PHE A 1 345 ? -13.872 6.678 36.360 1.00 87.69 345 PHE A CA 1
ATOM 2691 C C . PHE A 1 345 ? -15.287 6.338 36.829 1.00 87.69 345 PHE A C 1
ATOM 2693 O O . PHE A 1 345 ? -16.260 6.929 36.349 1.00 87.69 345 PHE A O 1
ATOM 2700 N N . ASN A 1 346 ? -15.376 5.407 37.780 1.00 82.38 346 ASN A N 1
ATOM 2701 C CA . ASN A 1 346 ? -16.636 5.013 38.407 1.00 82.38 346 ASN A CA 1
ATOM 2702 C C . ASN A 1 346 ? -17.151 6.098 39.365 1.00 82.38 346 ASN A C 1
ATOM 2704 O O . ASN A 1 346 ? -18.359 6.292 39.473 1.00 82.38 346 ASN A O 1
ATOM 2708 N N . GLU A 1 347 ? -16.242 6.834 40.012 1.00 70.75 347 GLU A N 1
ATOM 2709 C CA . GLU A 1 347 ? -16.584 7.995 40.834 1.00 70.75 347 GLU A CA 1
ATOM 2710 C C . GLU A 1 347 ? -16.997 9.189 39.956 1.00 70.75 347 GLU A C 1
ATOM 2712 O O . GLU A 1 347 ? -16.350 9.508 38.955 1.00 70.75 347 GLU A O 1
ATOM 2717 N N . THR A 1 348 ? -18.078 9.870 40.330 1.00 63.41 348 THR A N 1
ATOM 2718 C CA . THR A 1 348 ? -18.626 11.044 39.625 1.00 63.41 348 THR A CA 1
ATOM 2719 C C . THR A 1 348 ? -18.163 12.384 40.199 1.00 63.41 348 THR A C 1
ATOM 2721 O O . THR A 1 348 ? -18.291 13.407 39.530 1.00 63.41 348 THR A O 1
ATOM 2724 N N . SER A 1 349 ? -17.638 12.375 41.420 1.00 76.56 349 SER A N 1
ATOM 2725 C CA . SER A 1 349 ? -17.191 13.536 42.195 1.00 76.56 349 SER A CA 1
ATOM 2726 C C . SER A 1 349 ? -15.728 13.893 41.905 1.00 76.56 349 SER A C 1
ATOM 2728 O O . SER A 1 349 ? -14.988 13.096 41.329 1.00 76.56 349 SER A O 1
ATOM 2730 N N . GLY A 1 350 ? -15.290 15.083 42.330 1.00 82.69 350 GLY A N 1
ATOM 2731 C CA . GLY A 1 350 ? -13.858 15.386 42.451 1.00 82.69 350 GLY A CA 1
ATOM 2732 C C . GLY A 1 350 ? -13.207 14.542 43.553 1.00 82.69 350 GLY A C 1
ATOM 2733 O O . GLY A 1 350 ? -13.879 14.146 44.507 1.00 82.69 350 GLY A O 1
ATOM 2734 N N . ILE A 1 351 ? -11.913 14.261 43.415 1.00 88.81 351 ILE A N 1
ATOM 2735 C CA . ILE A 1 351 ? -11.146 13.465 44.376 1.00 88.81 351 ILE A CA 1
ATOM 2736 C C . ILE A 1 351 ? -10.487 14.415 45.377 1.00 88.81 351 ILE A C 1
ATOM 2738 O O . ILE A 1 351 ? -9.711 15.278 44.976 1.00 88.81 351 ILE A O 1
ATOM 2742 N N . LEU A 1 352 ? -10.767 14.229 46.668 1.00 90.50 352 LEU A N 1
ATOM 2743 C CA . LEU A 1 352 ? -10.073 14.905 47.765 1.00 90.50 352 LEU A CA 1
ATOM 2744 C C . LEU A 1 352 ? -9.266 13.874 48.558 1.00 90.50 352 LEU A C 1
ATOM 2746 O O . LEU A 1 352 ? -9.825 12.881 49.027 1.00 90.50 352 LEU A O 1
ATOM 2750 N N . LEU A 1 353 ? -7.973 14.137 48.725 1.00 91.75 353 LEU A N 1
ATOM 2751 C CA . LEU A 1 353 ? -7.053 13.384 49.576 1.00 91.75 353 LEU A CA 1
ATOM 2752 C C . LEU A 1 353 ? -6.388 14.319 50.591 1.00 91.75 353 LEU A C 1
ATOM 2754 O O . LEU A 1 353 ? -6.343 15.539 50.413 1.00 91.75 353 LEU A O 1
ATOM 2758 N N . TYR A 1 354 ? -5.808 13.740 51.634 1.00 93.12 354 TYR A N 1
ATOM 2759 C CA . TYR A 1 354 ? -4.839 14.417 52.482 1.00 93.12 354 TYR A CA 1
ATOM 2760 C C . TYR A 1 354 ? -3.421 13.892 52.247 1.00 93.12 354 TYR A C 1
ATOM 2762 O O . TYR A 1 354 ? -3.225 12.770 51.781 1.00 93.12 354 TYR A O 1
ATOM 2770 N N . VAL A 1 355 ? -2.409 14.683 52.607 1.00 91.94 355 VAL A N 1
ATOM 2771 C CA . VAL A 1 355 ? -1.007 14.234 52.590 1.00 91.94 355 VAL A CA 1
ATOM 2772 C C . VAL A 1 355 ? -0.847 12.944 53.410 1.00 91.94 355 VAL A C 1
ATOM 2774 O O . VAL A 1 355 ? -1.337 12.833 54.539 1.00 91.94 355 VAL A O 1
ATOM 2777 N N . GLY A 1 356 ? -0.181 11.953 52.811 1.00 90.06 356 GLY A N 1
ATOM 2778 C CA . GLY A 1 356 ? -0.022 10.598 53.341 1.00 90.06 356 GLY A CA 1
ATOM 2779 C C . GLY A 1 356 ? -1.149 9.617 52.987 1.00 90.06 356 GLY A C 1
ATOM 2780 O O . GLY A 1 356 ? -1.019 8.432 53.293 1.00 90.06 356 GLY A O 1
ATOM 2781 N N . ASP A 1 357 ? -2.234 10.056 52.342 1.00 94.38 357 ASP A N 1
ATOM 2782 C CA . ASP A 1 357 ? -3.298 9.156 51.884 1.00 94.38 357 ASP A CA 1
ATOM 2783 C C . ASP A 1 357 ? -2.890 8.370 50.628 1.00 94.38 357 ASP A C 1
ATOM 2785 O O . ASP A 1 357 ? -1.978 8.730 49.875 1.00 94.38 357 ASP A O 1
ATOM 2789 N N . SER A 1 358 ? -3.607 7.277 50.366 1.00 91.75 358 SER A N 1
ATOM 2790 C CA . SER A 1 358 ? -3.573 6.589 49.075 1.00 91.75 358 SER A CA 1
ATOM 2791 C C . SER A 1 358 ? -4.945 6.032 48.706 1.00 91.75 358 SER A C 1
ATOM 2793 O O . SER A 1 358 ? -5.674 5.534 49.562 1.00 91.75 358 SER A O 1
ATOM 2795 N N . MET A 1 359 ? -5.288 6.105 47.421 1.00 89.56 359 MET A N 1
ATOM 2796 C CA . MET A 1 359 ? -6.594 5.727 46.878 1.00 89.56 359 MET A CA 1
ATOM 2797 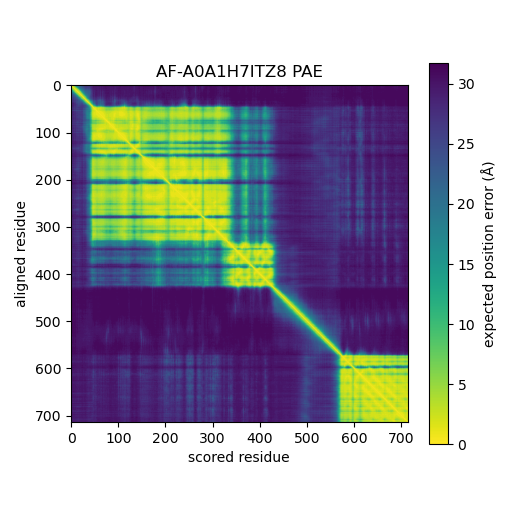C C . MET A 1 359 ? -6.420 4.852 45.639 1.00 89.56 359 MET A C 1
ATOM 2799 O O . MET A 1 359 ? -5.741 5.244 44.692 1.00 89.56 359 MET A O 1
ATOM 2803 N N . LYS A 1 360 ? -7.091 3.696 45.605 1.00 90.44 360 LYS A N 1
ATOM 2804 C CA . LYS A 1 360 ? -7.274 2.933 44.365 1.00 90.44 360 LYS A CA 1
ATOM 2805 C C . LYS A 1 360 ? -8.377 3.584 43.528 1.00 90.44 360 LYS A C 1
ATOM 2807 O O . LYS A 1 360 ? -9.455 3.869 44.038 1.00 90.44 360 LYS A O 1
ATOM 2812 N N . LEU A 1 361 ? -8.101 3.784 42.245 1.00 87.81 361 LEU A N 1
ATOM 2813 C CA . LEU A 1 361 ? -9.048 4.288 41.260 1.00 87.81 361 LEU A CA 1
ATOM 2814 C C . LEU A 1 361 ? -9.779 3.119 40.605 1.00 87.81 361 LEU A C 1
ATOM 2816 O O . LEU A 1 361 ? -9.160 2.300 39.919 1.00 87.81 361 LEU A O 1
ATOM 2820 N N . ASP A 1 362 ? -11.096 3.081 40.781 1.00 86.75 362 ASP A N 1
ATOM 2821 C CA . ASP A 1 362 ? -11.966 2.154 40.068 1.00 86.75 362 ASP A CA 1
ATOM 2822 C C . ASP A 1 362 ? -12.474 2.789 38.769 1.00 86.75 362 ASP A C 1
ATOM 2824 O O . ASP A 1 362 ? -13.035 3.892 38.748 1.00 86.75 362 ASP A O 1
ATOM 2828 N N . VAL A 1 363 ? -12.286 2.063 37.668 1.00 90.12 363 VAL A N 1
ATOM 2829 C CA . VAL A 1 363 ? -12.662 2.484 36.316 1.00 90.12 363 VAL A CA 1
ATOM 2830 C C . VAL A 1 363 ? -13.430 1.376 35.601 1.00 90.12 363 VAL A C 1
ATOM 2832 O O . VAL A 1 363 ? -13.136 0.192 35.763 1.00 90.12 363 VAL A O 1
ATOM 2835 N N . THR A 1 364 ? -14.410 1.757 34.787 1.00 90.25 364 THR A N 1
ATOM 2836 C CA . THR A 1 364 ? -15.129 0.844 33.893 1.00 90.25 364 THR A CA 1
ATOM 2837 C C . THR A 1 364 ? -14.531 0.938 32.497 1.00 90.25 364 THR A C 1
ATOM 2839 O O . THR A 1 364 ? -14.470 2.025 31.923 1.00 90.25 364 THR A O 1
ATOM 2842 N N . VAL A 1 365 ? -14.146 -0.209 31.935 1.00 89.31 365 VAL A N 1
ATOM 2843 C CA . VAL A 1 365 ? -13.736 -0.365 30.532 1.00 89.31 365 VAL A CA 1
ATOM 2844 C C . VAL A 1 365 ? -14.888 -0.993 29.747 1.00 89.31 365 VAL A C 1
ATOM 2846 O O . VAL A 1 365 ? -15.544 -1.912 30.241 1.00 89.31 365 VAL A O 1
ATOM 2849 N N . THR A 1 366 ? -15.153 -0.510 28.531 1.00 85.25 366 THR A N 1
ATOM 2850 C CA . THR A 1 366 ? -16.169 -1.091 27.637 1.00 85.25 366 THR A CA 1
ATOM 2851 C C . THR A 1 366 ? -15.524 -1.618 26.354 1.00 85.25 366 THR A C 1
ATOM 2853 O O . THR A 1 366 ? -14.936 -0.823 25.620 1.00 85.25 366 THR A O 1
ATOM 2856 N N . PRO A 1 367 ? -15.683 -2.911 26.013 1.00 86.12 367 PRO A N 1
ATOM 2857 C CA . PRO A 1 367 ? -16.320 -3.953 26.819 1.00 86.12 367 PRO A CA 1
ATOM 2858 C C . PRO A 1 367 ? -15.448 -4.341 28.026 1.00 86.12 367 PRO A C 1
ATOM 2860 O O . PRO A 1 367 ? -14.235 -4.162 28.014 1.00 86.12 367 PRO A O 1
ATOM 2863 N N . ALA A 1 368 ? -16.058 -4.930 29.058 1.00 85.06 368 ALA A N 1
ATOM 2864 C CA . ALA A 1 368 ? -15.361 -5.308 30.295 1.00 85.06 368 ALA A CA 1
ATOM 2865 C C . ALA A 1 368 ? -14.324 -6.442 30.126 1.00 85.06 368 ALA A C 1
ATOM 2867 O O . ALA A 1 368 ? -13.611 -6.771 31.068 1.00 85.06 368 ALA A O 1
ATOM 2868 N N . ASN A 1 369 ? -14.251 -7.049 28.937 1.00 82.19 369 ASN A N 1
ATOM 2869 C CA . ASN A 1 369 ? -13.250 -8.041 28.546 1.00 82.19 369 ASN A CA 1
ATOM 2870 C C . ASN A 1 369 ? -12.255 -7.498 27.499 1.00 82.19 369 ASN A C 1
ATOM 2872 O O . ASN A 1 369 ? -11.697 -8.287 26.737 1.00 82.19 369 ASN A O 1
ATOM 2876 N N . ALA A 1 370 ? -12.080 -6.174 27.423 1.00 81.94 370 ALA A N 1
ATOM 2877 C CA . ALA A 1 370 ? -11.022 -5.561 26.626 1.00 81.94 370 ALA A CA 1
ATOM 2878 C C . ALA A 1 370 ? -9.638 -6.086 27.049 1.00 81.94 370 ALA A C 1
ATOM 2880 O O . ALA A 1 370 ? -9.402 -6.381 28.220 1.00 81.94 370 ALA A O 1
ATOM 2881 N N . THR A 1 371 ? -8.729 -6.220 26.086 1.00 77.75 371 THR A N 1
ATOM 2882 C CA . THR A 1 371 ? -7.399 -6.824 26.291 1.00 77.75 371 THR A CA 1
ATOM 2883 C C . THR A 1 371 ? -6.393 -5.851 26.910 1.00 77.75 371 THR A C 1
ATOM 2885 O O . THR A 1 371 ? -5.373 -6.272 27.450 1.00 77.75 371 THR A O 1
ATOM 2888 N N . GLU A 1 372 ? -6.656 -4.549 26.817 1.00 77.25 372 GLU A N 1
ATOM 2889 C CA . GLU A 1 372 ? -5.761 -3.490 27.280 1.00 77.25 372 GLU A CA 1
ATOM 2890 C C . GLU A 1 372 ? -6.141 -2.971 28.676 1.00 77.25 372 GLU A C 1
ATOM 2892 O O . GLU A 1 372 ? -7.319 -2.815 29.005 1.00 77.25 372 GLU A O 1
ATOM 2897 N N . SER A 1 373 ? -5.125 -2.655 29.482 1.00 81.88 373 SER A N 1
ATOM 2898 C CA . SER A 1 373 ? -5.290 -2.072 30.817 1.00 81.88 373 SER A CA 1
ATOM 2899 C C . SER A 1 373 ? -5.461 -0.544 30.770 1.00 81.88 373 SER A C 1
ATOM 2901 O O . SER A 1 373 ? -4.825 0.102 29.939 1.00 81.88 373 SER A O 1
ATOM 2903 N N . PRO A 1 374 ? -6.230 0.054 31.702 1.00 87.00 374 PRO A N 1
ATOM 2904 C CA . PRO A 1 374 ? -6.262 1.501 31.926 1.00 87.00 374 PRO A CA 1
ATOM 2905 C C . PRO A 1 374 ? -4.893 2.086 32.293 1.00 87.00 374 PRO A C 1
ATOM 2907 O O . PRO A 1 374 ? -4.266 1.659 33.266 1.00 87.00 374 PRO A O 1
ATOM 2910 N N . GLU A 1 375 ? -4.475 3.115 31.560 1.00 87.25 375 GLU A N 1
ATOM 2911 C CA . GLU A 1 375 ? -3.346 3.983 31.891 1.00 87.25 375 GLU A CA 1
ATOM 2912 C C . GLU A 1 375 ? -3.858 5.282 32.532 1.00 87.25 375 GLU A C 1
ATOM 2914 O O . GLU A 1 375 ? -4.904 5.809 32.151 1.00 87.25 375 GLU A O 1
ATOM 2919 N N . PHE A 1 376 ? -3.120 5.814 33.509 1.00 87.69 376 PHE A N 1
ATOM 2920 C CA . PHE A 1 376 ? -3.519 6.985 34.298 1.00 87.69 376 PHE A CA 1
ATOM 2921 C C . PHE A 1 376 ? -2.441 8.069 34.235 1.00 87.69 376 PHE A C 1
ATOM 2923 O O . PHE A 1 376 ? -1.250 7.755 34.252 1.00 87.69 376 PHE A O 1
ATOM 2930 N N . ARG A 1 377 ? -2.841 9.344 34.199 1.00 85.06 377 ARG A N 1
ATOM 2931 C CA . ARG A 1 377 ? -1.921 10.495 34.238 1.00 85.06 377 ARG A CA 1
ATOM 2932 C C . ARG A 1 377 ? -2.434 11.565 35.185 1.00 85.06 377 ARG A C 1
ATOM 2934 O O . ARG A 1 377 ? -3.609 11.907 35.121 1.00 85.06 377 ARG A O 1
ATOM 2941 N N . ILE A 1 378 ? -1.544 12.107 36.013 1.00 84.12 378 ILE A N 1
ATOM 2942 C CA . ILE A 1 378 ? -1.809 13.309 36.810 1.00 84.12 378 ILE A CA 1
ATOM 2943 C C . ILE A 1 378 ? -1.206 14.509 36.076 1.00 84.12 378 ILE A C 1
ATOM 2945 O O . ILE A 1 378 ? -0.074 14.439 35.583 1.00 84.12 378 ILE A O 1
ATOM 2949 N N . LEU A 1 379 ? -1.991 15.578 35.998 1.00 81.56 379 LEU A N 1
ATOM 2950 C CA . LEU A 1 379 ? -1.660 16.859 35.393 1.00 81.56 379 LEU A CA 1
ATOM 2951 C C . LEU A 1 379 ? -1.714 17.944 36.477 1.00 81.56 379 LEU A C 1
ATOM 2953 O O . LEU A 1 379 ? -2.666 17.976 37.264 1.00 81.56 379 LEU A O 1
ATOM 2957 N N . GLY A 1 380 ? -0.715 18.826 36.507 1.00 70.38 380 GLY A N 1
ATOM 2958 C CA . GLY A 1 380 ? -0.713 19.996 37.390 1.00 70.38 380 GLY A CA 1
ATOM 2959 C C . GLY A 1 380 ? -1.724 21.068 36.970 1.00 70.38 380 GLY A C 1
ATOM 2960 O O . GLY A 1 380 ? -2.397 20.942 35.945 1.00 70.38 380 GLY A O 1
ATOM 2961 N N . ASP A 1 381 ? -1.795 22.155 37.742 1.00 64.69 381 ASP A N 1
ATOM 2962 C CA . ASP A 1 381 ? -2.681 23.307 37.491 1.00 64.69 381 ASP A CA 1
ATOM 2963 C C . ASP A 1 381 ? -2.493 23.955 36.101 1.00 64.69 381 ASP A C 1
ATOM 2965 O O . ASP A 1 381 ? -3.418 24.553 35.549 1.00 64.69 381 ASP A O 1
ATOM 2969 N N . ASP A 1 382 ? -1.299 23.825 35.515 1.00 61.34 382 ASP A N 1
ATOM 2970 C CA . ASP A 1 382 ? -0.928 24.317 34.182 1.00 61.34 382 ASP A CA 1
ATOM 2971 C C . ASP A 1 382 ? -1.074 23.261 33.065 1.00 61.34 382 ASP A C 1
ATOM 2973 O O . ASP A 1 382 ? -0.679 23.505 31.925 1.00 61.34 382 ASP A O 1
ATOM 2977 N N . TYR A 1 383 ? -1.649 22.095 33.382 1.00 58.19 383 TYR A N 1
ATOM 2978 C CA . TYR A 1 383 ? -1.733 20.898 32.536 1.00 58.19 383 TYR A CA 1
ATOM 2979 C C . TYR A 1 383 ? -0.375 20.268 32.164 1.00 58.19 383 TYR A C 1
ATOM 2981 O O . TYR A 1 383 ? -0.322 19.383 31.305 1.00 58.19 383 TYR A O 1
ATOM 2989 N N . SER A 1 384 ? 0.723 20.641 32.832 1.00 58.25 384 SER A N 1
ATOM 2990 C CA . SER A 1 384 ? 1.982 19.905 32.705 1.00 58.25 384 SER A CA 1
ATOM 2991 C C . SER A 1 384 ? 1.859 18.501 33.315 1.00 58.25 384 SER A C 1
ATOM 2993 O O . SER A 1 384 ? 1.287 18.291 34.387 1.00 58.25 384 SER A O 1
ATOM 2995 N N . THR A 1 385 ? 2.392 17.501 32.613 1.00 53.75 385 THR A N 1
ATOM 2996 C CA . THR A 1 385 ? 2.570 16.150 33.160 1.00 53.75 385 THR A CA 1
ATOM 2997 C C . THR A 1 385 ? 3.747 16.143 34.134 1.00 53.75 385 THR A C 1
ATOM 2999 O O . THR A 1 385 ? 4.804 16.651 33.764 1.00 53.75 385 THR A O 1
ATOM 3002 N N . LEU A 1 386 ? 3.602 15.448 35.273 1.00 56.84 386 LEU A N 1
ATOM 3003 C CA . LEU A 1 386 ? 4.542 15.376 36.417 1.00 56.84 386 LEU A CA 1
ATOM 3004 C C . LEU A 1 386 ? 4.362 16.492 37.464 1.00 56.84 386 LEU A C 1
ATOM 3006 O O . LEU A 1 386 ? 5.255 17.296 37.713 1.00 56.84 386 LEU A O 1
ATOM 3010 N N . SER A 1 387 ? 3.218 16.486 38.148 1.00 62.56 387 SER A N 1
ATOM 3011 C CA . SER A 1 387 ? 2.993 17.300 39.345 1.00 62.56 387 SER A CA 1
ATOM 3012 C C . SER A 1 387 ? 3.495 16.599 40.621 1.00 62.56 387 SER A C 1
ATOM 3014 O O . SER A 1 387 ? 2.900 15.614 41.056 1.00 62.56 387 SER A O 1
ATOM 3016 N N . ASP A 1 388 ? 4.528 17.141 41.271 1.00 74.38 388 ASP A N 1
ATOM 3017 C CA . ASP A 1 388 ? 5.141 16.633 42.520 1.00 74.38 388 ASP A CA 1
ATOM 3018 C C . ASP A 1 388 ? 4.180 16.192 43.648 1.00 74.38 388 ASP A C 1
ATOM 3020 O O . ASP A 1 388 ? 4.572 15.426 44.529 1.00 74.38 388 ASP A O 1
ATOM 3024 N N . PHE A 1 389 ? 2.970 16.756 43.717 1.00 84.38 389 PHE A N 1
ATOM 3025 C CA . PHE A 1 389 ? 2.089 16.612 44.879 1.00 84.38 389 PHE A CA 1
ATOM 3026 C C . PHE A 1 389 ? 1.449 15.217 44.997 1.00 84.38 389 PHE A C 1
ATOM 3028 O O . PHE A 1 389 ? 1.069 14.810 46.097 1.00 84.38 389 PHE A O 1
ATOM 3035 N N . CYS A 1 390 ? 1.389 14.459 43.898 1.00 87.81 390 CYS A N 1
ATOM 3036 C CA . CYS A 1 390 ? 0.881 13.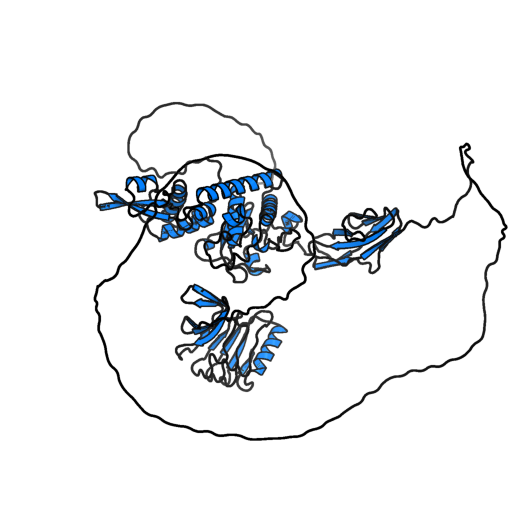091 43.853 1.00 87.81 390 CYS A CA 1
ATOM 3037 C C . CYS A 1 390 ? 1.645 12.226 42.844 1.00 87.81 390 CYS A C 1
ATOM 3039 O O . CYS A 1 390 ? 2.077 12.693 41.796 1.00 87.81 390 CYS A O 1
ATOM 3041 N N . THR A 1 391 ? 1.697 10.921 43.104 1.00 88.75 391 THR A N 1
ATOM 3042 C CA . THR A 1 391 ? 2.070 9.906 42.103 1.00 88.75 391 THR A CA 1
ATOM 3043 C C . THR A 1 391 ? 0.888 8.990 41.825 1.00 88.75 391 THR A C 1
ATOM 3045 O O . THR A 1 391 ? 0.142 8.674 42.751 1.00 88.75 391 THR A O 1
ATOM 3048 N N . VAL A 1 392 ? 0.746 8.509 40.586 1.00 87.25 392 VAL A N 1
ATOM 3049 C CA . VAL A 1 392 ? -0.159 7.398 40.255 1.00 87.25 392 VAL A CA 1
ATOM 3050 C C . VAL A 1 392 ? 0.634 6.212 39.713 1.00 87.25 392 VAL A C 1
ATOM 3052 O O . VAL A 1 392 ? 1.375 6.349 38.744 1.00 87.25 392 VAL A O 1
ATOM 3055 N N . GLU A 1 393 ? 0.467 5.040 40.323 1.00 84.50 393 GLU A N 1
ATOM 3056 C CA . GLU A 1 393 ? 1.072 3.788 39.858 1.00 84.50 393 GLU A CA 1
ATOM 3057 C C . GLU A 1 393 ? 0.010 2.686 39.832 1.00 84.50 393 GLU A C 1
ATOM 3059 O O . GLU A 1 393 ? -0.716 2.492 40.805 1.00 84.50 393 GLU A O 1
ATOM 3064 N N . ASN A 1 394 ? -0.136 1.975 38.707 1.00 81.69 394 ASN A N 1
ATOM 3065 C CA . ASN A 1 394 ? -1.134 0.907 38.536 1.00 81.69 394 ASN A CA 1
ATOM 3066 C C . ASN A 1 394 ? -2.578 1.320 38.937 1.00 81.69 394 ASN A C 1
ATOM 3068 O O . ASN A 1 394 ? -3.380 0.507 39.409 1.00 81.69 394 ASN A O 1
ATOM 3072 N N . GLY A 1 395 ? -2.919 2.605 38.774 1.00 84.94 395 GLY A N 1
ATOM 3073 C CA . GLY A 1 395 ? -4.203 3.184 39.181 1.00 84.94 395 GLY A CA 1
ATOM 3074 C C . GLY A 1 395 ? -4.384 3.370 40.693 1.00 84.94 395 GLY A C 1
ATOM 3075 O O . GLY A 1 395 ? -5.520 3.448 41.148 1.00 84.94 395 GLY A O 1
ATOM 3076 N N . VAL A 1 396 ? -3.310 3.395 41.483 1.00 89.94 396 VAL A N 1
ATOM 3077 C CA . VAL A 1 396 ? -3.311 3.859 42.880 1.00 89.94 396 VAL A CA 1
ATOM 3078 C C . VAL A 1 396 ? -2.680 5.248 42.921 1.00 89.94 396 VAL A C 1
ATOM 3080 O O . VAL A 1 396 ? -1.545 5.400 42.479 1.00 89.94 396 VAL A O 1
ATOM 3083 N N . ILE A 1 397 ? -3.402 6.247 43.434 1.00 90.69 397 ILE A N 1
ATOM 3084 C CA . ILE A 1 397 ? -2.837 7.562 43.774 1.00 90.69 397 ILE A CA 1
ATOM 3085 C C . ILE A 1 397 ? -2.209 7.474 45.164 1.00 90.69 397 ILE A C 1
ATOM 3087 O O . ILE A 1 397 ? -2.837 6.930 46.073 1.00 90.69 397 ILE A O 1
ATOM 3091 N N . THR A 1 398 ? -1.040 8.085 45.347 1.00 92.06 398 THR A N 1
ATOM 3092 C CA . THR A 1 398 ? -0.451 8.399 46.658 1.00 92.06 398 THR A CA 1
ATOM 3093 C C . THR A 1 398 ? -0.197 9.903 46.754 1.00 92.06 398 THR A C 1
ATOM 3095 O O . THR A 1 398 ? 0.294 10.508 45.798 1.00 92.06 398 THR A O 1
ATOM 3098 N N . ALA A 1 399 ? -0.567 10.508 47.885 1.00 92.12 399 ALA A N 1
ATOM 3099 C CA . ALA A 1 399 ? -0.522 11.951 48.125 1.00 92.12 399 ALA A CA 1
ATOM 3100 C C . ALA A 1 399 ? 0.696 12.366 48.969 1.00 92.12 399 ALA A C 1
ATOM 3102 O O . ALA A 1 399 ? 0.844 11.929 50.111 1.00 92.12 399 ALA A O 1
ATOM 3103 N N . HIS A 1 400 ? 1.546 13.238 48.418 1.00 90.00 400 HIS A N 1
ATOM 3104 C CA . HIS A 1 400 ? 2.867 13.585 48.971 1.00 90.00 400 HIS A CA 1
ATOM 3105 C C . HIS A 1 400 ? 2.964 15.010 49.524 1.00 90.00 400 HIS A C 1
ATOM 3107 O O . HIS A 1 400 ? 3.775 15.264 50.411 1.00 90.00 400 HIS A O 1
ATOM 3113 N N . ARG A 1 401 ? 2.173 15.948 48.992 1.00 88.75 401 ARG A N 1
ATOM 3114 C CA . ARG A 1 401 ? 2.185 17.380 49.342 1.00 88.75 401 ARG A CA 1
ATOM 3115 C C . ARG A 1 401 ? 0.808 17.980 49.059 1.00 88.75 401 ARG A C 1
ATOM 3117 O O . ARG A 1 401 ? 0.111 17.458 48.195 1.00 88.75 401 ARG A O 1
ATOM 3124 N N . ALA A 1 402 ? 0.412 19.059 49.733 1.00 87.56 402 ALA A N 1
ATOM 3125 C CA . ALA A 1 402 ? -0.779 19.801 49.317 1.00 87.56 402 ALA A CA 1
ATOM 3126 C C . ALA A 1 402 ? -0.637 20.387 47.892 1.00 87.56 402 ALA A C 1
ATOM 3128 O O . ALA A 1 402 ? 0.463 20.767 47.474 1.00 87.56 402 ALA A O 1
ATOM 3129 N N . GLY A 1 403 ? -1.751 20.463 47.159 1.00 87.50 403 GLY A N 1
ATOM 3130 C CA . GLY A 1 403 ? -1.814 20.943 45.774 1.00 87.50 403 GLY A CA 1
ATOM 3131 C C . GLY A 1 403 ? -3.156 20.642 45.098 1.00 87.50 403 GLY A C 1
ATOM 3132 O O . GLY A 1 403 ? -3.938 19.830 45.593 1.00 87.50 403 GLY A O 1
ATOM 3133 N N . GLU A 1 404 ? -3.409 21.289 43.963 1.00 86.81 404 GLU A N 1
ATOM 3134 C CA . GLU A 1 404 ? -4.563 21.049 43.091 1.00 86.81 404 GLU A CA 1
ATOM 3135 C C . GLU A 1 404 ? -4.092 20.588 41.699 1.00 86.81 404 GLU A C 1
ATOM 3137 O O . GLU A 1 404 ? -2.907 20.641 41.361 1.00 86.81 404 GLU A O 1
ATOM 3142 N N . GLY A 1 405 ? -5.016 20.043 40.911 1.00 87.12 405 GLY A N 1
ATOM 3143 C CA . GLY A 1 405 ? -4.752 19.595 39.550 1.00 87.12 405 GLY A CA 1
ATOM 3144 C C . GLY A 1 405 ? -5.851 18.676 39.030 1.00 87.12 405 GLY A C 1
ATOM 3145 O O . GLY A 1 405 ? -7.004 18.710 39.479 1.00 87.12 405 GLY A O 1
ATOM 3146 N N . SER A 1 406 ? -5.504 17.820 38.072 1.00 86.44 406 SER A N 1
ATOM 3147 C CA . SER A 1 406 ? -6.443 16.844 37.519 1.00 86.44 406 SER A CA 1
ATOM 3148 C C . SER A 1 406 ? -5.813 15.482 37.254 1.00 86.44 406 SER A C 1
ATOM 3150 O O . SER A 1 406 ? -4.598 15.339 37.127 1.00 86.44 406 SER A O 1
ATOM 3152 N N . ILE A 1 407 ? -6.661 14.458 37.183 1.00 87.75 407 ILE A N 1
ATOM 3153 C CA . ILE A 1 407 ? -6.281 13.108 36.786 1.00 87.75 407 ILE A CA 1
ATOM 3154 C C . ILE A 1 407 ? -7.125 12.633 35.604 1.00 87.75 407 ILE A C 1
ATOM 3156 O O . ILE A 1 407 ? -8.348 12.799 35.565 1.00 87.75 407 ILE A O 1
ATOM 3160 N N . GLU A 1 408 ? -6.451 12.013 34.643 1.00 87.94 408 GLU A N 1
ATOM 3161 C CA . GLU A 1 408 ? -7.032 11.448 33.433 1.00 87.94 408 GLU A CA 1
ATOM 3162 C C . GLU A 1 408 ? -6.786 9.938 33.368 1.00 87.94 408 GLU A C 1
ATOM 3164 O O . GLU A 1 408 ? -5.811 9.420 33.920 1.00 87.94 408 GLU A O 1
ATOM 3169 N N . VAL A 1 409 ? -7.679 9.233 32.671 1.00 89.19 409 VAL A N 1
ATOM 3170 C CA . VAL A 1 409 ? -7.545 7.811 32.343 1.00 89.19 409 VAL A CA 1
ATOM 3171 C C . VAL A 1 409 ? -7.723 7.626 30.840 1.00 89.19 409 VAL A C 1
ATOM 3173 O O . VAL A 1 409 ? -8.614 8.231 30.241 1.00 89.19 409 VAL A O 1
ATOM 3176 N N . HIS A 1 410 ? -6.891 6.791 30.224 1.00 85.56 410 HIS A N 1
ATOM 3177 C CA . HIS A 1 410 ? -6.982 6.442 28.807 1.00 85.56 410 HIS A CA 1
ATOM 3178 C C . HIS A 1 410 ? -6.599 4.976 28.574 1.00 85.56 410 HIS A C 1
ATOM 3180 O O . HIS A 1 410 ? -6.018 4.321 29.440 1.00 85.56 410 HIS A O 1
ATOM 3186 N N . ILE A 1 411 ? -6.985 4.444 27.416 1.00 81.12 411 ILE A N 1
ATOM 3187 C CA . ILE A 1 411 ? -6.548 3.143 26.906 1.00 81.12 411 ILE A CA 1
ATOM 3188 C C . ILE A 1 411 ? -6.204 3.323 25.429 1.00 81.12 411 ILE A C 1
ATOM 3190 O O . ILE A 1 411 ? -7.090 3.564 24.607 1.00 81.12 411 ILE A O 1
ATOM 3194 N N . GLY A 1 412 ? -4.917 3.244 25.087 1.00 71.00 412 GLY A N 1
ATOM 3195 C CA . GLY A 1 412 ? -4.446 3.473 23.721 1.00 71.00 412 GLY A CA 1
ATOM 3196 C C . GLY A 1 412 ? -4.815 4.874 23.220 1.00 71.00 412 GLY A C 1
ATOM 3197 O O . GLY A 1 412 ? -4.255 5.869 23.668 1.00 71.00 412 GLY A O 1
ATOM 3198 N N . ARG A 1 413 ? -5.762 4.959 22.274 1.00 63.69 413 ARG A N 1
ATOM 3199 C CA . ARG A 1 413 ? -6.314 6.235 21.766 1.00 63.69 413 ARG A CA 1
ATOM 3200 C C . ARG A 1 413 ? -7.681 6.602 22.374 1.00 63.69 413 ARG A C 1
ATOM 3202 O O . ARG A 1 413 ? -8.209 7.672 22.074 1.00 63.69 413 ARG A O 1
ATOM 3209 N N . THR A 1 414 ? -8.263 5.741 23.209 1.00 74.50 414 THR A N 1
ATOM 3210 C CA . THR A 1 414 ? -9.566 5.947 23.856 1.00 74.50 414 THR A CA 1
ATOM 3211 C C . THR A 1 414 ? -9.380 6.702 25.169 1.00 74.50 414 THR A C 1
ATOM 3213 O O . THR A 1 414 ? -8.952 6.135 26.173 1.00 74.50 414 THR A O 1
ATOM 3216 N N . TRP A 1 415 ? -9.721 7.990 25.166 1.00 81.38 415 TRP A N 1
ATOM 3217 C CA . TRP A 1 415 ? -9.661 8.851 26.349 1.00 81.38 415 TRP A CA 1
ATOM 3218 C C . TRP A 1 415 ? -10.946 8.782 27.170 1.00 81.38 415 TRP A C 1
ATOM 3220 O O . TRP A 1 415 ? -12.052 8.803 26.625 1.00 81.38 415 TRP A O 1
ATOM 3230 N N . GLY A 1 416 ? -10.785 8.722 28.489 1.00 81.62 416 GLY A N 1
ATOM 3231 C CA . GLY A 1 416 ? -11.873 8.831 29.446 1.00 81.62 416 GLY A CA 1
ATOM 3232 C C . GLY A 1 416 ? -12.193 10.269 29.837 1.00 81.62 416 GLY A C 1
ATOM 3233 O O . GLY A 1 416 ? -11.791 11.237 29.198 1.00 81.62 416 GLY A O 1
ATOM 3234 N N . ASN A 1 417 ? -12.956 10.410 30.917 1.00 80.44 417 ASN A N 1
ATOM 3235 C CA . ASN A 1 417 ? -13.333 11.698 31.488 1.00 80.44 417 ASN A CA 1
ATOM 3236 C C . ASN A 1 417 ? -12.360 12.117 32.601 1.00 80.44 417 ASN A C 1
ATOM 3238 O O . ASN A 1 417 ? -12.176 11.358 33.545 1.00 80.44 417 ASN A O 1
ATOM 3242 N N . HIS A 1 418 ? -11.807 13.331 32.553 1.00 84.25 418 HIS A N 1
ATOM 3243 C CA . HIS A 1 418 ? -10.948 13.850 33.625 1.00 84.25 418 HIS A CA 1
ATOM 3244 C C . HIS A 1 418 ? -11.674 13.987 34.978 1.00 84.25 418 HIS A C 1
ATOM 3246 O O . HIS A 1 418 ? -12.909 14.044 35.050 1.00 84.25 418 HIS A O 1
ATOM 3252 N N . ARG A 1 419 ? -10.909 14.063 36.070 1.00 87.06 419 ARG A N 1
ATOM 3253 C CA . ARG A 1 419 ? -11.382 14.450 37.409 1.00 87.06 419 ARG A CA 1
ATOM 3254 C C . ARG A 1 419 ? -10.468 15.507 38.005 1.00 87.06 419 ARG A C 1
ATOM 3256 O O . ARG A 1 419 ? -9.258 15.422 37.837 1.00 87.06 419 ARG A O 1
ATOM 3263 N N . LEU A 1 420 ? -11.050 16.457 38.733 1.00 88.06 420 LEU A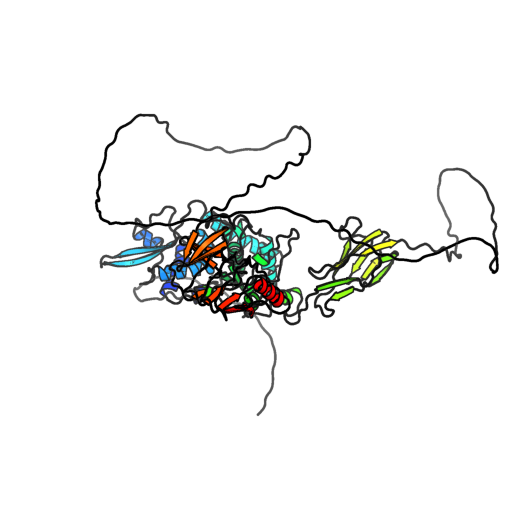 N 1
ATOM 3264 C CA . LEU A 1 420 ? -10.291 17.316 39.641 1.00 88.06 420 LEU A CA 1
ATOM 3265 C C . LEU A 1 420 ? -9.722 16.462 40.779 1.00 88.06 420 LEU A C 1
ATOM 3267 O O . LEU A 1 420 ? -10.421 15.581 41.295 1.00 88.06 420 LEU A O 1
ATOM 3271 N N . LEU A 1 421 ? -8.475 16.738 41.143 1.00 89.00 421 LEU A N 1
ATOM 3272 C CA . LEU A 1 421 ? -7.753 16.117 42.245 1.00 89.00 421 LEU A CA 1
ATOM 3273 C C . LEU A 1 421 ? -7.238 17.228 43.162 1.00 89.00 421 LEU A C 1
ATOM 3275 O O . LEU A 1 421 ? -6.474 18.083 42.728 1.00 89.00 421 LEU A O 1
ATOM 3279 N N . GLU A 1 422 ? -7.652 17.196 44.422 1.00 90.62 422 GLU A N 1
ATOM 3280 C CA . GLU A 1 422 ? -7.207 18.115 45.466 1.00 90.62 422 GLU A CA 1
ATOM 3281 C C . GLU A 1 422 ? -6.494 17.323 46.568 1.00 90.62 422 GLU A C 1
ATOM 3283 O O . GLU A 1 422 ? -7.010 16.314 47.058 1.00 90.62 422 GLU A O 1
ATOM 3288 N N . VAL A 1 423 ? -5.320 17.797 46.985 1.00 90.88 423 VAL A N 1
ATOM 3289 C CA . VAL A 1 423 ? -4.607 17.305 48.166 1.00 90.88 423 VAL A CA 1
ATOM 3290 C C . VAL A 1 423 ? -4.492 18.423 49.189 1.00 90.88 423 VAL A C 1
ATOM 3292 O O . VAL A 1 423 ? -3.976 19.502 48.896 1.00 90.88 423 VAL A O 1
ATOM 3295 N N . ARG A 1 424 ? -4.917 18.149 50.423 1.00 92.31 424 ARG A N 1
ATOM 3296 C CA . ARG A 1 424 ? -4.791 19.078 51.555 1.00 92.31 424 ARG A CA 1
ATOM 3297 C C . ARG A 1 424 ? -3.791 18.579 52.590 1.00 92.31 424 ARG A C 1
ATOM 3299 O O . ARG A 1 424 ? -3.626 17.377 52.794 1.00 92.31 424 ARG A O 1
ATOM 3306 N N . GLU A 1 425 ? -3.184 19.504 53.326 1.00 91.56 425 GLU A N 1
ATOM 3307 C CA . GLU A 1 425 ? -2.531 19.146 54.587 1.00 91.56 425 GLU A CA 1
ATOM 3308 C C . GLU A 1 425 ? -3.570 18.597 55.574 1.00 91.56 425 GLU A C 1
ATOM 3310 O O . GLU A 1 425 ? -4.709 19.078 55.633 1.00 91.56 425 GLU A O 1
ATOM 3315 N N . ARG A 1 426 ? -3.197 17.576 56.355 1.00 87.88 426 ARG A N 1
ATOM 3316 C CA . ARG A 1 426 ? -4.087 17.025 57.387 1.00 87.88 426 ARG A CA 1
ATOM 3317 C C . ARG A 1 426 ? -4.360 18.096 58.454 1.00 87.88 426 ARG A C 1
ATOM 3319 O O . ARG A 1 426 ? -3.402 18.671 58.971 1.00 87.88 426 ARG A O 1
ATOM 3326 N N . PRO A 1 427 ? -5.626 18.349 58.841 1.00 80.38 427 PRO A N 1
ATOM 3327 C CA . PRO A 1 427 ? -5.924 19.221 59.969 1.00 80.38 427 PRO A CA 1
ATOM 3328 C C . PRO A 1 427 ? -5.242 18.688 61.230 1.00 80.38 427 PRO A C 1
ATOM 3330 O O . PRO A 1 427 ? -5.459 17.538 61.613 1.00 80.38 427 PRO A O 1
ATOM 3333 N N . VAL A 1 428 ? -4.420 19.516 61.878 1.00 72.44 428 VAL A N 1
ATOM 3334 C CA . VAL A 1 428 ? -3.769 19.150 63.141 1.00 72.44 428 VAL A CA 1
ATOM 3335 C C . VAL A 1 428 ? -4.830 19.132 64.239 1.00 72.44 428 VAL A C 1
ATOM 3337 O O . VAL A 1 428 ? -5.187 20.168 64.797 1.00 72.44 428 VAL A O 1
ATOM 3340 N N . THR A 1 429 ? -5.358 17.947 64.538 1.00 57.62 429 THR A N 1
ATOM 3341 C CA . THR A 1 429 ? -6.243 17.720 65.684 1.00 57.62 429 THR A CA 1
ATOM 3342 C C . THR A 1 429 ? -5.448 17.919 66.968 1.00 57.62 429 THR A C 1
ATOM 3344 O O . THR A 1 429 ? -4.554 17.128 67.271 1.00 57.62 429 THR A O 1
ATOM 3347 N N . THR A 1 430 ? -5.760 18.969 67.726 1.00 50.72 430 THR A N 1
ATOM 3348 C CA . THR A 1 430 ? -5.115 19.290 69.007 1.00 50.72 430 THR A CA 1
ATOM 3349 C C . THR A 1 430 ? -5.644 18.410 70.144 1.00 50.72 430 THR A C 1
ATOM 3351 O O . THR A 1 430 ? -6.165 18.916 71.134 1.00 50.72 430 THR A O 1
ATOM 3354 N N . ASP A 1 431 ? -5.494 17.096 69.993 1.00 48.44 431 ASP A N 1
ATOM 3355 C CA . ASP A 1 431 ? -5.789 16.087 71.007 1.00 48.44 431 ASP A CA 1
ATOM 3356 C C . ASP A 1 431 ? -4.515 15.284 71.304 1.00 48.44 431 ASP A C 1
ATOM 3358 O O . ASP A 1 431 ? -3.842 14.805 70.391 1.00 48.44 431 ASP A O 1
ATOM 3362 N N . ASN A 1 432 ? -4.210 15.108 72.593 1.00 41.09 432 ASN A N 1
ATOM 3363 C CA . ASN A 1 432 ? -2.990 14.481 73.130 1.00 41.09 432 ASN A CA 1
ATOM 3364 C C . ASN A 1 432 ? -1.688 15.297 72.977 1.00 41.09 432 ASN A C 1
ATOM 3366 O O . ASN A 1 432 ? -0.678 14.805 72.477 1.00 41.09 432 ASN A O 1
ATOM 3370 N N . ILE A 1 433 ? -1.661 16.504 73.555 1.00 43.69 433 ILE A N 1
ATOM 3371 C CA . ILE A 1 433 ? -0.469 16.905 74.321 1.00 43.69 433 ILE A CA 1
ATOM 3372 C C . ILE A 1 433 ? -0.693 16.436 75.760 1.00 43.69 433 ILE A C 1
ATOM 3374 O O . ILE A 1 433 ? -1.523 16.996 76.472 1.00 43.69 433 ILE A O 1
ATOM 3378 N N . SER A 1 434 ? 0.048 15.411 76.179 1.00 38.22 434 SER A N 1
ATOM 3379 C CA . SER A 1 434 ? 0.134 14.978 77.576 1.00 38.22 434 SER A CA 1
ATOM 3380 C C . SER A 1 434 ? 1.569 14.560 77.904 1.00 38.22 434 SER A C 1
ATOM 3382 O O . SER A 1 434 ? 2.013 13.489 77.499 1.00 38.22 434 SER A O 1
ATOM 3384 N N . ASP A 1 435 ? 2.261 15.446 78.616 1.00 38.53 435 ASP A N 1
ATOM 3385 C CA . ASP A 1 435 ? 3.379 15.209 79.535 1.00 38.53 435 ASP A CA 1
ATOM 3386 C C . ASP A 1 435 ? 4.462 14.168 79.181 1.00 38.53 435 ASP A C 1
ATOM 3388 O O . ASP A 1 435 ? 4.325 12.984 79.484 1.00 38.53 435 ASP A O 1
ATOM 3392 N N . ALA A 1 436 ? 5.637 14.661 78.761 1.00 31.86 436 ALA A N 1
ATOM 3393 C CA . ALA A 1 436 ? 6.909 14.259 79.378 1.00 31.86 436 ALA A CA 1
ATOM 3394 C C . ALA A 1 436 ? 8.048 15.284 79.154 1.00 31.86 436 ALA A C 1
ATOM 3396 O O . ALA A 1 436 ? 8.254 15.783 78.055 1.00 31.86 436 ALA A O 1
ATOM 3397 N N . GLU A 1 437 ? 8.795 15.523 80.235 1.00 37.66 437 GLU A N 1
ATOM 3398 C CA . GLU A 1 437 ? 10.202 15.960 80.339 1.00 37.66 437 GLU A CA 1
ATOM 3399 C C . GLU A 1 437 ? 10.704 17.267 79.674 1.00 37.66 437 GLU A C 1
ATOM 3401 O O . GLU A 1 437 ? 10.980 17.396 78.484 1.00 37.66 437 GLU A O 1
ATOM 3406 N N . GLN A 1 438 ? 10.975 18.228 80.563 1.00 33.97 438 GLN A N 1
ATOM 3407 C CA . GLN A 1 438 ? 11.776 19.436 80.360 1.00 33.97 438 GLN A CA 1
ATOM 3408 C C . GLN A 1 438 ? 13.256 19.078 80.071 1.00 33.97 438 GLN A C 1
ATOM 3410 O O . GLN A 1 438 ? 13.849 18.312 80.827 1.00 33.97 438 GLN A O 1
ATOM 3415 N N . GLY A 1 439 ? 13.871 19.667 79.029 1.00 30.05 439 GLY A N 1
ATOM 3416 C CA . GLY A 1 439 ? 15.183 19.228 78.493 1.00 30.05 439 GLY A CA 1
ATOM 3417 C C . GLY A 1 439 ? 16.372 20.217 78.503 1.00 30.05 439 GLY A C 1
ATOM 3418 O O . GLY A 1 439 ? 17.480 19.804 78.181 1.00 30.05 439 GLY A O 1
ATOM 3419 N N . ASN A 1 440 ? 16.177 21.475 78.927 1.00 30.91 440 ASN A N 1
ATOM 3420 C CA . ASN A 1 440 ? 17.217 22.494 79.220 1.00 30.91 440 ASN A CA 1
ATOM 3421 C C . ASN A 1 440 ? 18.012 23.176 78.055 1.00 30.91 440 ASN A C 1
ATOM 3423 O O . ASN A 1 440 ? 18.282 22.613 77.002 1.00 30.91 440 ASN A O 1
ATOM 3427 N N . THR A 1 441 ? 18.499 24.393 78.357 1.00 29.77 441 THR A N 1
ATOM 3428 C CA . THR A 1 441 ? 19.649 25.140 77.776 1.00 29.77 441 THR A CA 1
ATOM 3429 C C . THR A 1 441 ? 19.624 25.727 76.345 1.00 29.77 441 THR A C 1
ATOM 3431 O O . THR A 1 441 ? 20.229 25.176 75.437 1.00 29.77 441 THR A O 1
ATOM 3434 N N . SER A 1 442 ? 19.220 27.012 76.267 1.00 29.92 442 SER A N 1
ATOM 3435 C CA . SER A 1 442 ? 19.948 28.146 75.615 1.00 29.92 442 SER A CA 1
ATOM 3436 C 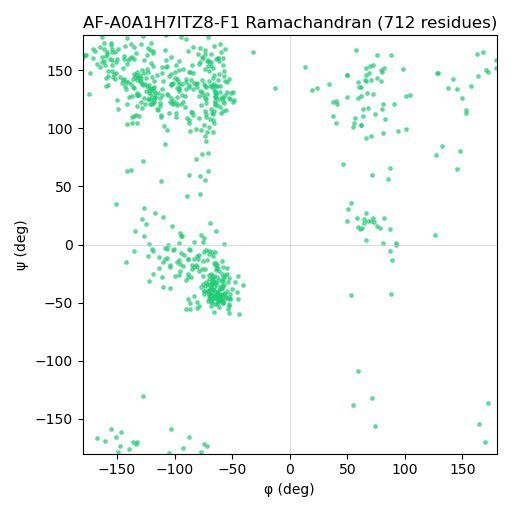C . SER A 1 442 ? 20.153 28.164 74.072 1.00 29.92 442 SER A C 1
ATOM 3438 O O . SER A 1 442 ? 20.251 27.129 73.438 1.00 29.92 442 SER A O 1
ATOM 3440 N N . ASN A 1 443 ? 20.275 29.313 73.384 1.00 30.11 443 ASN A N 1
ATOM 3441 C CA . ASN A 1 443 ? 20.728 30.647 73.820 1.00 30.11 443 ASN A CA 1
ATOM 3442 C C . ASN A 1 443 ? 20.234 31.802 72.892 1.00 30.11 443 ASN A C 1
ATOM 3444 O O . ASN A 1 443 ? 19.929 31.545 71.738 1.00 30.11 443 ASN A O 1
ATOM 3448 N N . SER A 1 444 ? 20.296 33.061 73.368 1.00 30.66 444 SER A N 1
ATOM 3449 C CA . SER A 1 444 ? 20.374 34.334 72.593 1.00 30.66 444 SER A CA 1
ATOM 3450 C C . SER A 1 444 ? 19.290 34.631 71.520 1.00 30.66 444 SER A C 1
ATOM 3452 O O . SER A 1 444 ? 19.368 34.104 70.420 1.00 30.66 444 SER A O 1
ATOM 3454 N N . SER A 1 445 ? 18.270 35.472 71.779 1.00 31.67 445 SER A N 1
ATOM 3455 C CA . SER A 1 445 ? 18.248 36.970 71.702 1.00 31.67 445 SER A CA 1
ATOM 3456 C C . SER A 1 445 ? 18.062 37.545 70.268 1.00 31.67 445 SER A C 1
ATOM 3458 O O . SER A 1 445 ? 18.466 36.888 69.319 1.00 31.67 445 SER A O 1
ATOM 3460 N N . THR A 1 446 ? 17.426 38.704 69.995 1.00 30.64 446 THR A N 1
ATOM 3461 C CA . THR A 1 446 ? 17.026 39.896 70.799 1.00 30.64 446 THR A CA 1
ATOM 3462 C C . THR A 1 446 ? 15.630 40.484 70.426 1.00 30.64 446 THR A C 1
ATOM 3464 O O . THR A 1 446 ? 14.990 40.038 69.485 1.00 30.64 446 THR A O 1
ATOM 3467 N N . SER A 1 447 ? 15.227 41.539 71.166 1.00 29.83 447 SER A N 1
ATOM 3468 C CA . SER A 1 447 ? 14.225 42.605 70.885 1.00 29.83 447 SER A CA 1
ATOM 3469 C C . SER A 1 447 ? 12.713 42.355 71.092 1.00 29.83 447 SER A C 1
ATOM 3471 O O . SER A 1 447 ? 12.020 41.889 70.196 1.00 29.83 447 SER A O 1
ATOM 3473 N N . THR A 1 448 ? 12.223 42.768 72.277 1.00 29.83 448 THR A N 1
ATOM 3474 C CA . THR A 1 448 ? 11.263 43.889 72.518 1.00 29.83 448 THR A CA 1
ATOM 3475 C C . THR A 1 448 ? 10.163 44.182 71.472 1.00 29.83 448 THR A C 1
ATOM 3477 O O . THR A 1 448 ? 10.472 44.320 70.294 1.00 29.83 448 THR A O 1
ATOM 3480 N N . ASP A 1 449 ? 8.903 44.471 71.831 1.00 30.45 449 ASP A N 1
ATOM 3481 C CA . ASP A 1 449 ? 8.357 44.840 73.154 1.00 30.45 449 ASP A CA 1
ATOM 3482 C C . ASP A 1 449 ? 6.818 44.692 73.232 1.00 30.45 449 ASP A C 1
ATOM 3484 O O . ASP A 1 449 ? 6.157 44.834 72.212 1.00 30.45 449 ASP A O 1
ATOM 3488 N N . ASN A 1 450 ? 6.291 44.533 74.462 1.00 31.80 450 ASN A N 1
ATOM 3489 C CA . ASN A 1 450 ? 4.941 44.896 74.970 1.00 31.80 450 ASN A CA 1
ATOM 3490 C C . ASN A 1 450 ? 3.639 44.481 74.212 1.00 31.80 450 ASN A C 1
ATOM 3492 O O . ASN A 1 450 ? 3.534 44.541 72.999 1.00 31.80 450 ASN A O 1
ATOM 3496 N N . SER A 1 451 ? 2.513 44.173 74.878 1.00 31.31 451 SER A N 1
ATOM 3497 C CA . SER A 1 451 ? 2.254 43.875 76.303 1.00 31.31 451 SER A CA 1
ATOM 3498 C C . SER A 1 451 ? 0.801 43.418 76.534 1.00 31.31 451 SER A C 1
ATOM 3500 O O . SER A 1 451 ? -0.108 44.012 75.965 1.00 31.31 451 SER A O 1
ATOM 3502 N N . GLY A 1 452 ? 0.591 42.528 77.513 1.00 30.41 452 GLY A N 1
ATOM 3503 C CA . GLY A 1 452 ? -0.506 42.658 78.488 1.00 30.41 452 GLY A CA 1
ATOM 3504 C C . GLY A 1 452 ? -1.883 42.027 78.201 1.00 30.41 452 GLY A C 1
ATOM 3505 O O . GLY A 1 452 ? -2.617 42.500 77.348 1.00 30.41 452 GLY A O 1
ATOM 3506 N N . ASN A 1 453 ? -2.273 41.121 79.115 1.00 30.33 453 ASN A N 1
ATOM 3507 C CA . ASN A 1 453 ? -3.611 40.998 79.734 1.00 30.33 453 ASN A CA 1
ATOM 3508 C C . ASN A 1 453 ? -4.853 40.590 78.890 1.00 30.33 453 ASN A C 1
ATOM 3510 O O . ASN A 1 453 ? -5.071 41.082 77.795 1.00 30.33 453 ASN A O 1
ATOM 3514 N N . THR A 1 454 ? -5.797 39.764 79.382 1.00 28.94 454 THR A N 1
ATOM 3515 C CA . THR A 1 454 ? -5.841 38.858 80.565 1.00 28.94 454 THR A CA 1
ATOM 3516 C C . THR A 1 454 ? -7.016 37.864 80.440 1.00 28.94 454 THR A C 1
ATOM 3518 O O . THR A 1 454 ? -7.920 38.077 79.641 1.00 28.94 454 THR A O 1
ATOM 3521 N N . SER A 1 455 ? -7.045 36.864 81.334 1.00 30.47 455 SER A N 1
ATOM 3522 C CA . SER A 1 455 ? -8.253 36.231 81.916 1.00 30.47 455 SER A CA 1
ATOM 3523 C C . SER A 1 455 ? -9.262 35.494 81.008 1.00 30.47 455 SER A C 1
ATOM 3525 O O . SER A 1 455 ? -10.184 36.078 80.445 1.00 30.47 455 SER A O 1
ATOM 3527 N N . THR A 1 456 ? -9.147 34.162 81.061 1.00 27.42 456 THR A N 1
ATOM 3528 C CA . THR A 1 456 ? -10.210 33.155 81.329 1.00 27.42 456 THR A CA 1
ATOM 3529 C C . THR A 1 456 ? -11.334 33.622 82.289 1.00 27.42 456 THR A C 1
ATOM 3531 O O . THR A 1 456 ? -11.110 34.602 83.002 1.00 27.42 456 THR A O 1
ATOM 3534 N N . PRO A 1 457 ? -12.512 32.945 82.405 1.00 42.16 457 PRO A N 1
ATOM 3535 C CA . PRO A 1 457 ? -12.839 31.515 82.167 1.00 42.16 457 PRO A CA 1
ATOM 3536 C C . PRO A 1 457 ? -13.930 31.296 81.070 1.00 42.16 457 PRO A C 1
ATOM 3538 O O . PRO A 1 457 ? -14.368 32.267 80.467 1.00 42.16 457 PRO A O 1
ATOM 3541 N N . ALA A 1 458 ? -14.303 30.096 80.581 1.00 29.92 458 ALA A N 1
ATOM 3542 C CA . ALA A 1 458 ? -14.773 28.846 81.225 1.00 29.92 458 ALA A CA 1
ATOM 3543 C C . ALA A 1 458 ? -16.071 29.040 82.068 1.00 29.92 458 ALA A C 1
ATOM 3545 O O . ALA A 1 458 ? -16.219 30.063 82.724 1.00 29.92 458 ALA A O 1
ATOM 3546 N N . THR A 1 459 ? -17.082 28.153 82.095 1.00 29.61 459 THR A N 1
ATOM 3547 C CA . THR A 1 459 ? -17.309 26.818 81.475 1.00 29.61 459 THR A CA 1
ATOM 3548 C C . THR A 1 459 ? -18.812 26.463 81.524 1.00 29.61 459 THR A C 1
ATOM 3550 O O . THR A 1 459 ? -19.513 26.978 82.391 1.00 29.61 459 THR A O 1
ATOM 3553 N N . GLY A 1 460 ? -19.273 25.506 80.702 1.00 29.61 460 GLY A N 1
ATOM 3554 C CA . GLY A 1 460 ? -20.623 24.905 80.783 1.00 29.61 460 GLY A CA 1
ATOM 3555 C C . GLY A 1 460 ? -21.717 25.650 79.993 1.00 29.61 460 GLY A C 1
ATOM 3556 O O . GLY A 1 460 ? -21.514 26.789 79.586 1.00 29.61 460 GLY A O 1
ATOM 3557 N N . ASP A 1 461 ? -22.880 25.056 79.706 1.00 29.02 461 ASP A N 1
ATOM 3558 C CA . ASP A 1 461 ? -23.360 23.698 80.030 1.00 29.02 461 ASP A CA 1
ATOM 3559 C C . ASP A 1 461 ? -24.204 23.111 78.867 1.00 29.02 461 ASP A C 1
ATOM 3561 O O . ASP A 1 461 ? -24.513 23.785 77.883 1.00 29.02 461 ASP A O 1
ATOM 3565 N N . SER A 1 462 ? -24.526 21.825 78.959 1.00 28.19 462 SER A N 1
ATOM 3566 C CA . SER A 1 462 ? -25.183 20.986 77.959 1.00 28.19 462 SER A CA 1
ATOM 3567 C C . SER A 1 462 ? -26.722 21.028 77.987 1.00 28.19 462 SER A C 1
ATOM 3569 O O . SER A 1 462 ? -27.335 21.149 79.037 1.00 28.19 462 SER A O 1
ATOM 3571 N N . THR A 1 463 ? -27.333 20.853 76.804 1.00 30.78 463 THR A N 1
ATOM 3572 C CA . THR A 1 463 ? -28.661 20.236 76.532 1.00 30.78 463 THR A CA 1
ATOM 3573 C C . THR A 1 463 ? -29.824 20.489 77.521 1.00 30.78 463 THR A C 1
ATOM 3575 O O . THR A 1 463 ? -29.832 19.995 78.643 1.00 30.78 463 THR A O 1
ATOM 3578 N N . THR A 1 464 ? -30.966 21.036 77.087 1.00 28.98 464 THR A N 1
ATOM 3579 C CA . THR A 1 464 ? -32.021 20.232 76.414 1.00 28.98 464 THR A CA 1
ATOM 3580 C C . THR A 1 464 ? -33.157 21.092 75.805 1.00 28.98 464 THR A C 1
ATOM 3582 O O . THR A 1 464 ? -33.250 22.292 76.039 1.00 28.98 464 THR A O 1
ATOM 3585 N N . THR A 1 465 ? -34.004 20.463 74.980 1.00 33.91 465 THR A N 1
ATOM 3586 C CA . THR A 1 465 ? -35.200 20.998 74.274 1.00 33.91 465 THR A CA 1
ATOM 3587 C C . THR A 1 465 ? -36.500 20.782 75.102 1.00 33.91 465 THR A C 1
ATOM 3589 O O . THR A 1 465 ? -36.366 20.234 76.198 1.00 33.91 465 THR A O 1
ATOM 3592 N N . PRO A 1 466 ? -37.759 21.082 74.650 1.00 50.88 466 PRO A N 1
ATOM 3593 C CA . PRO A 1 466 ? -38.271 21.733 73.414 1.00 50.88 466 PRO A CA 1
ATOM 3594 C C . PRO A 1 466 ? -39.409 22.799 73.629 1.00 50.88 466 PRO A C 1
ATOM 3596 O O . PRO A 1 466 ? -39.792 23.071 74.759 1.00 50.88 466 PRO A O 1
ATOM 3599 N N . SER A 1 467 ? -40.052 23.267 72.531 1.00 30.17 467 SER A N 1
ATOM 3600 C CA . SER A 1 467 ? -41.412 23.900 72.465 1.00 30.17 467 SER A CA 1
ATOM 3601 C C . SER A 1 467 ? -41.554 25.370 72.951 1.00 30.17 467 SER A C 1
ATOM 3603 O O . SER A 1 467 ? -40.939 25.734 73.942 1.00 30.17 467 SER A O 1
ATOM 3605 N N . SER A 1 468 ? -42.370 26.273 72.371 1.00 32.28 468 SER A N 1
ATOM 3606 C CA . SER A 1 468 ? -43.068 26.353 71.060 1.00 32.28 468 SER A CA 1
ATOM 3607 C C . SER A 1 468 ? -43.542 27.802 70.746 1.00 32.28 468 SER A C 1
ATOM 3609 O O . SER A 1 468 ? -43.403 28.703 71.566 1.00 32.28 468 SER A O 1
ATOM 3611 N N . ASP A 1 469 ? -44.151 27.970 69.562 1.00 30.98 469 ASP A N 1
ATOM 3612 C CA . ASP A 1 469 ? -45.196 28.947 69.185 1.00 30.98 469 ASP A CA 1
ATOM 3613 C C . ASP A 1 469 ? -44.900 30.418 68.802 1.00 30.98 469 ASP A C 1
ATOM 3615 O O . ASP A 1 469 ? -44.577 31.278 69.620 1.00 30.98 469 ASP A O 1
ATOM 3619 N N . ASN A 1 470 ? -45.333 30.685 67.554 1.00 33.84 470 ASN A N 1
ATOM 3620 C CA . ASN A 1 470 ? -45.657 31.933 66.833 1.00 33.84 470 ASN A CA 1
ATOM 3621 C C . ASN A 1 470 ? -44.560 32.418 65.871 1.00 33.84 470 ASN A C 1
ATOM 3623 O O . ASN A 1 470 ? -43.403 32.533 66.244 1.00 33.84 470 ASN A O 1
ATOM 3627 N N . GLY A 1 471 ? -44.826 32.714 64.594 1.00 31.88 471 GLY A N 1
ATOM 3628 C CA . GLY A 1 471 ? -46.061 33.172 63.929 1.00 31.88 471 GLY A CA 1
ATOM 3629 C C . GLY A 1 471 ? -45.691 34.440 63.127 1.00 31.88 471 GLY A C 1
ATOM 3630 O O . GLY A 1 471 ? -44.799 35.164 63.547 1.00 31.88 471 GLY A O 1
ATOM 3631 N N . ASN A 1 472 ? -46.257 34.797 61.972 1.00 34.91 472 ASN A N 1
ATOM 3632 C CA . ASN A 1 472 ? -47.442 34.328 61.249 1.00 34.91 472 ASN A CA 1
ATOM 3633 C C . ASN A 1 472 ? -47.331 34.733 59.749 1.00 34.91 472 ASN A C 1
ATOM 3635 O O . ASN A 1 472 ? -46.643 35.698 59.435 1.00 34.91 472 ASN A O 1
ATOM 3639 N N . SER A 1 473 ? -48.115 34.086 58.874 1.00 35.09 473 SER A N 1
ATOM 3640 C CA . SER A 1 473 ? -48.565 34.527 57.529 1.00 35.09 473 SER A CA 1
ATOM 3641 C C . SER A 1 473 ? -47.538 34.798 56.397 1.00 35.09 473 SER A C 1
ATOM 3643 O O . SER A 1 473 ? -46.562 35.508 56.585 1.00 35.09 473 SER A O 1
ATOM 3645 N N . GLY A 1 474 ? -47.768 34.342 55.152 1.00 31.94 474 GLY A N 1
ATOM 3646 C CA . GLY A 1 474 ? -48.804 33.397 54.690 1.00 31.94 474 GLY A CA 1
ATOM 3647 C C . GLY A 1 474 ? -49.083 33.388 53.171 1.00 31.94 474 GLY A C 1
ATOM 3648 O O . GLY A 1 474 ? -48.776 34.358 52.492 1.00 31.94 474 GLY A O 1
ATOM 3649 N N . SER A 1 475 ? -49.760 32.320 52.702 1.00 32.09 475 SER A N 1
ATOM 3650 C CA . SER A 1 475 ? -50.409 32.128 51.373 1.00 32.09 475 SER A CA 1
ATOM 3651 C C . SER A 1 475 ? -49.474 32.139 50.140 1.00 32.09 475 SER A C 1
ATOM 3653 O O . SER A 1 475 ? -48.799 33.123 49.883 1.00 32.09 475 SER A O 1
ATOM 3655 N N . SER A 1 476 ? -49.299 31.081 49.331 1.00 31.14 476 SER A N 1
ATOM 3656 C CA . SER A 1 476 ? -50.263 30.214 48.603 1.00 31.14 476 SER A CA 1
ATOM 3657 C C . SER A 1 476 ? -51.059 30.965 47.508 1.00 31.14 476 SER A C 1
ATOM 3659 O O . SER A 1 476 ? -51.415 32.121 47.708 1.00 31.14 476 SER A O 1
ATOM 3661 N N . THR A 1 477 ? -51.356 30.406 46.320 1.00 31.62 477 THR A N 1
ATOM 3662 C CA . THR A 1 477 ? -51.398 28.982 45.886 1.00 31.62 477 THR A CA 1
ATOM 3663 C C . THR A 1 477 ? -51.165 28.838 44.357 1.00 31.62 477 THR A C 1
ATOM 3665 O O . THR A 1 477 ? -51.243 29.826 43.635 1.00 31.62 477 THR A O 1
ATOM 3668 N N . ALA A 1 478 ? -50.931 27.618 43.846 1.00 34.91 478 ALA A N 1
ATOM 3669 C CA . ALA A 1 478 ? -50.976 27.278 42.401 1.00 34.91 478 ALA A CA 1
ATOM 3670 C C . ALA A 1 478 ? -52.450 27.120 41.899 1.00 34.91 478 ALA A C 1
ATOM 3672 O O . ALA A 1 478 ? -53.325 27.091 42.770 1.00 34.91 478 ALA A O 1
ATOM 3673 N N . PRO A 1 479 ? -52.790 27.021 40.579 1.00 44.50 479 PRO A N 1
ATOM 3674 C CA . PRO A 1 479 ? -52.319 25.980 39.636 1.00 44.50 479 PRO A CA 1
ATOM 3675 C C . PRO A 1 479 ? -52.139 26.442 38.151 1.00 44.50 479 PRO A C 1
ATOM 3677 O O . PRO A 1 479 ? -52.016 27.627 37.863 1.00 44.50 479 PRO A O 1
ATOM 3680 N N . ALA A 1 480 ? -52.093 25.489 37.204 1.00 32.91 480 ALA A N 1
ATOM 3681 C CA . ALA A 1 480 ? -51.940 25.662 35.740 1.00 32.91 480 ALA A CA 1
ATOM 3682 C C . ALA A 1 480 ? -53.296 25.470 34.978 1.00 32.91 480 ALA A C 1
ATOM 3684 O O . ALA A 1 480 ? -54.328 25.432 35.646 1.00 32.91 480 ALA A O 1
ATOM 3685 N N . PRO A 1 481 ? -53.361 25.158 33.656 1.00 63.81 481 PRO A N 1
ATOM 3686 C CA . PRO A 1 481 ? -52.816 25.825 32.452 1.00 63.81 481 PRO A CA 1
ATOM 3687 C C . PRO A 1 481 ? -53.892 26.203 31.380 1.00 63.81 481 PRO A C 1
ATOM 3689 O O . PRO A 1 481 ? -55.008 25.690 31.395 1.00 63.81 481 PRO A O 1
ATOM 3692 N N . SER A 1 482 ? -53.521 27.002 30.362 1.00 29.95 482 SER A N 1
ATOM 3693 C CA . SER A 1 482 ? -54.260 27.215 29.084 1.00 29.95 482 SER A CA 1
ATOM 3694 C C . SER A 1 482 ? -53.277 27.567 27.934 1.00 29.95 482 SER A C 1
ATOM 3696 O O . SER A 1 482 ? -52.151 27.951 28.238 1.00 29.95 482 SER A O 1
ATOM 3698 N N . THR A 1 483 ? -53.461 27.417 26.604 1.00 33.09 483 THR A N 1
ATOM 3699 C CA . THR A 1 483 ? -54.514 26.987 25.632 1.00 33.09 483 THR A CA 1
ATOM 3700 C C . THR A 1 483 ? -55.323 28.070 24.876 1.00 33.09 483 THR A C 1
ATOM 3702 O O . THR A 1 483 ? -56.350 28.528 25.369 1.00 33.09 483 THR A O 1
ATOM 3705 N N . GLY A 1 484 ? -54.943 28.347 23.611 1.00 29.66 484 GLY A N 1
ATOM 3706 C CA . GLY A 1 484 ? -55.675 29.161 22.604 1.00 29.66 484 GLY A CA 1
ATOM 3707 C C . GLY A 1 484 ? -54.806 30.263 21.952 1.00 29.66 484 GLY A C 1
ATOM 3708 O O . GLY A 1 484 ? -53.911 30.772 22.610 1.00 29.66 484 GLY A O 1
ATOM 3709 N N . GLY A 1 485 ? -54.971 30.670 20.681 1.00 28.84 485 GLY A N 1
ATOM 3710 C CA . GLY A 1 485 ? -55.822 30.130 19.609 1.00 28.84 485 GLY A CA 1
ATOM 3711 C C . GLY A 1 485 ? -55.721 30.899 18.265 1.00 28.84 485 GLY A C 1
ATOM 3712 O O . GLY A 1 485 ? -55.260 32.029 18.228 1.00 28.84 485 GLY A O 1
ATOM 3713 N N . SER A 1 486 ? -56.158 30.234 17.183 1.00 29.69 486 SER A N 1
ATOM 3714 C CA . SER A 1 486 ? -56.749 30.714 15.903 1.00 29.69 486 SER A CA 1
ATOM 3715 C C . SER A 1 486 ? -56.506 32.141 15.342 1.00 29.69 486 SER A C 1
ATOM 3717 O O . SER A 1 486 ? -56.790 33.136 15.997 1.00 29.69 486 SER A O 1
ATOM 3719 N N . GLY A 1 487 ? -56.213 32.233 14.033 1.00 27.88 487 GLY A N 1
ATOM 3720 C CA . GLY A 1 487 ? -56.383 33.453 13.217 1.00 27.88 487 GLY A CA 1
ATOM 3721 C C . GLY A 1 487 ? -56.095 33.222 11.720 1.00 27.88 487 GLY A C 1
ATOM 3722 O O . GLY A 1 487 ? -55.064 32.644 11.384 1.00 27.88 487 GLY A O 1
ATOM 3723 N N . SER A 1 488 ? -56.993 33.629 10.810 1.00 30.75 488 SER A N 1
ATOM 3724 C CA . SER A 1 488 ? -56.919 33.303 9.369 1.00 30.75 488 SER A CA 1
ATOM 3725 C C . SER A 1 488 ? -57.376 34.443 8.445 1.00 30.75 488 SER A C 1
ATOM 3727 O O . SER A 1 488 ? -58.418 35.049 8.680 1.00 30.75 488 SER A O 1
ATOM 3729 N N . VAL A 1 489 ? -56.636 34.702 7.352 1.00 29.20 489 VAL A N 1
ATOM 3730 C CA . VAL A 1 489 ? -57.032 35.634 6.270 1.00 29.20 489 VAL A CA 1
ATOM 3731 C C . VAL A 1 489 ? -56.537 35.148 4.889 1.00 29.20 489 VAL A C 1
ATOM 3733 O O . VAL A 1 489 ? -55.406 34.696 4.735 1.00 29.20 489 VAL A O 1
ATOM 3736 N N . GLN A 1 490 ? -57.405 35.286 3.883 1.00 32.25 490 GLN A N 1
ATOM 3737 C CA . GLN A 1 490 ? -57.193 35.253 2.417 1.00 32.25 490 GLN A CA 1
ATOM 3738 C C . GLN A 1 490 ? -57.876 36.545 1.852 1.00 32.25 490 GLN A C 1
ATOM 3740 O O . GLN A 1 490 ? -58.581 37.161 2.657 1.00 32.25 490 GLN A O 1
ATOM 3745 N N . PRO A 1 491 ? -57.796 36.979 0.557 1.00 48.41 491 PRO A N 1
ATOM 3746 C CA . PRO A 1 491 ? -57.524 36.203 -0.674 1.00 48.41 491 PRO A CA 1
ATOM 3747 C C . PRO A 1 491 ? -56.751 36.921 -1.837 1.00 48.41 491 PRO A C 1
ATOM 3749 O O . PRO A 1 491 ? -56.448 38.107 -1.777 1.00 48.41 491 PRO A O 1
ATOM 3752 N N . SER A 1 492 ? -56.642 36.226 -2.989 1.00 29.86 492 SER A N 1
ATOM 3753 C CA . SER A 1 492 ? -56.558 36.783 -4.373 1.00 29.86 492 SER A CA 1
ATOM 3754 C C . SER A 1 492 ? -55.210 37.411 -4.830 1.00 29.86 492 SER A C 1
ATOM 3756 O O . SER A 1 492 ? -54.348 37.654 -3.999 1.00 29.86 492 SER A O 1
ATOM 3758 N N . SER A 1 493 ? -54.910 37.633 -6.128 1.00 30.78 493 SER A N 1
ATOM 3759 C CA . SER A 1 493 ? -55.694 37.490 -7.383 1.00 30.78 493 SER A CA 1
ATOM 3760 C C . SER A 1 493 ? -54.809 37.191 -8.632 1.00 30.78 493 SER A C 1
ATOM 3762 O O . SER A 1 493 ? -53.603 37.408 -8.587 1.00 30.78 493 SER A O 1
ATOM 3764 N N . GLY A 1 494 ? -55.422 36.752 -9.752 1.00 27.73 494 GLY A N 1
ATOM 3765 C CA . GLY A 1 494 ? -54.883 36.809 -11.139 1.00 27.73 494 GLY A CA 1
ATOM 3766 C C . GLY A 1 494 ? -53.850 35.744 -11.595 1.00 27.73 494 GLY A C 1
ATOM 3767 O O . GLY A 1 494 ? -53.080 35.236 -10.791 1.00 27.73 494 GLY A O 1
ATOM 3768 N N . GLY A 1 495 ? -53.761 35.343 -12.879 1.00 28.31 495 GLY A N 1
ATOM 3769 C CA . GLY A 1 495 ? -54.704 35.515 -14.008 1.00 28.31 495 GLY A CA 1
ATOM 3770 C C . GLY A 1 495 ? -54.056 35.535 -15.416 1.00 28.31 495 GLY A C 1
ATOM 3771 O O . GLY A 1 495 ? -53.419 36.525 -15.747 1.00 28.31 495 GLY A O 1
ATOM 3772 N N . ASN A 1 496 ? -54.311 34.517 -16.268 1.00 31.88 496 ASN A N 1
ATOM 3773 C CA . ASN A 1 496 ? -53.840 34.367 -17.678 1.00 31.88 496 ASN A CA 1
ATOM 3774 C C . ASN A 1 496 ? -52.299 34.384 -17.884 1.00 31.88 496 ASN A C 1
ATOM 3776 O O . ASN A 1 496 ? -51.551 34.675 -16.962 1.00 31.88 496 ASN A O 1
ATOM 3780 N N . GLY A 1 497 ? -51.703 34.020 -19.030 1.00 27.36 497 GLY A N 1
ATOM 3781 C CA . GLY A 1 497 ? -52.131 33.397 -20.302 1.00 27.36 497 GLY A CA 1
ATOM 3782 C C . GLY A 1 497 ? -50.880 33.288 -21.216 1.00 27.36 497 GLY A C 1
ATOM 3783 O O . GLY A 1 497 ? -49.899 33.976 -20.967 1.00 27.36 497 GLY A O 1
ATOM 3784 N N . GLY A 1 498 ? -50.754 32.455 -22.253 1.00 29.50 498 GLY A N 1
ATOM 3785 C CA . GLY A 1 498 ? -51.727 31.592 -22.921 1.00 29.50 498 GLY A CA 1
ATOM 3786 C C . GLY A 1 498 ? -51.760 31.851 -24.437 1.00 29.50 498 GLY A C 1
ATOM 3787 O O . GLY A 1 498 ? -52.687 32.502 -24.896 1.00 29.50 498 GLY A O 1
ATOM 3788 N N . SER A 1 499 ? -50.780 31.359 -25.213 1.00 27.50 499 SER A N 1
ATOM 3789 C CA . SER A 1 499 ? -50.874 31.293 -26.687 1.00 27.50 499 SER A CA 1
ATOM 3790 C C . SER A 1 499 ? -49.916 30.257 -27.306 1.00 27.50 499 SER A C 1
ATOM 3792 O O . SER A 1 499 ? -49.003 29.762 -26.643 1.00 27.50 499 SER A O 1
ATOM 3794 N N . SER A 1 500 ? -50.145 29.922 -28.575 1.00 34.28 500 SER A N 1
ATOM 3795 C CA . SER A 1 500 ? -49.461 28.904 -29.388 1.00 34.28 500 SER A CA 1
ATOM 3796 C C . SER A 1 500 ? -49.180 29.430 -30.798 1.00 34.28 500 SER A C 1
ATOM 3798 O O . SER A 1 500 ? -49.881 30.343 -31.215 1.00 34.28 500 SER A O 1
ATOM 3800 N N . ASN A 1 501 ? -48.253 28.812 -31.552 1.00 28.86 501 ASN A N 1
ATOM 3801 C CA . ASN A 1 501 ? -48.420 28.501 -32.989 1.00 28.86 501 ASN A CA 1
ATOM 3802 C C . ASN A 1 501 ? -47.224 27.732 -33.603 1.00 28.86 501 ASN A C 1
ATOM 3804 O O . ASN A 1 501 ? -46.130 27.686 -33.048 1.00 28.86 501 ASN A O 1
ATOM 3808 N N . GLY A 1 502 ? -47.484 27.142 -34.773 1.00 26.92 502 GLY A N 1
ATOM 3809 C CA . GLY A 1 502 ? -46.573 26.678 -35.839 1.00 26.92 502 GLY A CA 1
ATOM 3810 C C . GLY A 1 502 ? -47.395 26.667 -37.151 1.00 26.92 502 GLY A C 1
ATOM 3811 O O . GLY A 1 502 ? -48.463 27.286 -37.133 1.00 26.92 502 GLY A O 1
ATOM 3812 N N . PRO A 1 503 ? -47.052 25.929 -38.234 1.00 59.34 503 PRO A N 1
ATOM 3813 C CA . PRO A 1 503 ? -45.830 25.168 -38.556 1.00 59.34 503 PRO A CA 1
ATOM 3814 C C . PRO A 1 503 ? -45.291 25.431 -40.008 1.00 59.34 503 PRO A C 1
ATOM 3816 O O . PRO A 1 503 ? -45.826 26.270 -40.722 1.00 59.34 503 PRO A O 1
ATOM 3819 N N . GLY A 1 504 ? -44.280 24.669 -40.470 1.00 28.30 504 GLY A N 1
ATOM 3820 C CA . GLY A 1 504 ? -43.790 24.582 -41.878 1.00 28.30 504 GLY A CA 1
ATOM 3821 C C . GLY A 1 504 ? -42.254 24.378 -41.942 1.00 28.30 504 GLY A C 1
ATOM 3822 O O . GLY A 1 504 ? -41.583 24.964 -41.102 1.00 28.30 504 GLY A O 1
ATOM 3823 N N . THR A 1 505 ? -41.577 23.490 -42.707 1.00 29.12 505 THR A N 1
ATOM 3824 C CA . THR A 1 505 ? -41.641 22.984 -44.119 1.00 29.12 505 THR A CA 1
ATOM 3825 C C . THR A 1 505 ? -41.159 24.027 -45.151 1.00 29.12 505 THR A C 1
ATOM 3827 O O . THR A 1 505 ? -41.646 25.145 -45.070 1.00 29.12 505 THR A O 1
ATOM 3830 N N . THR A 1 506 ? -40.249 23.797 -46.126 1.00 28.92 506 THR A N 1
ATOM 3831 C CA . THR A 1 506 ? -39.773 22.596 -46.888 1.00 28.92 506 THR A CA 1
ATOM 3832 C C . THR A 1 506 ? -38.329 22.751 -47.462 1.00 28.92 506 THR A C 1
ATOM 3834 O O . THR A 1 506 ? -37.845 23.873 -47.529 1.00 28.92 506 THR A O 1
ATOM 3837 N N . GLY A 1 507 ? -37.717 21.678 -48.015 1.00 26.75 507 GLY A N 1
ATOM 3838 C CA . GLY A 1 507 ? -36.491 21.701 -48.872 1.00 26.75 507 GLY A CA 1
ATOM 3839 C C . GLY A 1 507 ? -35.174 21.368 -48.135 1.00 26.75 507 GLY A C 1
ATOM 3840 O O . GLY A 1 507 ? -35.109 21.576 -46.929 1.00 26.75 507 GLY A O 1
ATOM 3841 N N . GLY A 1 508 ? -34.106 20.798 -48.725 1.00 27.14 508 GLY A N 1
ATOM 3842 C CA . GLY A 1 508 ? -33.785 20.453 -50.132 1.00 27.14 508 GLY A CA 1
ATOM 3843 C C . GLY A 1 508 ? -32.771 21.441 -50.753 1.00 27.14 508 GLY A C 1
ATOM 3844 O O . GLY A 1 508 ? -33.030 22.633 -50.661 1.00 27.14 508 GLY A O 1
ATOM 3845 N N . SER A 1 509 ? -31.642 21.055 -51.372 1.00 26.42 509 SER A N 1
ATOM 3846 C CA . SER A 1 509 ? -31.062 19.725 -51.673 1.00 26.42 509 SER A CA 1
ATOM 3847 C C . SER A 1 509 ? -29.515 19.769 -51.842 1.00 26.42 509 SER A C 1
ATOM 3849 O O . SER A 1 509 ? -28.921 20.838 -51.856 1.00 26.42 509 SER A O 1
ATOM 3851 N N . GLU A 1 510 ? -28.906 18.580 -51.981 1.00 27.45 510 GLU A N 1
ATOM 3852 C CA . GLU A 1 510 ? -27.687 18.250 -52.765 1.00 27.45 510 GLU A CA 1
ATOM 3853 C C . GLU A 1 510 ? -26.241 18.693 -52.394 1.00 27.45 510 GLU A C 1
ATOM 3855 O O . GLU A 1 510 ? -25.929 19.783 -51.929 1.00 27.45 510 GLU A O 1
ATOM 3860 N N . GLN A 1 511 ? -25.356 17.716 -52.652 1.00 27.23 511 GLN A N 1
ATOM 3861 C CA . GLN A 1 511 ? -23.884 17.692 -52.792 1.00 27.23 511 GLN A CA 1
ATOM 3862 C C . GLN A 1 511 ? -23.438 18.317 -54.157 1.00 27.23 511 GLN A C 1
ATOM 3864 O O . GLN A 1 511 ? -24.334 18.790 -54.855 1.00 27.23 511 GLN A O 1
ATOM 3869 N N . PRO A 1 512 ? -22.153 18.288 -54.636 1.00 42.84 512 PRO A N 1
ATOM 3870 C CA . PRO A 1 512 ? -20.963 17.511 -54.205 1.00 42.84 512 PRO A CA 1
ATOM 3871 C C . PRO A 1 512 ? -19.595 18.265 -54.187 1.00 42.84 512 PRO A C 1
ATOM 3873 O O . PRO A 1 512 ? -19.529 19.440 -54.506 1.00 42.84 512 PRO A O 1
ATOM 3876 N N . SER A 1 513 ? -18.509 17.520 -53.879 1.00 25.52 513 SER A N 1
ATOM 3877 C CA . SER A 1 513 ? -17.113 17.594 -54.420 1.00 25.52 513 SER A CA 1
ATOM 3878 C C . SER A 1 513 ? -16.332 18.932 -54.500 1.00 25.52 513 SER A C 1
ATOM 3880 O O . SER A 1 513 ? -16.871 19.958 -54.872 1.00 25.52 513 SER A O 1
ATOM 3882 N N . GLY A 1 514 ? -15.003 18.967 -54.319 1.00 25.33 514 GLY A N 1
ATOM 3883 C CA . GLY A 1 514 ? -14.027 17.885 -54.105 1.00 25.33 514 GLY A CA 1
ATOM 3884 C C . GLY A 1 514 ? -12.566 18.385 -54.196 1.00 25.33 514 GLY A C 1
ATOM 3885 O O . GLY A 1 514 ? -12.335 19.587 -54.214 1.00 25.33 514 GLY A O 1
ATOM 3886 N N . ASN A 1 515 ? -11.608 17.448 -54.231 1.00 28.02 515 ASN A N 1
ATOM 3887 C CA . ASN A 1 515 ? -10.138 17.583 -54.338 1.00 28.02 515 ASN A CA 1
ATOM 3888 C C . ASN A 1 515 ? -9.503 18.941 -54.721 1.00 28.02 515 ASN A C 1
ATOM 3890 O O . ASN A 1 515 ? -9.748 19.450 -55.811 1.00 28.02 515 ASN A O 1
ATOM 3894 N N . ALA A 1 516 ? -8.451 19.316 -53.979 1.00 26.25 516 ALA A N 1
ATOM 3895 C CA . ALA A 1 516 ? -7.114 19.557 -54.551 1.00 26.25 516 ALA A CA 1
ATOM 3896 C C . ALA A 1 516 ? -6.004 19.397 -53.483 1.00 26.25 516 ALA A C 1
ATOM 3898 O O . ALA A 1 516 ? -6.269 19.464 -52.285 1.00 26.25 516 ALA A O 1
ATOM 3899 N N . GLN A 1 517 ? -4.766 19.177 -53.932 1.00 29.50 517 GLN A N 1
ATOM 3900 C CA . GLN A 1 517 ? -3.539 19.022 -53.132 1.00 29.50 517 GLN A CA 1
ATOM 3901 C C . GLN A 1 517 ? -2.420 19.861 -53.795 1.00 29.50 517 GLN A C 1
ATOM 3903 O O . GLN A 1 517 ? -2.590 20.276 -54.938 1.00 29.50 517 GLN A O 1
ATOM 3908 N N . GLN A 1 518 ? -1.271 20.022 -53.120 1.00 25.34 518 GLN A N 1
ATOM 3909 C CA . GLN A 1 518 ? -0.070 20.795 -53.520 1.00 25.34 518 GLN A CA 1
ATOM 3910 C C . GLN A 1 518 ? -0.153 22.320 -53.255 1.00 25.34 518 GLN A C 1
ATOM 3912 O O . GLN A 1 518 ? -1.235 22.893 -53.243 1.00 25.34 518 GLN A O 1
ATOM 3917 N N . GLY A 1 519 ? 0.962 23.033 -53.022 1.00 28.75 519 GLY A N 1
ATOM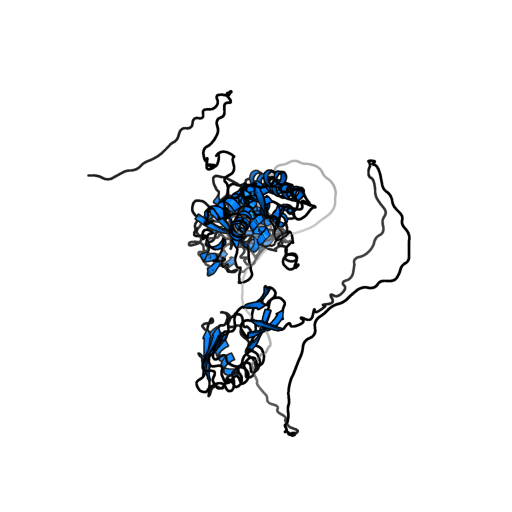 3918 C CA . GLY A 1 519 ? 2.323 22.519 -52.767 1.00 28.75 519 GLY A CA 1
ATOM 3919 C C . GLY A 1 519 ? 3.487 23.360 -53.313 1.00 28.75 519 GLY A C 1
ATOM 3920 O O . GLY A 1 519 ? 4.218 22.875 -54.169 1.00 28.75 519 GLY A O 1
ATOM 3921 N N . SER A 1 520 ? 3.689 24.581 -52.808 1.00 26.16 520 SER A N 1
ATOM 3922 C CA . SER A 1 520 ? 4.875 25.444 -53.026 1.00 26.16 520 SER A CA 1
ATOM 3923 C C . SER A 1 520 ? 4.789 26.667 -52.085 1.00 26.16 520 SER A C 1
ATOM 3925 O O . SER A 1 520 ? 3.709 26.961 -51.583 1.00 26.16 520 SER A O 1
ATOM 3927 N N . GLY A 1 521 ? 5.842 27.427 -51.759 1.00 24.72 521 GLY A N 1
ATOM 3928 C CA . GLY A 1 521 ? 7.275 27.284 -52.049 1.00 24.72 521 GLY A CA 1
ATOM 3929 C C . GLY A 1 521 ? 7.990 28.651 -52.072 1.00 24.72 521 GLY A C 1
ATOM 3930 O O . GLY A 1 521 ? 7.687 29.449 -52.944 1.00 24.72 521 GLY A O 1
ATOM 3931 N N . LEU A 1 522 ? 8.927 28.882 -51.134 1.00 26.14 522 LEU A N 1
ATOM 3932 C CA . LEU A 1 522 ? 10.008 29.903 -51.103 1.00 26.14 522 LEU A CA 1
ATOM 3933 C C . LEU A 1 522 ? 9.746 31.354 -51.599 1.00 26.14 522 LEU A C 1
ATOM 3935 O O . LEU A 1 522 ? 9.584 31.578 -52.791 1.00 26.14 522 LEU A O 1
ATOM 3939 N N . SER A 1 523 ? 9.988 32.359 -50.737 1.00 24.23 523 SER A N 1
ATOM 3940 C CA . SER A 1 523 ? 11.015 33.407 -50.982 1.00 24.23 523 SER A CA 1
ATOM 3941 C C . SER A 1 523 ? 11.280 34.279 -49.732 1.00 24.23 523 SER A C 1
ATOM 3943 O O . SER A 1 523 ? 10.540 34.209 -48.754 1.00 24.23 523 SER A O 1
ATOM 3945 N N . ALA A 1 524 ? 12.364 35.062 -49.750 1.00 26.84 524 ALA A N 1
ATOM 3946 C CA . ALA A 1 524 ? 12.976 35.762 -48.609 1.00 26.84 524 ALA A CA 1
ATOM 3947 C C . ALA A 1 524 ? 12.767 37.298 -48.603 1.00 26.84 524 ALA A C 1
ATOM 3949 O O . ALA A 1 524 ? 12.248 37.852 -49.568 1.00 26.84 524 ALA A O 1
ATOM 3950 N N . GLY A 1 525 ? 13.305 37.993 -47.579 1.00 25.17 525 GLY A N 1
ATOM 3951 C CA . GLY A 1 525 ? 13.925 39.316 -47.808 1.00 25.17 525 GLY A CA 1
ATOM 3952 C C . GLY A 1 525 ? 13.870 40.391 -46.706 1.00 25.17 525 GLY A C 1
ATOM 3953 O O . GLY A 1 525 ? 13.065 41.305 -46.845 1.00 25.17 525 GLY A O 1
ATOM 3954 N N . ASN A 1 526 ? 14.753 40.314 -45.687 1.00 26.81 526 ASN A N 1
ATOM 3955 C CA . ASN A 1 526 ? 15.444 41.410 -44.933 1.00 26.81 526 ASN A CA 1
ATOM 3956 C C . ASN A 1 526 ? 15.900 40.900 -43.536 1.00 26.81 526 ASN A C 1
ATOM 3958 O O . ASN A 1 526 ? 15.154 40.144 -42.926 1.00 26.81 526 ASN A O 1
ATOM 3962 N N . GLN A 1 527 ? 17.092 41.133 -42.946 1.00 27.27 527 GLN A N 1
ATOM 3963 C CA . GLN A 1 527 ? 18.167 42.162 -43.023 1.00 27.27 527 GLN A CA 1
ATOM 3964 C C . GLN A 1 527 ? 17.768 43.569 -42.522 1.00 27.27 527 GLN A C 1
ATOM 3966 O O . GLN A 1 527 ? 16.740 44.081 -42.934 1.00 27.27 527 GLN A O 1
ATOM 3971 N N . THR A 1 528 ? 18.501 44.282 -41.646 1.00 28.11 528 THR A N 1
ATOM 3972 C CA . THR A 1 528 ? 19.805 44.088 -40.935 1.00 28.11 528 THR A CA 1
ATOM 3973 C C . THR A 1 528 ? 19.847 45.054 -39.720 1.00 28.11 528 THR A C 1
ATOM 3975 O O . THR A 1 528 ? 19.021 45.959 -39.675 1.00 28.11 528 THR A O 1
ATOM 3978 N N . SER A 1 529 ? 20.755 45.011 -38.730 1.00 27.67 529 SER A N 1
ATOM 3979 C CA . SER A 1 529 ? 21.962 44.189 -38.462 1.00 27.67 529 SER A CA 1
ATOM 3980 C C . SER A 1 529 ? 21.873 43.557 -37.041 1.00 27.67 529 SER A C 1
ATOM 3982 O O . SER A 1 529 ? 20.848 42.930 -36.803 1.00 27.67 529 SER A O 1
ATOM 3984 N N . GLY A 1 530 ? 22.787 43.553 -36.046 1.00 25.25 530 GLY A N 1
ATOM 3985 C CA . GLY A 1 530 ? 24.141 44.101 -35.786 1.00 25.25 530 GLY A CA 1
ATOM 3986 C C . GLY A 1 530 ? 24.235 44.681 -34.349 1.00 25.25 530 GLY A C 1
ATOM 3987 O O . GLY A 1 530 ? 23.323 45.387 -33.945 1.00 25.25 530 GLY A O 1
ATOM 3988 N N . ASN A 1 531 ? 25.266 44.454 -33.520 1.00 27.05 531 ASN A N 1
ATOM 3989 C CA . ASN A 1 531 ? 26.498 43.671 -33.700 1.00 27.05 531 ASN A CA 1
ATOM 3990 C C . ASN A 1 531 ? 27.021 43.049 -32.368 1.00 27.05 531 ASN A C 1
ATOM 3992 O O . ASN A 1 531 ? 26.558 43.381 -31.282 1.00 27.05 531 ASN A O 1
ATOM 3996 N N . SER A 1 532 ? 27.990 42.137 -32.487 1.00 25.86 532 SER A N 1
ATOM 3997 C CA . SER A 1 532 ? 28.604 41.254 -31.478 1.00 25.86 532 SER A CA 1
ATOM 3998 C C . SER A 1 532 ? 29.347 41.882 -30.283 1.00 25.86 532 SER A C 1
ATOM 4000 O O . SER A 1 532 ? 29.996 42.915 -30.432 1.00 25.86 532 SER A O 1
ATOM 4002 N N . GLY A 1 533 ? 29.467 41.103 -29.194 1.00 25.81 533 GLY A N 1
ATOM 4003 C CA . GLY A 1 533 ? 30.551 41.188 -28.199 1.00 25.81 533 GLY A CA 1
ATOM 4004 C C . GLY A 1 533 ? 30.856 39.814 -27.565 1.00 25.81 533 GLY A C 1
ATOM 4005 O O . GLY A 1 533 ? 29.989 39.227 -26.931 1.00 25.81 533 GLY A O 1
ATOM 4006 N N . LYS A 1 534 ? 32.070 39.281 -27.768 1.00 27.12 534 LYS A N 1
ATOM 4007 C CA . LYS A 1 534 ? 32.589 37.967 -27.299 1.00 27.12 534 LYS A CA 1
ATOM 4008 C C . LYS A 1 534 ? 34.018 38.246 -26.762 1.00 27.12 534 LYS A C 1
ATOM 4010 O O . LYS A 1 534 ? 34.661 39.125 -27.326 1.00 27.12 534 LYS A O 1
ATOM 4015 N N . VAL A 1 535 ? 34.554 37.658 -25.682 1.00 26.36 535 VAL A N 1
ATOM 4016 C CA . VAL A 1 535 ? 35.167 36.309 -25.532 1.00 26.36 535 VAL A CA 1
ATOM 4017 C C . VAL A 1 535 ? 35.574 36.095 -24.036 1.00 26.36 535 VAL A C 1
ATOM 4019 O O . VAL A 1 535 ? 35.628 37.047 -23.268 1.00 26.36 535 VAL A O 1
ATOM 4022 N N . THR A 1 536 ? 35.815 34.836 -23.649 1.00 25.80 536 THR A N 1
ATOM 4023 C CA . THR A 1 536 ? 36.287 34.216 -22.372 1.00 25.80 536 THR A CA 1
ATOM 4024 C C . THR A 1 536 ? 37.786 34.444 -22.016 1.00 25.80 536 THR A C 1
ATOM 4026 O O . THR A 1 536 ? 38.479 34.987 -22.874 1.00 25.80 536 THR A O 1
ATOM 4029 N N . PRO A 1 537 ? 38.394 33.836 -20.953 1.00 49.12 537 PRO A N 1
ATOM 4030 C CA . PRO A 1 537 ? 37.993 33.525 -19.551 1.00 49.12 537 PRO A CA 1
ATOM 4031 C C . PRO A 1 537 ? 39.089 33.933 -18.498 1.00 49.12 537 PRO A C 1
ATOM 4033 O O . PRO A 1 537 ? 40.056 34.584 -18.880 1.00 49.12 537 PRO A O 1
ATOM 4036 N N . SER A 1 538 ? 38.949 33.527 -17.212 1.00 26.86 538 SER A N 1
ATOM 4037 C CA . SER A 1 538 ? 39.980 32.879 -16.330 1.00 26.86 538 SER A CA 1
ATOM 4038 C C . SER A 1 538 ? 40.023 33.273 -14.826 1.00 26.86 538 SER A C 1
ATOM 4040 O O . SER A 1 538 ? 39.864 34.431 -14.466 1.00 26.86 538 SER A O 1
ATOM 4042 N N . ASP A 1 539 ? 40.307 32.244 -14.009 1.00 28.09 539 ASP A N 1
ATOM 4043 C CA . ASP A 1 539 ? 41.069 32.134 -12.739 1.00 28.09 539 ASP A CA 1
ATOM 4044 C C . ASP A 1 539 ? 40.676 32.824 -11.396 1.00 28.09 539 ASP A C 1
ATOM 4046 O O . ASP A 1 539 ? 40.842 34.019 -11.192 1.00 28.09 539 ASP A O 1
ATOM 4050 N N . ILE A 1 540 ? 40.265 31.965 -10.440 1.00 27.31 540 ILE A N 1
ATOM 4051 C CA . ILE A 1 540 ? 40.790 31.737 -9.061 1.00 27.31 540 ILE A CA 1
ATOM 4052 C C . ILE A 1 540 ? 41.225 32.942 -8.180 1.00 27.31 540 ILE A C 1
ATOM 4054 O O . ILE A 1 540 ? 42.271 33.526 -8.441 1.00 27.31 540 ILE A O 1
ATOM 4058 N N . THR A 1 541 ? 40.582 33.105 -7.001 1.00 28.91 541 THR A N 1
ATOM 4059 C CA . THR A 1 541 ? 41.246 33.072 -5.660 1.00 28.91 541 THR A CA 1
ATOM 4060 C C . THR A 1 541 ? 40.286 32.918 -4.462 1.00 28.91 541 THR A C 1
ATOM 4062 O O . THR A 1 541 ? 39.121 33.300 -4.510 1.00 28.91 541 THR A O 1
ATOM 4065 N N . ASP A 1 542 ? 40.840 32.335 -3.391 1.00 27.28 542 ASP A N 1
ATOM 4066 C CA . ASP A 1 542 ? 40.312 32.056 -2.043 1.00 27.28 542 ASP A CA 1
ATOM 4067 C C . ASP A 1 542 ? 39.748 33.225 -1.197 1.00 27.28 542 ASP A C 1
ATOM 4069 O O . ASP A 1 542 ? 40.107 34.381 -1.399 1.00 27.28 542 ASP A O 1
ATOM 4073 N N . ALA A 1 543 ? 39.067 32.830 -0.098 1.00 25.16 543 ALA A N 1
ATOM 4074 C CA . ALA A 1 543 ? 39.127 33.437 1.255 1.00 25.16 543 ALA A CA 1
ATOM 4075 C C . ALA A 1 543 ? 38.504 34.848 1.477 1.00 25.16 543 ALA A C 1
ATOM 4077 O O . ALA A 1 543 ? 38.401 35.656 0.568 1.00 25.16 543 ALA A O 1
ATOM 4078 N N . THR A 1 544 ? 38.048 35.261 2.675 1.00 24.92 544 THR A N 1
ATOM 4079 C CA . THR A 1 544 ? 37.850 34.619 4.005 1.00 24.92 544 THR A CA 1
ATOM 4080 C C . THR A 1 544 ? 36.880 35.476 4.840 1.00 24.92 544 THR A C 1
ATOM 4082 O O . THR A 1 544 ? 36.894 36.684 4.655 1.00 24.92 544 THR A O 1
ATOM 4085 N N . ASN A 1 545 ? 36.219 34.876 5.847 1.00 24.66 545 ASN A N 1
ATOM 4086 C CA . ASN A 1 545 ? 35.720 35.487 7.106 1.00 24.66 545 ASN A CA 1
ATOM 4087 C C . ASN A 1 545 ? 34.680 36.650 7.012 1.00 24.66 545 ASN A C 1
ATOM 4089 O O . ASN A 1 545 ? 34.725 37.487 6.126 1.00 24.66 545 ASN A O 1
ATOM 4093 N N . ASN A 1 546 ? 33.599 36.689 7.810 1.00 25.70 546 ASN A N 1
ATOM 4094 C CA . ASN A 1 546 ? 33.518 36.931 9.270 1.00 25.70 546 ASN A CA 1
ATOM 4095 C C . ASN A 1 546 ? 34.106 38.321 9.646 1.00 25.70 546 ASN A C 1
ATOM 4097 O O . ASN A 1 546 ? 35.249 38.584 9.288 1.00 25.70 546 ASN A O 1
ATOM 4101 N N . THR A 1 547 ? 33.424 39.239 10.349 1.00 24.44 547 THR A N 1
ATOM 4102 C CA . THR A 1 547 ? 32.397 39.077 11.406 1.00 24.44 547 THR A CA 1
ATOM 4103 C C . THR A 1 547 ? 31.335 40.216 11.457 1.00 24.44 547 THR A C 1
ATOM 4105 O O . THR A 1 547 ? 31.379 41.163 10.680 1.00 24.44 547 THR A O 1
ATOM 4108 N N . ASP A 1 548 ? 30.418 40.100 12.431 1.00 24.83 548 ASP A N 1
ATOM 4109 C CA . ASP A 1 548 ? 29.784 41.166 13.242 1.00 24.83 548 ASP A CA 1
ATOM 4110 C C . ASP A 1 548 ? 28.696 42.120 12.688 1.00 24.83 548 ASP A C 1
ATOM 4112 O O . ASP A 1 548 ? 28.907 43.039 11.905 1.00 24.83 548 ASP A O 1
ATOM 4116 N N . THR A 1 549 ? 27.498 41.909 13.252 1.00 24.69 549 THR A N 1
ATOM 4117 C CA . THR A 1 549 ? 26.658 42.853 14.030 1.00 24.69 549 THR A CA 1
ATOM 4118 C C . THR A 1 549 ? 26.968 44.360 14.039 1.00 24.69 549 THR A C 1
ATOM 4120 O O . THR A 1 549 ? 28.121 44.757 14.141 1.00 24.69 549 THR A O 1
ATOM 4123 N N . ALA A 1 550 ? 25.998 45.261 14.238 1.00 27.14 550 ALA A N 1
ATOM 4124 C CA . ALA A 1 550 ? 24.524 45.240 14.159 1.00 27.14 550 ALA A CA 1
ATOM 4125 C C . ALA A 1 550 ? 24.035 46.655 14.540 1.00 27.14 550 ALA A C 1
ATOM 4127 O O . ALA A 1 550 ? 24.663 47.278 15.392 1.00 27.14 550 ALA A O 1
ATOM 4128 N N . GLU A 1 551 ? 22.880 47.128 14.053 1.00 24.97 551 GLU A N 1
ATOM 4129 C CA . GLU A 1 551 ? 22.167 48.194 14.780 1.00 24.97 551 GLU A CA 1
ATOM 4130 C C . GLU A 1 551 ? 20.639 48.172 14.609 1.00 24.97 551 GLU A C 1
ATOM 4132 O O . GLU A 1 551 ? 20.082 47.516 13.728 1.00 24.97 551 GLU A O 1
ATOM 4137 N N . VAL A 1 552 ? 19.959 48.815 15.559 1.00 25.33 552 VAL A N 1
ATOM 4138 C CA . VAL A 1 552 ? 18.572 48.550 15.961 1.00 25.33 552 VAL A CA 1
ATOM 4139 C C . VAL A 1 552 ? 17.570 49.486 15.287 1.00 25.33 552 VAL A C 1
ATOM 4141 O O . VAL A 1 552 ? 17.739 50.700 15.296 1.00 25.33 552 VAL A O 1
ATOM 4144 N N . SER A 1 553 ? 16.412 48.945 14.893 1.00 23.91 553 SER A N 1
ATOM 4145 C CA . SER A 1 553 ? 15.153 49.698 14.955 1.00 23.91 553 SER A CA 1
ATOM 4146 C C . SER A 1 553 ? 13.977 48.781 15.308 1.00 23.91 553 SER A C 1
ATOM 4148 O O . SER A 1 553 ? 13.925 47.630 14.881 1.00 23.91 553 SER A O 1
ATOM 4150 N N . LYS A 1 554 ? 13.043 49.277 16.126 1.00 24.39 554 LYS A N 1
ATOM 4151 C CA . LYS A 1 554 ? 11.856 48.546 16.605 1.00 24.39 554 LYS A CA 1
ATOM 4152 C C . LYS A 1 554 ? 10.595 49.121 15.961 1.00 24.39 554 LYS A C 1
ATOM 4154 O O . LYS A 1 554 ? 10.452 50.341 15.965 1.00 24.39 554 LYS A O 1
ATOM 4159 N N . ASN A 1 555 ? 9.627 48.273 15.586 1.00 25.95 555 ASN A N 1
ATOM 4160 C CA . ASN A 1 555 ? 8.303 48.225 16.244 1.00 25.95 555 ASN A CA 1
ATOM 4161 C C . ASN A 1 555 ? 7.255 47.346 15.524 1.00 25.95 555 ASN A C 1
ATOM 4163 O O . ASN A 1 555 ? 7.215 47.294 14.304 1.00 25.95 555 ASN A O 1
ATOM 4167 N N . LYS A 1 556 ? 6.348 46.788 16.345 1.00 24.53 556 LYS A N 1
ATOM 4168 C CA . LYS A 1 556 ? 4.950 46.380 16.073 1.00 24.53 556 LYS A CA 1
ATOM 4169 C C . LYS A 1 556 ? 4.631 45.401 14.925 1.00 24.53 556 LYS A C 1
ATOM 4171 O O . LYS A 1 556 ? 4.509 45.777 13.768 1.00 24.53 556 LYS A O 1
ATOM 4176 N N . GLU A 1 557 ? 4.340 44.164 15.336 1.00 25.36 557 GLU A N 1
ATOM 4177 C CA . GLU A 1 557 ? 2.980 43.576 15.311 1.00 25.36 557 GLU A CA 1
ATOM 4178 C C . GLU A 1 557 ? 2.059 43.928 14.110 1.00 25.36 557 GLU A C 1
ATOM 4180 O O . GLU A 1 557 ? 1.571 45.058 14.032 1.00 25.36 557 GLU A O 1
ATOM 4185 N N . PRO A 1 558 ? 1.752 42.963 13.216 1.00 29.88 558 PRO A N 1
ATOM 4186 C CA . PRO A 1 558 ? 0.837 43.159 12.091 1.00 29.88 558 PRO A CA 1
ATOM 4187 C C . PRO A 1 558 ? -0.631 42.833 12.430 1.00 29.88 558 PRO A C 1
ATOM 4189 O O . PRO A 1 558 ? -0.936 41.816 13.055 1.00 29.88 558 PRO A O 1
ATOM 4192 N N . GLU A 1 559 ? -1.562 43.653 11.936 1.00 24.69 559 GLU A N 1
ATOM 4193 C CA . GLU A 1 559 ? -3.000 43.348 11.965 1.00 24.69 559 GLU A CA 1
ATOM 4194 C C . GLU A 1 559 ? -3.408 42.292 10.918 1.00 24.69 559 GLU A C 1
ATOM 4196 O O . GLU A 1 559 ? -2.731 42.058 9.917 1.00 24.69 559 GLU A O 1
ATOM 4201 N N . LYS A 1 560 ? -4.571 41.666 11.140 1.00 30.31 560 LYS A N 1
ATOM 4202 C CA . LYS A 1 560 ? -5.190 40.706 10.212 1.00 30.31 560 LYS A CA 1
ATOM 4203 C C . LYS A 1 560 ? -5.690 41.398 8.941 1.00 30.31 560 LYS A C 1
ATOM 4205 O O . LYS A 1 560 ? -6.459 42.353 9.032 1.00 30.31 560 LYS A O 1
ATOM 4210 N N . THR A 1 561 ? -5.446 40.794 7.779 1.00 25.70 561 THR A N 1
ATOM 4211 C CA . THR A 1 561 ? -6.188 41.093 6.540 1.00 25.70 561 THR A CA 1
ATOM 4212 C C . THR A 1 561 ? -6.849 39.847 5.950 1.00 25.70 561 THR A C 1
ATOM 4214 O O . THR A 1 561 ? -6.413 38.716 6.150 1.00 25.70 561 THR A O 1
ATOM 4217 N N . VAL A 1 562 ? -7.996 40.071 5.308 1.00 25.45 562 VAL A N 1
ATOM 4218 C CA . VAL A 1 562 ? -9.007 39.054 4.977 1.00 25.45 562 VAL A CA 1
ATOM 4219 C C . VAL A 1 562 ? -8.584 38.178 3.794 1.00 25.45 562 VAL A C 1
ATOM 4221 O O . VAL A 1 562 ? -8.049 38.674 2.808 1.00 25.45 562 VAL A O 1
ATOM 4224 N N . ALA A 1 563 ? -8.893 36.879 3.860 1.00 29.94 563 ALA A N 1
ATOM 4225 C CA . ALA A 1 563 ? -8.701 35.953 2.747 1.00 29.94 563 ALA A CA 1
ATOM 4226 C C . ALA A 1 563 ? -9.735 36.179 1.627 1.00 29.94 563 ALA A C 1
ATOM 4228 O O . ALA A 1 563 ? -10.942 36.080 1.865 1.00 29.94 563 ALA A O 1
ATOM 4229 N N . GLU A 1 564 ? -9.270 36.402 0.396 1.00 24.23 564 GLU A N 1
ATOM 4230 C CA . GLU A 1 564 ? -10.117 36.414 -0.800 1.00 24.23 564 GLU A CA 1
ATOM 4231 C C . GLU A 1 564 ? -10.084 35.050 -1.509 1.00 24.23 564 GLU A C 1
ATOM 4233 O O . GLU A 1 564 ? -9.036 34.425 -1.666 1.00 24.23 564 GLU A O 1
ATOM 4238 N N . LYS A 1 565 ? -11.261 34.548 -1.899 1.00 34.91 565 LYS A N 1
ATOM 4239 C CA . LYS A 1 565 ? -11.461 33.163 -2.347 1.00 34.91 565 LYS A CA 1
ATOM 4240 C C . LYS A 1 565 ? -11.715 33.095 -3.853 1.00 34.91 565 LYS A C 1
ATOM 4242 O O . LYS A 1 565 ? -12.866 33.055 -4.293 1.00 34.91 565 LYS A O 1
ATOM 4247 N N . THR A 1 566 ? -10.649 33.040 -4.643 1.00 26.70 566 THR A N 1
ATOM 4248 C CA . THR A 1 566 ? -10.731 32.953 -6.108 1.00 26.70 566 THR A CA 1
ATOM 4249 C C . THR A 1 566 ? -11.282 31.593 -6.550 1.00 26.70 566 THR A C 1
ATOM 4251 O O . THR A 1 566 ? -10.618 30.564 -6.441 1.00 26.70 566 THR A O 1
ATOM 4254 N N . ALA A 1 567 ? -12.519 31.566 -7.049 1.00 34.28 567 ALA A N 1
ATOM 4255 C CA . ALA A 1 567 ? -13.144 30.345 -7.550 1.00 34.28 567 ALA A CA 1
ATOM 4256 C C . ALA A 1 567 ? -12.741 30.078 -9.011 1.00 34.28 567 ALA A C 1
ATOM 4258 O O . ALA A 1 567 ? -13.179 30.788 -9.918 1.00 34.28 567 ALA A O 1
ATOM 4259 N N . VAL A 1 568 ? -11.952 29.028 -9.253 1.00 31.70 568 VAL A N 1
ATOM 4260 C CA . VAL A 1 568 ? -11.660 28.558 -10.616 1.00 31.70 568 VAL A CA 1
ATOM 4261 C C . VAL A 1 568 ? -12.904 27.871 -11.185 1.00 31.70 568 VAL A C 1
ATOM 4263 O O . VAL A 1 568 ? -13.430 26.918 -10.611 1.00 31.70 568 VAL A O 1
ATOM 4266 N N . VAL A 1 569 ? -13.405 28.373 -12.315 1.00 28.62 569 VAL A N 1
ATOM 4267 C CA . VAL A 1 569 ? -14.597 27.828 -12.977 1.00 28.62 569 VAL A CA 1
ATOM 4268 C C . VAL A 1 569 ? -14.195 26.667 -13.880 1.00 28.62 569 VAL A C 1
ATOM 4270 O O . VAL A 1 569 ? -13.541 26.870 -14.902 1.00 28.62 569 VAL A O 1
ATOM 4273 N N . ALA A 1 570 ? -14.644 25.457 -13.540 1.00 33.66 570 ALA A N 1
ATOM 4274 C CA . ALA A 1 570 ? -14.467 24.282 -14.385 1.00 33.66 570 ALA A CA 1
ATOM 4275 C C . ALA A 1 570 ? -15.093 24.506 -15.775 1.00 33.66 570 ALA A C 1
ATOM 4277 O O . ALA A 1 570 ? -16.317 24.610 -15.919 1.00 33.66 570 ALA A O 1
ATOM 4278 N N . ARG A 1 571 ? -14.257 24.541 -16.821 1.00 37.03 571 ARG A N 1
ATOM 4279 C CA . ARG A 1 571 ? -14.721 24.374 -18.203 1.00 37.03 571 ARG A CA 1
ATOM 4280 C C . ARG A 1 571 ? -15.137 22.918 -18.373 1.00 37.03 571 ARG A C 1
ATOM 4282 O O . ARG A 1 571 ? -14.288 22.049 -18.517 1.00 37.03 571 ARG A O 1
ATOM 4289 N N . ALA A 1 572 ? -16.441 22.664 -18.334 1.00 52.09 572 ALA A N 1
ATOM 4290 C CA . ALA A 1 572 ? -16.988 21.324 -18.493 1.00 52.09 572 ALA A CA 1
ATOM 4291 C C . ALA A 1 572 ? -16.750 20.800 -19.920 1.00 52.09 572 ALA A C 1
ATOM 4293 O O . ALA A 1 572 ? -17.521 21.107 -20.832 1.00 52.09 572 ALA A O 1
ATOM 4294 N N . SER A 1 573 ? -15.688 20.015 -20.094 1.00 73.38 573 SER A N 1
ATOM 4295 C CA . SER A 1 573 ? -15.467 19.182 -21.272 1.00 73.38 573 SER A CA 1
ATOM 4296 C C . SER A 1 573 ? -16.524 18.077 -21.348 1.00 73.38 573 SER A C 1
ATOM 4298 O O . SER A 1 573 ? -17.006 17.563 -20.334 1.00 73.38 573 SER A O 1
ATOM 4300 N N . GLU A 1 574 ? -16.906 17.723 -22.571 1.00 86.50 574 GLU A N 1
ATOM 4301 C CA . GLU A 1 574 ? -17.829 16.630 -22.869 1.00 86.50 574 GLU A CA 1
ATOM 4302 C C . GLU A 1 574 ? -17.107 15.616 -23.752 1.00 86.50 574 GLU A C 1
ATOM 4304 O O . GLU A 1 574 ? -16.436 15.996 -24.709 1.00 86.50 574 GLU A O 1
ATOM 4309 N N . PHE A 1 575 ? -17.224 14.333 -23.418 1.00 86.25 575 PHE A N 1
ATOM 4310 C CA . PHE A 1 575 ? -16.508 13.245 -24.084 1.00 86.25 575 PHE A CA 1
ATOM 4311 C C . PHE A 1 575 ? -17.406 12.009 -24.221 1.00 86.25 575 PHE A C 1
ATOM 4313 O O . PHE A 1 575 ? -18.378 11.838 -23.480 1.00 86.25 575 PHE A O 1
ATOM 4320 N N . THR A 1 576 ? -17.117 11.150 -25.202 1.00 87.50 576 THR A N 1
ATOM 4321 C CA . THR A 1 576 ? -17.949 9.978 -25.522 1.00 87.50 576 THR A CA 1
ATOM 4322 C C . THR A 1 576 ? -17.142 8.693 -25.459 1.00 87.50 576 THR A C 1
ATOM 4324 O O . THR A 1 576 ? -16.166 8.537 -26.181 1.00 87.50 576 THR A O 1
ATOM 4327 N N . VAL A 1 577 ? -17.607 7.725 -24.668 1.00 77.25 577 VAL A N 1
ATOM 4328 C CA . VAL A 1 577 ? -16.973 6.406 -24.535 1.00 77.25 577 VAL A CA 1
ATOM 4329 C C . VAL A 1 577 ? -18.035 5.326 -24.686 1.00 77.25 577 VAL A C 1
ATOM 4331 O O . VAL A 1 577 ? -19.076 5.371 -24.034 1.00 77.25 577 VAL A O 1
ATOM 4334 N N . ASN A 1 578 ? -17.805 4.346 -25.566 1.00 80.00 578 ASN A N 1
ATOM 4335 C CA . ASN A 1 578 ? -18.738 3.237 -25.826 1.00 80.00 578 ASN A CA 1
ATOM 4336 C C . ASN A 1 578 ? -20.185 3.678 -26.170 1.00 80.00 578 ASN A C 1
ATOM 4338 O O . ASN A 1 578 ? -21.155 3.005 -25.818 1.00 80.00 578 ASN A O 1
ATOM 4342 N N . ASN A 1 579 ? -20.335 4.794 -26.898 1.00 83.00 579 ASN A N 1
ATOM 4343 C CA . ASN A 1 579 ? -21.610 5.462 -27.226 1.00 83.00 579 ASN A CA 1
ATOM 4344 C C . ASN A 1 579 ? -22.386 6.030 -26.015 1.00 83.00 579 ASN A C 1
ATOM 4346 O O . ASN A 1 579 ? -23.602 6.232 -26.069 1.00 83.00 579 ASN A O 1
ATOM 4350 N N . LEU A 1 580 ? -21.696 6.291 -24.906 1.00 86.94 580 LEU A N 1
ATOM 4351 C CA . LEU A 1 580 ? -22.215 6.993 -23.735 1.00 86.94 580 LEU A CA 1
ATOM 4352 C C . LEU A 1 580 ? -21.517 8.356 -23.650 1.00 86.94 580 LEU A C 1
ATOM 4354 O O . LEU A 1 580 ? -20.292 8.404 -23.731 1.00 86.94 580 LEU A O 1
ATOM 4358 N N . MET A 1 581 ? -22.283 9.442 -23.522 1.00 90.12 581 MET A N 1
ATOM 4359 C CA . MET A 1 581 ? -21.731 10.793 -23.379 1.00 90.12 581 MET A CA 1
ATOM 4360 C C . MET A 1 581 ? -21.612 11.156 -21.903 1.00 90.12 581 MET A C 1
ATOM 4362 O O . MET A 1 581 ? -22.526 10.896 -21.112 1.00 90.12 581 MET A O 1
ATOM 4366 N N . PHE A 1 582 ? -20.500 11.784 -21.547 1.00 93.00 582 PHE A N 1
ATOM 4367 C CA . PHE A 1 582 ? -20.170 12.211 -20.196 1.00 93.00 582 PHE A CA 1
ATOM 4368 C C . PHE A 1 582 ? -19.738 13.672 -20.208 1.00 93.00 582 PHE A C 1
ATOM 4370 O O . PHE A 1 582 ? -19.107 14.132 -21.157 1.00 93.00 582 PHE A O 1
ATOM 4377 N N . LYS A 1 583 ? -20.072 14.392 -19.139 1.00 90.94 583 LYS A N 1
ATOM 4378 C CA . LYS A 1 583 ? -19.710 15.794 -18.932 1.00 90.94 583 LYS A CA 1
ATOM 4379 C C . LYS A 1 583 ? -18.863 15.901 -17.673 1.00 90.94 583 LYS A C 1
ATOM 4381 O O . LYS A 1 583 ? -19.324 15.501 -16.603 1.00 90.94 583 LYS A O 1
ATOM 4386 N N . VAL A 1 584 ? -17.645 16.421 -17.788 1.00 86.44 584 VAL A N 1
ATOM 4387 C CA . VAL A 1 584 ? -16.733 16.606 -16.652 1.00 86.44 584 VAL A CA 1
ATOM 4388 C C . VAL A 1 584 ? -17.334 17.619 -15.674 1.00 86.44 584 VAL A C 1
ATOM 4390 O O . VAL A 1 584 ? -17.781 18.700 -16.063 1.00 86.44 584 VAL A O 1
ATOM 4393 N N . THR A 1 585 ? -17.377 17.246 -14.394 1.00 78.56 585 THR A N 1
ATOM 4394 C CA . THR A 1 585 ? -17.907 18.060 -13.285 1.00 78.56 585 THR A CA 1
ATOM 4395 C C . THR A 1 585 ? -16.835 18.479 -12.279 1.00 78.56 585 THR A C 1
ATOM 4397 O O . THR A 1 585 ? -17.042 19.450 -11.555 1.00 78.56 585 THR A O 1
ATOM 4400 N N . SER A 1 586 ? -15.707 17.771 -12.247 1.00 75.81 586 SER A N 1
ATOM 4401 C CA . SER A 1 586 ? -14.430 18.172 -11.644 1.00 75.81 586 SER A CA 1
ATOM 4402 C C . SER A 1 586 ? -13.318 17.301 -12.232 1.00 75.81 586 SER A C 1
ATOM 4404 O O . SER A 1 586 ? -13.607 16.319 -12.912 1.00 75.81 586 SER A O 1
ATOM 4406 N N . ASP A 1 587 ? -12.066 17.598 -11.906 1.00 72.12 587 ASP A N 1
ATOM 4407 C CA . ASP A 1 587 ? -10.861 16.955 -12.462 1.00 72.12 587 ASP A CA 1
ATOM 4408 C C . ASP A 1 587 ? -10.839 15.414 -12.324 1.00 72.12 587 ASP A C 1
ATOM 4410 O O . ASP A 1 587 ? -10.169 14.730 -13.087 1.00 72.12 587 ASP A O 1
ATOM 4414 N N . SER A 1 588 ? -11.633 14.862 -11.397 1.00 74.94 588 SER A N 1
ATOM 4415 C CA . SER A 1 588 ? -11.809 13.424 -11.139 1.00 74.94 588 SER A CA 1
ATOM 4416 C C . SER A 1 588 ? -13.271 12.939 -11.164 1.00 74.94 588 SER A C 1
ATOM 4418 O O . SER A 1 588 ? -13.554 11.785 -10.826 1.00 74.94 588 SER A O 1
ATOM 4420 N N . THR A 1 589 ? -14.243 13.780 -11.552 1.00 77.06 589 THR A N 1
ATOM 4421 C CA . THR A 1 589 ? -15.668 13.395 -11.598 1.00 77.06 589 THR A CA 1
ATOM 4422 C C . THR A 1 589 ? -16.381 13.835 -12.869 1.00 77.06 589 THR A C 1
ATOM 4424 O O . THR A 1 589 ? -16.138 14.915 -13.401 1.00 77.06 589 THR A O 1
ATOM 4427 N N . ALA A 1 590 ? -17.341 13.025 -13.314 1.00 89.06 590 ALA A N 1
ATOM 4428 C CA . ALA A 1 590 ? -18.229 13.366 -14.420 1.00 89.06 590 ALA A CA 1
ATOM 4429 C C . ALA A 1 590 ? -19.695 13.023 -14.111 1.00 89.06 590 ALA A C 1
ATOM 4431 O O . ALA A 1 590 ? -20.011 12.177 -13.261 1.00 89.06 590 ALA A O 1
ATOM 4432 N N . GLU A 1 591 ? -20.610 13.654 -14.847 1.00 92.62 591 GLU A N 1
ATOM 4433 C CA . GLU A 1 591 ? -22.000 13.225 -14.946 1.00 92.62 591 GLU A CA 1
ATOM 4434 C C . GLU A 1 591 ? -22.283 12.505 -16.265 1.00 92.62 591 GLU A C 1
ATOM 4436 O O . GLU A 1 591 ? -21.830 12.911 -17.333 1.00 92.62 591 GLU A O 1
ATOM 4441 N N . PHE A 1 592 ? -23.053 11.417 -16.187 1.00 93.56 592 PHE A N 1
ATOM 4442 C CA . PHE A 1 592 ? -23.598 10.746 -17.361 1.00 93.56 592 PHE A CA 1
ATOM 4443 C C . PHE A 1 592 ? -24.597 11.689 -18.036 1.00 93.56 592 PHE A C 1
ATOM 4445 O O . PHE A 1 592 ? -25.640 12.007 -17.453 1.00 93.56 592 PHE A O 1
ATOM 4452 N N . GLU A 1 593 ? -24.283 12.119 -19.253 1.00 90.94 593 GLU A N 1
ATOM 4453 C CA . GLU A 1 593 ? -25.013 13.156 -19.975 1.00 90.94 593 GLU A CA 1
ATOM 4454 C C . GLU A 1 593 ? -26.138 12.531 -20.807 1.00 90.94 593 GLU A C 1
ATOM 4456 O O . GLU A 1 593 ? -27.306 12.840 -20.561 1.00 90.94 593 GLU A O 1
ATOM 4461 N N . SER A 1 594 ? -25.818 11.577 -21.690 1.00 84.19 594 SER A N 1
ATOM 4462 C CA . SER A 1 594 ? -26.780 10.849 -22.534 1.00 84.19 594 SER A CA 1
ATOM 4463 C C . SER A 1 594 ? -26.138 9.616 -23.211 1.00 84.19 594 SER A C 1
ATOM 4465 O O . SER A 1 594 ? -25.066 9.159 -22.818 1.00 84.19 594 SER A O 1
ATOM 4467 N N . SER A 1 595 ? -26.794 9.016 -24.215 1.00 76.88 595 SER A N 1
ATOM 4468 C CA . SER A 1 595 ? -26.203 7.955 -25.051 1.00 76.88 595 SER A CA 1
ATOM 4469 C C . SER A 1 595 ? -26.379 8.260 -26.538 1.00 76.88 595 SER A C 1
ATOM 4471 O O . SER A 1 595 ? -27.522 8.378 -27.001 1.00 76.88 595 SER A O 1
ATOM 4473 N N . THR A 1 596 ? -25.279 8.325 -27.286 1.00 62.78 596 THR A N 1
ATOM 4474 C CA . THR A 1 596 ? -25.290 8.449 -28.749 1.00 62.78 596 THR A CA 1
ATOM 4475 C C . THR A 1 596 ? -25.825 7.173 -29.401 1.00 62.78 596 THR A C 1
ATOM 4477 O O . THR A 1 596 ? -25.819 6.090 -28.817 1.00 62.78 596 THR A O 1
ATOM 4480 N N . GLY A 1 597 ? -26.386 7.305 -30.607 1.00 58.91 597 GLY A N 1
ATOM 4481 C CA . GLY A 1 597 ? -27.070 6.203 -31.288 1.00 58.91 597 GLY A CA 1
ATOM 4482 C C . GLY A 1 597 ? -28.351 5.767 -30.563 1.00 58.91 597 GLY A C 1
ATOM 4483 O O . GLY A 1 597 ? -28.346 4.876 -29.714 1.00 58.91 597 GLY A O 1
ATOM 4484 N N . SER A 1 598 ? -29.496 6.350 -30.941 1.00 51.88 598 SER A N 1
ATOM 4485 C CA . SER A 1 598 ? -30.815 6.098 -30.325 1.00 51.88 598 SER A CA 1
ATOM 4486 C C . SER A 1 598 ? -31.378 4.702 -30.661 1.00 51.88 598 SER A C 1
ATOM 4488 O O . SER A 1 598 ? -32.400 4.566 -31.333 1.00 51.88 598 SER A O 1
ATOM 4490 N N . SER A 1 599 ? -30.686 3.645 -30.228 1.00 54.78 599 SER A N 1
ATOM 4491 C CA . SER A 1 599 ? -30.891 2.231 -30.586 1.00 54.78 599 SER A CA 1
ATOM 4492 C C . SER A 1 599 ? -30.680 1.259 -29.414 1.00 54.78 599 SER A C 1
ATOM 4494 O O . SER A 1 599 ? -31.132 0.113 -29.482 1.00 54.78 599 SER A O 1
ATOM 4496 N N . THR A 1 600 ? -30.059 1.699 -28.318 1.00 65.00 600 THR A N 1
ATOM 4497 C CA . THR A 1 600 ? -29.722 0.871 -27.150 1.00 65.00 600 THR A CA 1
ATOM 4498 C C . THR A 1 600 ? -30.969 0.387 -26.386 1.00 65.00 600 THR A C 1
ATOM 4500 O O . THR A 1 600 ? -31.710 1.145 -25.758 1.00 65.00 600 THR A O 1
ATOM 4503 N N . LYS A 1 601 ? -31.218 -0.932 -26.412 1.00 82.25 601 LYS A N 1
ATOM 4504 C CA . LYS A 1 601 ? -32.318 -1.579 -25.656 1.00 82.25 601 LYS A CA 1
ATOM 4505 C C . LYS A 1 601 ? -32.007 -1.726 -24.161 1.00 82.25 601 LYS A C 1
ATOM 4507 O O . LYS A 1 601 ? -32.933 -1.869 -23.358 1.00 82.25 601 LYS A O 1
ATOM 4512 N N . THR A 1 602 ? -30.731 -1.695 -23.792 1.00 85.62 602 THR A N 1
ATOM 4513 C CA . THR A 1 602 ? -30.218 -1.781 -22.420 1.00 85.62 602 THR A CA 1
ATOM 4514 C C . THR A 1 602 ? -29.055 -0.807 -22.288 1.00 85.62 602 THR A C 1
ATOM 4516 O O . THR A 1 602 ? -28.243 -0.741 -23.204 1.00 85.62 602 THR A O 1
ATOM 4519 N N . VAL A 1 603 ? -28.954 -0.109 -21.157 1.00 88.50 603 VAL A N 1
ATOM 4520 C CA . VAL A 1 603 ? -27.765 0.677 -20.791 1.00 88.50 603 VAL A CA 1
ATOM 4521 C C . VAL A 1 603 ? -27.318 0.284 -19.384 1.00 88.50 603 VAL A C 1
ATOM 4523 O O . VAL A 1 603 ? -28.146 0.095 -18.489 1.00 88.50 603 VAL A O 1
ATOM 4526 N N . SER A 1 604 ? -26.011 0.147 -19.190 1.00 89.06 604 SER A N 1
ATOM 4527 C CA . SER A 1 604 ? -25.386 0.106 -17.870 1.00 89.06 604 SER A CA 1
ATOM 4528 C C . SER A 1 604 ? -24.498 1.333 -17.775 1.00 89.06 604 SER A C 1
ATOM 4530 O O . SER A 1 604 ? -23.579 1.469 -18.574 1.00 89.06 604 SER A O 1
ATOM 4532 N N . VAL A 1 605 ? -24.799 2.238 -16.847 1.00 89.81 605 VAL A N 1
ATOM 4533 C CA . VAL A 1 605 ? -23.913 3.370 -16.561 1.00 89.81 605 VAL A CA 1
ATOM 4534 C C . VAL A 1 605 ? -22.681 2.804 -15.840 1.00 89.81 605 VAL A C 1
ATOM 4536 O O . VAL A 1 605 ? -22.871 2.009 -14.911 1.00 89.81 605 VAL A O 1
ATOM 4539 N N . PRO A 1 606 ? -21.447 3.116 -16.270 1.00 87.19 606 PRO A N 1
ATOM 4540 C CA . PRO A 1 606 ? -20.247 2.612 -15.615 1.00 87.19 606 PRO A CA 1
ATOM 4541 C C . PRO A 1 606 ? -19.959 3.412 -14.333 1.00 87.19 606 PRO A C 1
ATOM 4543 O O . PRO A 1 606 ? -20.449 4.529 -14.169 1.00 87.19 606 PRO A O 1
ATOM 4546 N N . SER A 1 607 ? -19.214 2.825 -13.393 1.00 80.19 607 SER A N 1
ATOM 4547 C CA . SER A 1 607 ? -18.861 3.481 -12.118 1.00 80.19 607 SER A CA 1
ATOM 4548 C C . SER A 1 607 ? -17.806 4.576 -12.307 1.00 80.19 607 SER A C 1
ATOM 4550 O O . SER A 1 607 ? -17.847 5.611 -11.645 1.00 80.19 607 SER A O 1
ATOM 4552 N N . ASN A 1 608 ? -16.883 4.325 -13.228 1.00 83.75 608 ASN A N 1
ATOM 4553 C CA . ASN A 1 608 ? -15.792 5.172 -13.684 1.00 83.75 608 ASN A CA 1
ATOM 4554 C C . ASN A 1 608 ? -15.759 5.164 -15.221 1.00 83.75 608 ASN A C 1
ATOM 4556 O O . ASN A 1 608 ? -16.387 4.315 -15.857 1.00 83.75 608 ASN A O 1
ATOM 4560 N N . VAL A 1 609 ? -15.046 6.104 -15.826 1.00 85.31 609 VAL A N 1
ATOM 4561 C CA . VAL A 1 609 ? -14.768 6.123 -17.265 1.00 85.31 609 VAL A CA 1
ATOM 4562 C C . VAL A 1 609 ? -13.460 6.872 -17.510 1.00 85.31 609 VAL A C 1
ATOM 4564 O O . VAL A 1 609 ? -13.193 7.851 -16.821 1.00 85.31 609 VAL A O 1
ATOM 4567 N N . THR A 1 610 ? -12.675 6.430 -18.486 1.00 75.56 610 THR A N 1
ATOM 4568 C CA . THR A 1 610 ? -11.458 7.125 -18.927 1.00 75.56 610 THR A CA 1
ATOM 4569 C C . THR A 1 610 ? -11.743 7.861 -20.235 1.00 75.56 610 THR A C 1
ATOM 4571 O O . THR A 1 610 ? -12.424 7.294 -21.091 1.00 75.56 610 THR A O 1
ATOM 4574 N N . ASP A 1 611 ? -11.278 9.101 -20.393 1.00 82.38 611 ASP A N 1
ATOM 4575 C CA . ASP A 1 611 ? -11.342 9.812 -21.677 1.00 82.38 611 ASP A CA 1
ATOM 4576 C C . ASP A 1 611 ? -10.264 9.326 -22.671 1.00 82.38 611 ASP A C 1
ATOM 4578 O O . ASP A 1 611 ? -9.484 8.415 -22.389 1.00 82.38 611 ASP A O 1
ATOM 4582 N N . GLU A 1 612 ? -10.226 9.934 -23.857 1.00 67.12 612 GLU A N 1
ATOM 4583 C CA . GLU A 1 612 ? -9.245 9.624 -24.909 1.00 67.12 612 GLU A CA 1
ATOM 4584 C C . GLU A 1 612 ? -7.806 10.078 -24.592 1.00 67.12 612 GLU A C 1
ATOM 4586 O O . GLU A 1 612 ? -6.880 9.697 -25.303 1.00 67.12 612 GLU A O 1
ATOM 4591 N N . ASN A 1 613 ? -7.608 10.836 -23.507 1.00 65.19 613 ASN A N 1
ATOM 4592 C CA . ASN A 1 613 ? -6.317 11.353 -23.048 1.00 65.19 613 ASN A CA 1
ATOM 4593 C C . ASN A 1 613 ? -5.785 10.601 -21.808 1.00 65.19 613 ASN A C 1
ATOM 4595 O O . ASN A 1 613 ? -4.717 10.937 -21.302 1.00 65.19 613 ASN A O 1
ATOM 4599 N N . GLY A 1 614 ? -6.520 9.605 -21.297 1.00 56.69 614 GLY A N 1
ATOM 4600 C CA . GLY A 1 614 ? -6.155 8.835 -20.102 1.00 56.69 614 GLY A CA 1
ATOM 4601 C C . GLY A 1 614 ? -6.724 9.367 -18.776 1.00 56.69 614 GLY A C 1
ATOM 4602 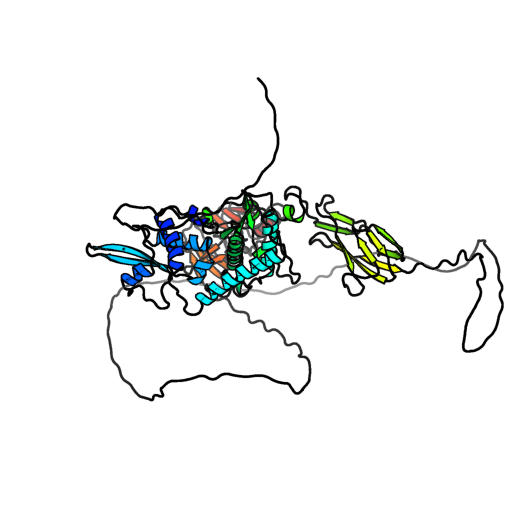O O . GLY A 1 614 ? -6.514 8.742 -17.736 1.00 56.69 614 GLY A O 1
ATOM 4603 N N . ASN A 1 615 ? -7.488 10.464 -18.780 1.00 67.00 615 ASN A N 1
ATOM 4604 C CA . ASN A 1 615 ? -8.077 11.042 -17.570 1.00 67.00 615 ASN A CA 1
ATOM 4605 C C . ASN A 1 615 ? -9.241 10.179 -17.062 1.00 67.00 615 ASN A C 1
ATOM 4607 O O . ASN A 1 615 ? -10.183 9.900 -17.806 1.00 67.00 615 ASN A O 1
ATOM 4611 N N . SER A 1 616 ? -9.207 9.773 -15.789 1.00 73.88 616 SER A N 1
ATOM 4612 C CA . SER A 1 616 ? -10.201 8.871 -15.187 1.00 73.88 616 SER A CA 1
ATOM 4613 C C . SER A 1 616 ? -11.211 9.617 -14.312 1.00 73.88 616 SER A C 1
ATOM 4615 O O . SER A 1 616 ? -10.852 10.265 -13.329 1.00 73.88 616 SER A O 1
ATOM 4617 N N . TYR A 1 617 ? -12.497 9.486 -14.641 1.00 85.38 617 TYR A N 1
ATOM 4618 C CA . TYR A 1 617 ? -13.601 10.196 -13.997 1.00 85.38 617 TYR A CA 1
ATOM 4619 C C . TYR A 1 617 ? -14.572 9.241 -13.300 1.00 85.38 617 TYR A C 1
ATOM 4621 O O . TYR A 1 617 ? -15.148 8.343 -13.920 1.00 85.38 617 TYR A O 1
ATOM 4629 N N . VAL A 1 618 ? -14.849 9.479 -12.017 1.00 84.12 618 VAL A N 1
ATOM 4630 C CA . VAL A 1 618 ? -15.916 8.783 -11.283 1.00 84.12 618 VAL A CA 1
ATOM 4631 C C . VAL A 1 618 ? -17.279 9.333 -11.708 1.00 84.12 618 VAL A C 1
ATOM 4633 O O . VAL A 1 618 ? -17.525 10.541 -11.652 1.00 84.12 618 VAL A O 1
ATOM 4636 N N . ILE A 1 619 ? -18.207 8.450 -12.090 1.00 91.81 619 ILE A N 1
ATOM 4637 C CA . ILE A 1 619 ? -19.557 8.848 -12.502 1.00 91.81 619 ILE A CA 1
ATOM 4638 C C . ILE A 1 619 ? -20.423 9.076 -11.266 1.00 91.81 619 ILE A C 1
ATOM 4640 O O . ILE A 1 619 ? -20.944 8.131 -10.664 1.00 91.81 619 ILE A O 1
ATOM 4644 N N . THR A 1 620 ? -20.585 10.347 -10.890 1.00 91.31 620 THR A N 1
ATOM 4645 C CA . THR A 1 620 ? -21.289 10.747 -9.659 1.00 91.31 620 THR A CA 1
ATOM 4646 C C . THR A 1 620 ? -22.746 11.152 -9.887 1.00 91.31 620 THR A C 1
ATOM 4648 O O . THR A 1 620 ? -23.524 11.210 -8.927 1.00 91.31 620 THR A O 1
ATOM 4651 N N . ARG A 1 621 ? -23.171 11.408 -11.133 1.00 94.62 621 ARG A N 1
ATOM 4652 C CA . ARG A 1 621 ? -24.549 11.835 -11.446 1.00 94.62 621 ARG A CA 1
ATOM 4653 C C . ARG A 1 621 ? -25.081 11.276 -12.766 1.00 94.62 621 ARG A C 1
ATOM 4655 O O . ARG A 1 621 ? -24.317 10.914 -13.653 1.00 94.62 621 ARG A O 1
ATOM 4662 N N . ILE A 1 622 ? -26.409 11.271 -12.896 1.00 95.75 622 ILE A N 1
ATOM 4663 C CA . ILE A 1 622 ? -27.134 11.213 -14.176 1.00 95.75 622 ILE A CA 1
ATOM 4664 C C . ILE A 1 622 ? -27.733 12.597 -14.439 1.00 95.75 622 ILE A C 1
ATOM 4666 O O . ILE A 1 622 ? -28.437 13.116 -13.565 1.00 95.75 622 ILE A O 1
ATOM 4670 N N . SER A 1 623 ? -27.508 13.158 -15.628 1.00 94.62 623 SER A N 1
ATOM 4671 C CA . SER A 1 623 ? -27.951 14.503 -16.015 1.00 94.62 623 SER A CA 1
ATOM 4672 C C . SER A 1 623 ? -29.477 14.695 -15.961 1.00 94.62 623 SER A C 1
ATOM 4674 O O . SER A 1 623 ? -30.284 13.752 -15.908 1.00 94.62 623 SER A O 1
ATOM 4676 N N . SER A 1 624 ? -29.909 15.958 -16.003 1.00 94.25 624 SER A N 1
ATOM 4677 C CA . SER A 1 624 ? -31.331 16.324 -16.037 1.00 94.25 624 SER A CA 1
ATOM 4678 C C . SER A 1 624 ? -31.955 16.111 -17.417 1.00 94.25 624 SER A C 1
ATOM 4680 O O . SER A 1 624 ? -32.213 17.051 -18.163 1.00 94.25 624 SER A O 1
ATOM 4682 N N . GLY A 1 625 ? -32.256 14.851 -17.728 1.00 91.06 625 GLY A N 1
ATOM 4683 C CA . GLY A 1 625 ? -32.956 14.459 -18.953 1.00 91.06 625 GLY A CA 1
ATOM 4684 C C . GLY A 1 625 ? -32.252 13.400 -19.797 1.00 91.06 625 GLY A C 1
ATOM 4685 O O . GLY A 1 625 ? -32.762 13.114 -20.875 1.00 91.06 625 GLY A O 1
ATOM 4686 N N . ALA A 1 626 ? -31.165 12.791 -19.308 1.00 92.25 626 ALA A N 1
ATOM 4687 C CA . ALA A 1 626 ? -30.285 11.863 -20.033 1.00 92.25 626 ALA A CA 1
ATOM 4688 C C . ALA A 1 626 ? -30.946 10.822 -20.963 1.00 92.25 626 ALA A C 1
ATOM 4690 O O . ALA A 1 626 ? -30.404 10.473 -22.008 1.00 92.25 626 ALA A O 1
ATOM 4691 N N . PHE A 1 627 ? -32.127 10.309 -20.600 1.00 92.06 627 PHE A N 1
ATOM 4692 C CA . PHE A 1 627 ? -32.897 9.342 -21.392 1.00 92.06 627 PHE A CA 1
ATOM 4693 C C . PHE A 1 627 ? -34.332 9.811 -21.685 1.00 92.06 627 PHE A C 1
ATOM 4695 O O . PHE A 1 627 ? -35.195 9.000 -22.030 1.00 92.06 627 PHE A O 1
ATOM 4702 N N . LYS A 1 628 ? -34.624 11.106 -21.535 1.00 92.44 628 LYS A N 1
ATOM 4703 C CA . LYS A 1 628 ? -35.953 11.714 -21.697 1.00 92.44 628 LYS A CA 1
ATOM 4704 C C . LYS A 1 628 ? -36.579 11.318 -23.038 1.00 92.44 628 LYS A C 1
ATOM 4706 O O . LYS A 1 628 ? -36.015 11.521 -24.105 1.00 92.44 628 LYS A O 1
ATOM 4711 N N . ASN A 1 629 ? -37.787 10.764 -22.972 1.00 91.50 629 ASN A N 1
ATOM 4712 C CA . ASN A 1 629 ? -38.550 10.211 -24.092 1.00 91.50 629 ASN A CA 1
ATOM 4713 C C . ASN A 1 629 ? -37.867 9.061 -24.869 1.00 91.50 629 ASN A C 1
ATOM 4715 O O . ASN A 1 629 ? -38.354 8.719 -25.947 1.00 91.50 629 ASN A O 1
ATOM 4719 N N . ASN A 1 630 ? -36.813 8.408 -24.357 1.00 90.00 630 ASN A N 1
ATOM 4720 C CA . ASN A 1 630 ? -36.206 7.259 -25.038 1.00 90.00 630 ASN A CA 1
ATOM 4721 C C . ASN A 1 630 ? -37.194 6.073 -25.079 1.00 90.00 630 ASN A C 1
ATOM 4723 O O . ASN A 1 630 ? -37.440 5.383 -24.084 1.00 90.00 630 ASN A O 1
ATOM 4727 N N . ARG A 1 631 ? -37.781 5.838 -26.261 1.00 88.69 631 ARG A N 1
ATOM 4728 C CA . ARG A 1 631 ? -38.799 4.799 -26.494 1.00 88.69 631 ARG A CA 1
ATOM 4729 C C . ARG A 1 631 ? -38.223 3.421 -26.840 1.00 88.69 631 ARG A C 1
ATOM 4731 O O . ARG A 1 631 ? -39.007 2.480 -26.950 1.00 88.69 631 ARG A O 1
ATOM 4738 N N . LYS A 1 632 ? -36.903 3.271 -27.007 1.00 88.38 632 LYS A N 1
ATOM 4739 C CA . LYS A 1 632 ? -36.256 1.971 -27.289 1.00 88.38 632 LYS A CA 1
ATOM 4740 C C . LYS A 1 632 ? -35.636 1.331 -26.042 1.00 88.38 632 LYS A C 1
ATOM 4742 O O . LYS A 1 632 ? -35.581 0.106 -25.961 1.00 88.38 632 LYS A O 1
ATOM 4747 N N . LEU A 1 633 ? -35.244 2.135 -25.055 1.00 91.44 633 LEU A N 1
ATOM 4748 C CA . LEU A 1 633 ? -34.656 1.691 -23.792 1.00 91.44 633 LEU A CA 1
ATOM 4749 C C . LEU A 1 633 ? -35.622 0.804 -22.983 1.00 91.44 633 LEU A C 1
ATOM 4751 O O . LEU A 1 633 ? -36.746 1.200 -22.674 1.00 91.44 633 LEU A O 1
ATOM 4755 N N . THR A 1 634 ? -35.174 -0.401 -22.614 1.00 93.88 634 THR A N 1
ATOM 4756 C CA . THR A 1 634 ? -35.970 -1.414 -21.889 1.00 93.88 634 THR A CA 1
ATOM 4757 C C . THR A 1 634 ? -35.408 -1.792 -20.516 1.00 93.88 634 THR A C 1
ATOM 4759 O O . THR A 1 634 ? -36.180 -2.207 -19.645 1.00 93.88 634 THR A O 1
ATOM 4762 N N . LYS A 1 635 ? -34.096 -1.632 -20.296 1.00 94.44 635 LYS A N 1
ATOM 4763 C CA . LYS A 1 635 ? -33.401 -1.924 -19.033 1.00 94.44 635 LYS A CA 1
ATOM 4764 C C . LYS A 1 635 ? -32.315 -0.877 -18.759 1.00 94.44 635 LYS A C 1
ATOM 4766 O O . LYS A 1 635 ? -31.587 -0.509 -19.675 1.00 94.44 635 LYS A O 1
ATOM 4771 N N . VAL A 1 636 ? -32.182 -0.458 -17.502 1.00 95.06 636 VAL A N 1
ATOM 4772 C CA . VAL A 1 636 ? -31.094 0.412 -17.022 1.00 95.06 636 VAL A CA 1
ATOM 4773 C C . VAL A 1 636 ? -30.452 -0.186 -15.769 1.00 95.06 636 VAL A C 1
ATOM 4775 O O . VAL A 1 636 ? -31.168 -0.697 -14.900 1.00 95.06 636 VAL A O 1
ATOM 4778 N N . THR A 1 637 ? -29.130 -0.082 -15.655 1.00 94.19 637 THR A N 1
ATOM 4779 C CA . THR A 1 637 ? -28.372 -0.267 -14.405 1.00 94.19 637 THR A CA 1
ATOM 4780 C C . THR A 1 637 ? -27.647 1.035 -14.058 1.00 94.19 637 THR A C 1
ATOM 4782 O O . THR A 1 637 ? -27.039 1.641 -14.937 1.00 94.19 637 THR A O 1
ATOM 4785 N N . ILE A 1 638 ? -27.718 1.449 -12.791 1.00 95.31 638 ILE A N 1
ATOM 4786 C CA . ILE A 1 638 ? -27.043 2.625 -12.224 1.00 95.31 638 ILE A CA 1
ATOM 4787 C C . ILE A 1 638 ? -26.116 2.144 -11.085 1.00 95.31 638 ILE A C 1
ATOM 4789 O O . ILE A 1 638 ? -26.593 1.385 -10.228 1.00 95.31 638 ILE A O 1
ATOM 4793 N N . PRO A 1 639 ? -24.824 2.525 -11.073 1.00 91.56 639 PRO A N 1
ATOM 4794 C CA . PRO A 1 639 ? -23.845 2.118 -10.065 1.00 91.56 639 PRO A CA 1
ATOM 4795 C C . PRO A 1 639 ? -23.969 2.940 -8.774 1.00 91.56 639 PRO A C 1
ATOM 4797 O O . PRO A 1 639 ? -24.577 4.006 -8.756 1.00 91.56 639 PRO A O 1
ATOM 4800 N N . SER A 1 640 ? -23.366 2.451 -7.688 1.00 91.56 640 SER A N 1
ATOM 4801 C CA . SER A 1 640 ? -23.405 3.089 -6.361 1.00 91.56 640 SER A CA 1
ATOM 4802 C C . SER A 1 640 ? -22.519 4.332 -6.219 1.00 91.56 640 SER A C 1
ATOM 4804 O O . SER A 1 640 ? -22.598 5.001 -5.193 1.00 91.56 640 SER A O 1
ATOM 4806 N N . THR A 1 641 ? -21.709 4.658 -7.229 1.00 88.88 641 THR A N 1
ATOM 4807 C CA . THR A 1 641 ? -21.001 5.945 -7.342 1.00 88.88 641 THR A CA 1
ATOM 4808 C C . THR A 1 641 ? -21.958 7.103 -7.636 1.00 88.88 641 THR A C 1
ATOM 4810 O O . THR A 1 641 ? -21.682 8.238 -7.258 1.00 88.88 641 THR A O 1
ATOM 4813 N N . VAL A 1 642 ? -23.113 6.831 -8.261 1.00 94.69 642 VAL A N 1
ATOM 4814 C CA . VAL A 1 642 ? -24.095 7.855 -8.633 1.00 94.69 642 VAL A CA 1
ATOM 4815 C C . VAL A 1 642 ? -24.862 8.343 -7.403 1.00 94.69 642 VAL A C 1
ATOM 4817 O O . VAL A 1 642 ? -25.807 7.710 -6.929 1.00 94.69 642 VAL A O 1
ATOM 4820 N N . LYS A 1 643 ? -24.483 9.532 -6.933 1.00 92.69 643 LYS A N 1
ATOM 4821 C CA . LYS A 1 643 ? -25.098 10.252 -5.815 1.00 92.69 643 LYS A CA 1
ATOM 4822 C C . LYS A 1 643 ? -26.312 11.092 -6.220 1.00 92.69 643 LYS A C 1
ATOM 4824 O O . LYS A 1 643 ? -27.149 11.378 -5.367 1.00 92.69 643 LYS A O 1
ATOM 4829 N N . GLN A 1 644 ? -26.473 11.469 -7.495 1.00 95.62 644 GLN A N 1
ATOM 4830 C CA . GLN A 1 644 ? -27.645 12.238 -7.956 1.00 95.62 644 GLN A CA 1
ATOM 4831 C C . GLN A 1 644 ? -28.250 11.719 -9.271 1.00 95.62 644 GLN A C 1
ATOM 4833 O O . GLN A 1 644 ? -27.548 11.486 -10.249 1.00 95.62 644 GLN A O 1
ATOM 4838 N N . ILE A 1 645 ? -29.581 11.603 -9.319 1.00 97.06 645 ILE A N 1
ATOM 4839 C CA . ILE A 1 645 ? -30.356 11.352 -10.544 1.00 97.06 645 ILE A CA 1
ATOM 4840 C C . ILE A 1 645 ? -31.185 12.600 -10.871 1.00 97.06 645 ILE A C 1
ATOM 4842 O O . ILE A 1 645 ? -32.132 12.927 -10.145 1.00 97.06 645 ILE A O 1
ATOM 4846 N N . GLY A 1 646 ? -30.820 13.268 -11.968 1.00 95.12 646 GLY A N 1
ATOM 4847 C CA . GLY A 1 646 ? -31.321 14.576 -12.380 1.00 95.12 646 GLY A CA 1
ATOM 4848 C C . GLY A 1 646 ? -32.805 14.650 -12.754 1.00 95.12 646 GLY A C 1
ATOM 4849 O O . GLY A 1 646 ? -33.539 13.657 -12.862 1.00 95.12 646 GLY A O 1
ATOM 4850 N N . ALA A 1 647 ? -33.276 15.885 -12.940 1.00 96.06 647 ALA A N 1
ATOM 4851 C CA . ALA A 1 647 ? -34.684 16.182 -13.149 1.00 96.06 647 ALA A CA 1
ATOM 4852 C C . ALA A 1 647 ? -35.183 15.574 -14.468 1.00 96.06 647 ALA A C 1
ATOM 4854 O O . ALA A 1 647 ? -34.695 15.881 -15.550 1.00 96.06 647 ALA A O 1
ATOM 4855 N N . GLY A 1 648 ? -36.184 14.696 -14.381 1.00 94.75 648 GLY A N 1
ATOM 4856 C CA . GLY A 1 648 ? -36.752 14.028 -15.553 1.00 94.75 648 GLY A CA 1
ATOM 4857 C C . GLY A 1 648 ? -35.810 13.077 -16.310 1.00 94.75 648 GLY A C 1
ATOM 4858 O O . GLY A 1 648 ? -36.137 12.751 -17.448 1.00 94.75 648 GLY A O 1
ATOM 4859 N N . ALA A 1 649 ? -34.706 12.605 -15.709 1.00 95.94 649 ALA A N 1
ATOM 4860 C CA . ALA A 1 649 ? -33.697 11.749 -16.356 1.00 95.94 649 ALA A CA 1
ATOM 4861 C C . ALA A 1 649 ? -34.269 10.580 -17.190 1.00 95.94 649 ALA A C 1
ATOM 4863 O O . ALA A 1 649 ? -33.811 10.343 -18.302 1.00 95.94 649 ALA A O 1
ATOM 4864 N N . PHE A 1 650 ? -35.313 9.898 -16.704 1.00 95.94 650 PHE A N 1
ATOM 4865 C CA . PHE A 1 650 ? -36.015 8.806 -17.400 1.00 95.94 650 PHE A CA 1
ATOM 4866 C C . PHE A 1 650 ? -37.488 9.154 -17.698 1.00 95.94 650 PHE A C 1
ATOM 4868 O O . PHE A 1 650 ? -38.360 8.280 -17.757 1.00 95.94 650 PHE A O 1
ATOM 4875 N N . TYR A 1 651 ? -37.809 10.443 -17.840 1.00 95.00 651 TYR A N 1
ATOM 4876 C CA . TYR A 1 651 ? -39.173 10.897 -18.102 1.00 95.00 651 TYR A CA 1
ATOM 4877 C C . TYR A 1 651 ? -39.655 10.396 -19.466 1.00 95.00 651 TYR A C 1
ATOM 4879 O O . TYR A 1 651 ? -39.061 10.708 -20.492 1.00 95.00 651 TYR A O 1
ATOM 4887 N N . GLY A 1 652 ? -40.775 9.675 -19.500 1.00 93.25 652 GLY A N 1
ATOM 4888 C CA . GLY A 1 652 ? -41.400 9.260 -20.759 1.00 93.25 652 GLY A CA 1
ATOM 4889 C C . GLY A 1 652 ? -40.742 8.069 -21.461 1.00 93.25 652 GLY A C 1
ATOM 4890 O O . GLY A 1 652 ? -41.070 7.814 -22.618 1.00 93.25 652 GLY A O 1
ATOM 4891 N N . CYS A 1 653 ? -39.868 7.305 -20.793 1.00 94.62 653 CYS A N 1
ATOM 4892 C CA . CYS A 1 653 ? -39.319 6.058 -21.341 1.00 94.62 653 CYS A CA 1
ATOM 4893 C C . CYS A 1 653 ? -40.398 4.957 -21.375 1.00 94.62 653 CYS A C 1
ATOM 4895 O O . CYS A 1 653 ? -40.477 4.089 -20.499 1.00 94.62 653 CYS A O 1
ATOM 4897 N N . THR A 1 654 ? -41.285 5.005 -22.373 1.00 94.69 654 THR A N 1
ATOM 4898 C CA . THR A 1 654 ? -42.521 4.200 -22.422 1.00 94.69 654 THR A CA 1
ATOM 4899 C C . THR A 1 654 ? -42.303 2.691 -22.542 1.00 94.69 654 THR A C 1
ATOM 4901 O O . THR A 1 654 ? -43.233 1.938 -22.253 1.00 94.69 654 THR A O 1
ATOM 4904 N N . ASN A 1 655 ? -41.098 2.241 -22.908 1.00 94.69 655 ASN A N 1
ATOM 4905 C CA . ASN A 1 655 ? -40.722 0.826 -22.988 1.00 94.69 655 ASN A CA 1
ATOM 4906 C C . ASN A 1 655 ? -39.793 0.340 -21.860 1.00 94.69 655 ASN A C 1
ATOM 4908 O O . ASN A 1 655 ? -39.551 -0.867 -21.768 1.00 94.69 655 ASN A O 1
ATOM 4912 N N . LEU A 1 656 ? -39.344 1.227 -20.964 1.00 95.06 656 LEU A N 1
ATOM 4913 C CA . LEU A 1 656 ? -38.434 0.893 -19.867 1.00 95.06 656 LEU A CA 1
ATOM 4914 C C . LEU A 1 656 ? -39.130 -0.033 -18.857 1.00 95.06 656 LEU A C 1
ATOM 4916 O O . LEU A 1 656 ? -40.027 0.382 -18.123 1.00 95.06 656 LEU A O 1
ATOM 4920 N N . LYS A 1 657 ? -38.737 -1.314 -18.862 1.00 95.44 657 LYS A N 1
ATOM 4921 C CA . LYS A 1 657 ? -39.288 -2.388 -18.019 1.00 95.44 657 LYS A CA 1
ATOM 4922 C C . LYS A 1 657 ? -38.642 -2.395 -16.633 1.00 95.44 657 LYS A C 1
ATOM 4924 O O . LYS A 1 657 ? -39.352 -2.520 -15.639 1.00 95.44 657 LYS A O 1
ATOM 4929 N N . THR A 1 658 ? -37.315 -2.258 -16.574 1.00 95.88 658 THR A N 1
ATOM 4930 C CA . THR A 1 658 ? -36.534 -2.433 -15.338 1.00 95.88 658 THR A CA 1
ATOM 4931 C C . THR A 1 658 ? -35.470 -1.353 -15.187 1.00 95.88 658 THR A C 1
ATOM 4933 O O . THR A 1 658 ? -34.624 -1.206 -16.063 1.00 95.88 658 THR A O 1
ATOM 4936 N N . VAL A 1 659 ? -35.441 -0.679 -14.040 1.00 96.75 659 VAL A N 1
ATOM 4937 C CA . VAL A 1 659 ? -34.280 0.104 -13.584 1.00 96.75 659 VAL A CA 1
ATOM 4938 C C . VAL A 1 659 ? -33.678 -0.619 -12.384 1.00 96.75 659 VAL A C 1
ATOM 4940 O O . VAL A 1 659 ? -34.414 -1.038 -11.494 1.00 96.75 659 VAL A O 1
ATOM 4943 N N . THR A 1 660 ? -32.361 -0.783 -12.345 1.00 97.00 660 THR A N 1
ATOM 4944 C CA . THR A 1 660 ? -31.635 -1.247 -11.154 1.00 97.00 660 THR A CA 1
ATOM 4945 C C . THR A 1 660 ? -30.785 -0.097 -10.647 1.00 97.00 660 THR A C 1
ATOM 4947 O O . THR A 1 660 ? -29.964 0.417 -11.398 1.00 97.00 660 THR A O 1
ATOM 4950 N N . ILE A 1 661 ? -31.000 0.305 -9.399 1.00 96.06 661 ILE A N 1
ATOM 4951 C CA . ILE A 1 661 ? -30.233 1.347 -8.721 1.00 96.06 661 ILE A CA 1
ATOM 4952 C C . ILE A 1 661 ? -29.438 0.657 -7.616 1.00 96.06 661 ILE A C 1
ATOM 4954 O O . ILE A 1 661 ? -30.016 0.167 -6.640 1.00 96.06 661 ILE A O 1
ATOM 4958 N N . ASN A 1 662 ? -28.124 0.576 -7.795 1.00 92.81 662 ASN A N 1
ATOM 4959 C CA . ASN A 1 662 ? -27.205 0.243 -6.717 1.00 92.81 662 ASN A CA 1
ATOM 4960 C C . ASN A 1 662 ? -26.969 1.525 -5.906 1.00 92.81 662 ASN A C 1
ATOM 4962 O O . ASN A 1 662 ? -26.803 2.589 -6.491 1.00 92.81 662 ASN A O 1
ATOM 4966 N N . VAL A 1 663 ? -26.988 1.441 -4.578 1.00 89.69 663 VAL A N 1
ATOM 4967 C CA . VAL A 1 663 ? -26.779 2.583 -3.673 1.00 89.69 663 VAL A CA 1
ATOM 4968 C C . VAL A 1 663 ? -25.788 2.164 -2.592 1.00 89.69 663 VAL A C 1
ATOM 4970 O O . VAL A 1 663 ? -25.797 1.001 -2.183 1.00 89.69 663 VAL A O 1
ATOM 4973 N N . SER A 1 664 ? -24.944 3.084 -2.130 1.00 83.19 664 SER A N 1
ATOM 4974 C CA . SER A 1 664 ? -24.057 2.871 -0.982 1.00 83.19 664 SER A CA 1
ATOM 4975 C C . SER A 1 664 ? -24.839 2.501 0.297 1.00 83.19 664 SER A C 1
ATOM 4977 O O . SER A 1 664 ? -26.061 2.670 0.386 1.00 83.19 664 SER A O 1
ATOM 4979 N N . ALA A 1 665 ? -24.152 1.908 1.282 1.00 82.19 665 ALA A N 1
ATOM 4980 C CA . ALA A 1 665 ? -24.787 1.317 2.469 1.00 82.19 665 ALA A CA 1
ATOM 4981 C C . ALA A 1 665 ? -25.531 2.345 3.352 1.00 82.19 665 ALA A C 1
ATOM 4983 O O . ALA A 1 665 ? -26.533 2.001 3.984 1.00 82.19 665 ALA A O 1
ATOM 4984 N N . ASP A 1 666 ? -25.072 3.598 3.319 1.00 83.75 666 ASP A N 1
ATOM 4985 C CA . ASP A 1 666 ? -25.661 4.819 3.893 1.00 83.75 666 ASP A CA 1
ATOM 4986 C C . ASP A 1 666 ? -27.026 5.223 3.285 1.00 83.75 666 ASP A C 1
ATOM 4988 O O . ASP A 1 666 ? -27.825 5.918 3.922 1.00 83.75 666 ASP A O 1
ATOM 4992 N N . GLY A 1 667 ? -27.331 4.762 2.067 1.00 86.88 667 GLY A N 1
ATOM 4993 C CA . GLY A 1 667 ? -28.493 5.178 1.284 1.00 86.88 667 GLY A CA 1
ATOM 4994 C C . GLY A 1 667 ? -28.388 6.589 0.708 1.00 86.88 667 GLY A C 1
ATOM 4995 O O . GLY A 1 667 ? -29.428 7.200 0.444 1.00 86.88 667 GLY A O 1
ATOM 4996 N N . ASP A 1 668 ? -27.175 7.112 0.550 1.00 86.25 668 ASP A N 1
ATOM 4997 C CA . ASP A 1 668 ? -26.918 8.439 0.002 1.00 86.25 668 ASP A CA 1
ATOM 4998 C C . ASP A 1 668 ? -27.154 8.473 -1.517 1.00 86.25 668 ASP A C 1
ATOM 5000 O O . ASP A 1 668 ? -26.292 8.125 -2.324 1.00 86.25 668 ASP A O 1
ATOM 5004 N N . ILE A 1 669 ? -28.378 8.852 -1.895 1.00 93.06 669 ILE A N 1
ATOM 5005 C CA . ILE A 1 669 ? -28.757 9.150 -3.276 1.00 93.06 669 ILE A CA 1
ATOM 5006 C C . ILE A 1 669 ? -29.880 10.197 -3.337 1.00 93.06 669 ILE A C 1
ATOM 5008 O O . ILE A 1 669 ? -30.978 10.029 -2.794 1.00 93.06 669 ILE A O 1
ATOM 5012 N N . LYS A 1 670 ? -29.621 11.286 -4.060 1.00 94.75 670 LYS A N 1
ATOM 5013 C CA . LYS A 1 670 ? -30.569 12.358 -4.378 1.00 94.75 670 LYS A CA 1
ATOM 5014 C C . LYS A 1 670 ? -31.303 12.042 -5.682 1.00 94.75 670 LYS A C 1
ATOM 5016 O O . LYS A 1 670 ? -30.698 11.657 -6.677 1.00 94.75 670 LYS A O 1
ATOM 5021 N N . ILE A 1 671 ? -32.625 12.215 -5.698 1.00 95.31 671 ILE A N 1
ATOM 5022 C CA . ILE A 1 671 ? -33.458 11.931 -6.878 1.00 95.31 671 ILE A CA 1
ATOM 5023 C C . ILE A 1 671 ? -34.399 13.108 -7.124 1.00 95.31 671 ILE A C 1
ATOM 5025 O O . ILE A 1 671 ? -35.242 13.438 -6.280 1.00 95.31 671 ILE A O 1
ATOM 5029 N N . ASP A 1 672 ? -34.279 13.734 -8.289 1.00 94.56 672 ASP A N 1
ATOM 5030 C CA . ASP A 1 672 ? -34.918 15.014 -8.583 1.00 94.56 672 ASP A CA 1
ATOM 5031 C C . ASP A 1 672 ? -36.325 14.898 -9.192 1.00 94.56 672 ASP A C 1
ATOM 5033 O O . ASP A 1 672 ? -36.909 13.820 -9.369 1.00 94.56 672 ASP A O 1
ATOM 5037 N N . LYS A 1 673 ? -36.950 16.061 -9.412 1.00 93.50 673 LYS A N 1
ATOM 5038 C CA . LYS A 1 673 ? -38.362 16.190 -9.788 1.00 93.50 673 LYS A CA 1
ATOM 5039 C C . LYS A 1 673 ? -38.650 15.394 -11.068 1.00 93.50 673 LYS A C 1
ATOM 5041 O O . LYS A 1 673 ? -37.991 15.554 -12.089 1.00 93.50 673 LYS A O 1
ATOM 5046 N N . ASN A 1 674 ? -39.684 14.553 -11.014 1.00 92.56 674 ASN A N 1
ATOM 5047 C CA . ASN A 1 674 ? -40.191 13.750 -12.135 1.00 92.56 674 ASN A CA 1
ATOM 5048 C C . ASN A 1 674 ? -39.212 12.730 -12.767 1.00 92.56 674 ASN A C 1
ATOM 5050 O O . ASN A 1 674 ? -39.549 12.210 -13.832 1.00 92.56 674 ASN A O 1
ATOM 5054 N N . ALA A 1 675 ? -38.068 12.414 -12.139 1.00 94.56 675 ALA A N 1
ATOM 5055 C CA . ALA A 1 675 ? -37.010 11.557 -12.703 1.00 94.56 675 ALA A CA 1
ATOM 5056 C C . ALA A 1 675 ? -37.495 10.232 -13.330 1.00 94.56 675 ALA A C 1
ATOM 5058 O O . ALA A 1 675 ? -36.922 9.791 -14.320 1.00 94.56 675 ALA A O 1
ATOM 5059 N N . PHE A 1 676 ? -38.574 9.633 -12.808 1.00 96.06 676 PHE A N 1
ATOM 5060 C CA . PHE A 1 676 ? -39.120 8.345 -13.254 1.00 96.06 676 PHE A CA 1
ATOM 5061 C C . PHE A 1 676 ? -40.622 8.404 -13.619 1.00 96.06 676 PHE A C 1
ATOM 5063 O O . PHE A 1 676 ? -41.361 7.433 -13.431 1.00 96.06 676 PHE A O 1
ATOM 5070 N N . LYS A 1 677 ? -41.129 9.543 -14.117 1.00 92.88 677 LYS A N 1
ATOM 5071 C CA . LYS A 1 677 ? -42.539 9.662 -14.554 1.00 92.88 677 LYS A CA 1
ATOM 5072 C C . LYS A 1 677 ? -42.767 9.187 -15.995 1.00 92.88 677 LYS A C 1
ATOM 5074 O O . LYS A 1 677 ? -41.876 9.224 -16.834 1.00 92.88 677 LYS A O 1
ATOM 5079 N N . LYS A 1 678 ? -44.007 8.770 -16.293 1.00 94.00 678 LYS A N 1
ATOM 5080 C CA . LYS A 1 678 ? -44.463 8.269 -17.612 1.00 94.00 678 LYS A CA 1
ATOM 5081 C C . LYS A 1 678 ? -43.702 7.036 -18.159 1.00 94.00 678 LYS A C 1
ATOM 5083 O O . LYS A 1 678 ? -43.769 6.762 -19.355 1.00 94.00 678 LYS A O 1
ATOM 5088 N N . LEU A 1 679 ? -43.059 6.245 -17.293 1.00 95.12 679 LEU A N 1
ATOM 5089 C CA . LEU A 1 679 ? -42.475 4.939 -17.643 1.00 95.12 679 LEU A CA 1
ATOM 5090 C C . LEU A 1 679 ? -43.525 3.930 -18.155 1.00 95.12 679 LEU A C 1
ATOM 5092 O O . LEU A 1 679 ? -44.741 4.172 -18.090 1.00 95.12 679 LEU A O 1
ATOM 5096 N N . LYS A 1 680 ? -43.075 2.763 -18.635 1.00 94.25 680 LYS A N 1
ATOM 5097 C CA . LYS A 1 680 ? -43.961 1.648 -19.013 1.00 94.25 680 LYS A CA 1
ATOM 5098 C C . LYS A 1 680 ? -44.899 1.255 -17.858 1.00 94.25 680 LYS A C 1
ATOM 5100 O O . LYS A 1 680 ? -44.471 1.187 -16.706 1.00 94.25 680 LYS A O 1
ATOM 5105 N N . LYS A 1 681 ? -46.171 0.951 -18.151 1.00 95.06 681 LYS A N 1
ATOM 5106 C CA . LYS A 1 681 ? -47.087 0.321 -17.178 1.00 95.06 681 LYS A CA 1
ATOM 5107 C C . LYS A 1 681 ? -46.564 -1.084 -16.841 1.00 95.06 681 LYS A C 1
ATOM 5109 O O . LYS A 1 681 ? -46.303 -1.867 -17.750 1.00 95.06 681 LYS A O 1
ATOM 5114 N N . GLY A 1 682 ? -46.400 -1.384 -15.555 1.00 91.94 682 GLY A N 1
ATOM 5115 C CA . GLY A 1 682 ? -45.751 -2.608 -15.069 1.00 91.94 682 GLY A CA 1
ATOM 5116 C C . GLY A 1 682 ? -44.226 -2.508 -14.929 1.00 91.94 682 GLY A C 1
ATOM 5117 O O . GLY A 1 682 ? -43.573 -3.536 -14.782 1.00 91.94 682 GLY A O 1
ATOM 5118 N N . SER A 1 683 ? -43.647 -1.303 -14.982 1.00 95.50 683 SER A N 1
ATOM 5119 C CA . SER A 1 683 ? -42.205 -1.103 -14.775 1.00 95.50 683 SER A CA 1
ATOM 5120 C C . SER A 1 683 ? -41.787 -1.334 -13.317 1.00 95.50 683 SER A C 1
ATOM 5122 O O . SER A 1 683 ? -42.563 -1.096 -12.387 1.00 95.50 683 SER A O 1
ATOM 5124 N N . VAL A 1 684 ? -40.550 -1.795 -13.109 1.00 96.94 684 VAL A N 1
ATOM 5125 C CA . VAL A 1 684 ? -39.987 -2.087 -11.782 1.00 96.94 684 VAL A CA 1
ATOM 5126 C C . VAL A 1 684 ? -38.658 -1.360 -11.585 1.00 96.94 684 VAL A C 1
ATOM 5128 O O . VAL A 1 684 ? -37.725 -1.544 -12.365 1.00 96.94 684 VAL A O 1
ATOM 5131 N N . ILE A 1 685 ? -38.551 -0.587 -10.506 1.00 97.31 685 ILE A N 1
ATOM 5132 C CA . ILE A 1 685 ? -37.283 -0.037 -10.014 1.00 97.31 685 ILE A CA 1
ATOM 5133 C C . ILE A 1 685 ? -36.795 -0.936 -8.873 1.00 97.31 685 ILE A C 1
ATOM 5135 O O . ILE A 1 685 ? -37.516 -1.137 -7.899 1.00 97.31 685 ILE A O 1
ATOM 5139 N N . LYS A 1 686 ? -35.597 -1.507 -9.003 1.00 96.69 686 LYS A N 1
ATOM 5140 C CA . LYS A 1 686 ? -34.960 -2.376 -8.004 1.00 96.69 686 LYS A CA 1
ATOM 5141 C C . LYS A 1 686 ? -33.879 -1.597 -7.257 1.00 96.69 686 LYS A C 1
ATOM 5143 O O . LYS A 1 686 ? -32.977 -1.075 -7.905 1.00 96.69 686 LYS A O 1
ATOM 5148 N N . VAL A 1 687 ? -33.937 -1.566 -5.929 1.00 95.38 687 VAL A N 1
ATOM 5149 C CA . VAL A 1 687 ? -32.935 -0.930 -5.057 1.00 95.38 687 VAL A CA 1
ATOM 5150 C C . VAL A 1 687 ? -32.020 -1.996 -4.455 1.00 95.38 687 VAL A C 1
ATOM 5152 O O . VAL A 1 687 ? -32.496 -2.920 -3.786 1.00 95.38 687 VAL A O 1
ATOM 5155 N N . LYS A 1 688 ? -30.712 -1.860 -4.680 1.00 92.00 688 LYS A N 1
ATOM 5156 C CA . LYS A 1 688 ? -29.643 -2.743 -4.183 1.00 92.00 688 LYS A CA 1
ATOM 5157 C C . LYS A 1 688 ? -28.630 -1.970 -3.323 1.00 92.00 688 LYS A C 1
ATOM 5159 O O . LYS A 1 688 ? -28.621 -0.745 -3.326 1.00 92.00 688 LYS A O 1
ATOM 5164 N N . GLY A 1 689 ? -27.770 -2.705 -2.615 1.00 87.69 689 GLY A N 1
ATOM 5165 C CA . GLY A 1 689 ? -26.649 -2.178 -1.823 1.00 87.69 689 GLY A CA 1
ATOM 5166 C C . GLY A 1 689 ? -27.011 -1.800 -0.382 1.00 87.69 689 GLY A C 1
ATOM 5167 O O . GLY A 1 689 ? -26.322 -2.218 0.542 1.00 87.69 689 GLY A O 1
ATOM 5168 N N . CYS A 1 690 ? -28.152 -1.143 -0.155 1.00 88.88 690 CYS A N 1
ATOM 5169 C CA . CYS A 1 690 ? -28.624 -0.795 1.191 1.00 88.88 690 CYS A CA 1
ATOM 5170 C C . CYS A 1 690 ? -29.685 -1.769 1.762 1.00 88.88 690 CYS A C 1
ATOM 5172 O O . CYS A 1 690 ? -30.431 -2.429 1.030 1.00 88.88 690 CYS A O 1
ATOM 5174 N N . LYS A 1 691 ? -29.771 -1.852 3.101 1.00 90.94 691 LYS A N 1
ATOM 5175 C CA . LYS A 1 691 ? -30.676 -2.740 3.872 1.00 90.94 691 LYS A CA 1
ATOM 5176 C C . LYS A 1 691 ? -31.507 -1.948 4.908 1.00 90.94 691 LYS A C 1
ATOM 5178 O O . LYS A 1 691 ? -31.387 -0.730 5.024 1.00 90.94 691 LYS A O 1
ATOM 5183 N N . GLY A 1 692 ? -32.379 -2.629 5.659 1.00 94.00 692 GLY A N 1
ATOM 5184 C CA . GLY A 1 692 ? -32.993 -2.113 6.897 1.00 94.00 692 GLY A CA 1
ATOM 5185 C C . GLY A 1 692 ? -33.739 -0.769 6.791 1.00 94.00 692 GLY A C 1
ATOM 5186 O O . GLY A 1 692 ? -34.498 -0.527 5.847 1.00 94.00 692 GLY A O 1
ATOM 5187 N N . LYS A 1 693 ? -33.541 0.106 7.793 1.00 91.38 693 LYS A N 1
ATOM 5188 C CA . LYS A 1 693 ? -34.122 1.466 7.853 1.00 91.38 693 LYS A CA 1
ATOM 5189 C C . LYS A 1 693 ? -33.698 2.317 6.641 1.00 91.38 693 LYS A C 1
ATOM 5191 O O . LYS A 1 693 ? -34.525 3.038 6.083 1.00 91.38 693 LYS A O 1
ATOM 5196 N N . VAL A 1 694 ? -32.451 2.166 6.189 1.00 89.69 694 VAL A N 1
ATOM 5197 C CA . VAL A 1 694 ? -31.873 2.903 5.056 1.00 89.69 694 VAL A CA 1
ATOM 5198 C C . VAL A 1 694 ? -32.604 2.596 3.748 1.00 89.69 694 VAL A C 1
ATOM 5200 O O . VAL A 1 694 ? -33.101 3.514 3.094 1.00 89.69 694 VAL A O 1
ATOM 5203 N N . LYS A 1 695 ? -32.787 1.316 3.391 1.00 93.00 695 LYS A N 1
ATOM 5204 C CA . LYS A 1 695 ? -33.532 0.956 2.171 1.00 93.00 695 LYS A CA 1
ATOM 5205 C C . LYS A 1 695 ? -34.966 1.503 2.191 1.00 93.00 695 LYS A C 1
ATOM 5207 O O . LYS A 1 695 ? -35.455 1.966 1.162 1.00 93.00 695 LYS A O 1
ATOM 5212 N N . LYS A 1 696 ? -35.626 1.545 3.359 1.00 94.00 696 LYS A N 1
ATOM 5213 C CA . LYS A 1 696 ? -36.957 2.171 3.509 1.00 94.00 696 LYS A CA 1
ATOM 5214 C C . LYS A 1 696 ? -36.936 3.688 3.218 1.00 94.00 696 LYS A C 1
ATOM 5216 O O . LYS A 1 696 ? -37.899 4.185 2.637 1.00 94.00 696 LYS A O 1
ATOM 5221 N N . LYS A 1 697 ? -35.860 4.416 3.561 1.00 93.50 697 LYS A N 1
ATOM 5222 C CA . LYS A 1 697 ? -35.657 5.845 3.218 1.00 93.50 697 LYS A CA 1
ATOM 5223 C C . LYS A 1 697 ? -35.524 6.035 1.699 1.00 93.50 697 LYS A C 1
ATOM 5225 O O . LYS A 1 697 ? -36.279 6.816 1.120 1.00 93.50 697 LYS A O 1
ATOM 5230 N N . VAL A 1 698 ? -34.646 5.264 1.051 1.00 93.81 698 VAL A N 1
ATOM 5231 C CA . VAL A 1 698 ? -34.396 5.330 -0.406 1.00 93.81 698 VAL A CA 1
ATOM 5232 C C . VAL A 1 698 ? -35.648 4.976 -1.219 1.00 93.81 698 VAL A C 1
ATOM 5234 O O . VAL A 1 698 ? -36.028 5.714 -2.129 1.00 93.81 698 VAL A O 1
ATOM 5237 N N . VAL A 1 699 ? -36.359 3.901 -0.859 1.00 95.31 699 VAL A N 1
ATOM 5238 C CA . VAL A 1 699 ? -37.612 3.504 -1.532 1.00 95.31 699 VAL A CA 1
ATOM 5239 C C . VAL A 1 699 ? -38.674 4.608 -1.428 1.00 95.31 699 VAL A C 1
ATOM 5241 O O . VAL A 1 699 ? -39.266 4.975 -2.444 1.00 95.31 699 VAL A O 1
ATOM 5244 N N . LYS A 1 700 ? -38.853 5.221 -0.246 1.00 94.38 700 LYS A N 1
ATOM 5245 C CA . LYS A 1 700 ? -39.758 6.374 -0.064 1.00 94.38 700 LYS A CA 1
ATOM 5246 C C . LYS A 1 700 ? -39.353 7.600 -0.897 1.00 94.38 700 LYS A C 1
ATOM 5248 O O . LYS A 1 700 ? -40.232 8.366 -1.291 1.00 94.38 700 LYS A O 1
ATOM 5253 N N . ALA A 1 701 ? -38.063 7.803 -1.179 1.00 93.06 701 ALA A N 1
ATOM 5254 C CA . ALA A 1 701 ? -37.599 8.879 -2.058 1.00 93.06 701 ALA A CA 1
ATOM 5255 C C . ALA A 1 701 ? -37.957 8.605 -3.531 1.00 93.06 701 ALA A C 1
ATOM 5257 O O . ALA A 1 701 ? -38.569 9.458 -4.178 1.00 93.06 701 ALA A O 1
ATOM 5258 N N . ILE A 1 702 ? -37.678 7.395 -4.035 1.00 95.12 702 ILE A N 1
ATOM 5259 C CA . ILE A 1 702 ? -38.045 6.958 -5.397 1.00 95.12 702 ILE A CA 1
ATOM 5260 C C . ILE A 1 702 ? -39.564 7.042 -5.605 1.00 95.12 702 ILE A C 1
ATOM 5262 O O . ILE A 1 702 ? -40.034 7.556 -6.622 1.00 95.12 702 ILE A O 1
ATOM 5266 N N . GLU A 1 703 ? -40.350 6.601 -4.620 1.00 94.50 703 GLU A N 1
ATOM 5267 C CA . GLU A 1 703 ? -41.815 6.620 -4.666 1.00 94.50 703 GLU A CA 1
ATOM 5268 C C . GLU A 1 703 ? -42.431 8.014 -4.868 1.00 94.50 703 GLU A C 1
ATOM 5270 O O . GLU A 1 703 ? -43.533 8.115 -5.411 1.00 94.50 703 GLU A O 1
ATOM 5275 N N . LYS A 1 704 ? -41.734 9.091 -4.477 1.00 92.75 704 LYS A N 1
ATOM 5276 C CA . LYS A 1 704 ? -42.159 10.483 -4.717 1.00 92.75 704 LYS A CA 1
ATOM 5277 C C . LYS A 1 704 ? -41.881 10.964 -6.152 1.00 92.75 704 LYS A C 1
ATOM 5279 O O . LYS A 1 704 ? -42.308 12.060 -6.520 1.00 92.75 704 LYS A O 1
ATOM 5284 N N . ARG A 1 705 ? -41.144 10.193 -6.966 1.00 95.19 705 ARG A N 1
ATOM 5285 C CA . ARG A 1 705 ? -40.658 10.588 -8.308 1.00 95.19 705 ARG A CA 1
ATOM 5286 C C . ARG A 1 705 ? -41.177 9.718 -9.464 1.00 95.19 705 ARG A C 1
ATOM 5288 O O . ARG A 1 705 ? -40.934 10.070 -10.619 1.00 95.19 705 ARG A O 1
ATOM 5295 N N . ILE A 1 706 ? -41.909 8.643 -9.165 1.00 94.38 706 ILE A N 1
ATOM 5296 C CA . ILE A 1 706 ? -42.574 7.739 -10.126 1.00 94.38 706 ILE A CA 1
ATOM 5297 C C . ILE A 1 706 ? -44.046 8.117 -10.385 1.00 94.38 706 ILE A C 1
ATOM 5299 O O . ILE A 1 706 ? -44.596 9.027 -9.766 1.00 94.38 706 ILE A O 1
ATOM 5303 N N . ASP A 1 707 ? -44.707 7.369 -11.272 1.00 92.69 707 ASP A N 1
ATOM 5304 C CA . ASP A 1 707 ? -46.166 7.193 -11.262 1.00 92.69 707 ASP A CA 1
ATOM 5305 C C . ASP A 1 707 ? -46.511 5.851 -10.587 1.00 92.69 707 ASP A C 1
ATOM 5307 O O . ASP A 1 707 ? -46.273 4.780 -11.152 1.00 92.69 707 ASP A O 1
ATOM 5311 N N . LYS A 1 708 ? -47.097 5.904 -9.384 1.00 89.94 708 LYS A N 1
ATOM 5312 C CA . LYS A 1 708 ? -47.452 4.717 -8.584 1.00 89.94 708 LYS A CA 1
ATOM 5313 C C . LYS A 1 708 ? -48.504 3.806 -9.237 1.00 89.94 708 LYS A C 1
ATOM 5315 O O . LYS A 1 708 ? -48.565 2.629 -8.895 1.00 89.94 708 LYS A O 1
ATOM 5320 N N . LYS A 1 709 ? -49.305 4.298 -10.194 1.00 90.50 709 LYS A N 1
ATOM 5321 C CA . LYS A 1 709 ? -50.261 3.472 -10.961 1.00 90.50 709 LYS A CA 1
ATOM 5322 C C . LYS A 1 709 ? -49.583 2.703 -12.108 1.00 90.50 709 LYS A C 1
ATOM 5324 O O . LYS A 1 709 ? -50.213 1.848 -12.732 1.00 90.50 709 LYS A O 1
ATOM 5329 N N . ARG A 1 710 ? -48.310 2.999 -12.410 1.00 91.25 710 ARG A N 1
ATOM 5330 C CA . ARG A 1 710 ? -47.553 2.430 -13.543 1.00 91.25 710 ARG A CA 1
ATOM 5331 C C . ARG A 1 710 ? -46.271 1.707 -13.138 1.00 91.25 710 ARG A C 1
ATOM 5333 O O . ARG A 1 710 ? -45.905 0.752 -13.821 1.00 91.25 710 ARG A O 1
ATOM 5340 N N . THR A 1 711 ? -45.616 2.136 -12.064 1.00 94.75 711 THR A N 1
ATOM 5341 C CA . THR A 1 711 ? -44.279 1.685 -11.657 1.00 94.75 711 THR A CA 1
ATOM 5342 C C . THR A 1 711 ? -44.296 1.177 -10.217 1.00 94.75 711 THR A C 1
ATOM 5344 O O . THR A 1 711 ? -44.908 1.796 -9.349 1.00 94.75 711 THR A O 1
ATOM 5347 N N . LYS A 1 712 ? -43.602 0.066 -9.947 1.00 94.25 712 LYS A N 1
ATOM 5348 C CA . LYS A 1 712 ? -43.377 -0.478 -8.596 1.00 94.25 712 LYS A CA 1
ATOM 5349 C C . LYS A 1 712 ? -41.904 -0.332 -8.201 1.00 94.25 712 LYS A C 1
ATOM 5351 O O . LYS A 1 712 ? -41.031 -0.443 -9.059 1.00 94.25 712 LYS A O 1
ATOM 5356 N N . VAL A 1 713 ? -41.624 -0.135 -6.914 1.00 95.38 713 VAL A N 1
ATOM 5357 C CA . VAL A 1 713 ? -40.260 -0.175 -6.351 1.00 95.38 713 VAL A CA 1
ATOM 5358 C C . VAL A 1 713 ? -40.085 -1.489 -5.574 1.00 95.38 713 VAL A C 1
ATOM 5360 O O . VAL A 1 713 ? -41.062 -1.987 -5.012 1.00 95.38 713 VAL A O 1
ATOM 5363 N N . LYS A 1 714 ? -38.885 -2.084 -5.584 1.00 88.12 714 LYS A N 1
ATOM 5364 C CA . LYS A 1 714 ? -38.540 -3.341 -4.891 1.00 88.12 714 LYS A CA 1
ATOM 5365 C C . LYS A 1 714 ? -37.142 -3.302 -4.276 1.00 88.12 714 LYS A C 1
ATOM 5367 O O . LYS A 1 714 ? -36.230 -2.719 -4.893 1.00 88.12 714 LYS A O 1
#

Secondary structure (DSSP, 8-state):
----------------------------------------SS-----TTGGG--SHHHHHHHHHHHHHTTSPBPTT--GGG--HHHHHHHEEEPPTTTTSHHHHHHHHHHHHHH-HHHHHHHSS-EEEEEEE-TTS-EEEEEEEB---SSSHHHHHHHHHHHHHHHHHHHHHTT---TT-HHHHHHHHHHHHHTT-EE-TTTTTS--TT-GGGSHHIIIIISEE-HHHHHHHHHHHHHTTT--EEEEEEEETTEEEEEEEEEETTEEEEE-STTTB--STT--B-GGGSSB-HHHHHHTSSSPEEE--SSGGGTSPP----SS-HHHHHHS--TTT-----EEEES--SPEEEETT-EEEPPEEEESTT-SSPPEEEEE-TT--B--TTEEEETTEEEE-S-EEEEEEEEETTEE---EEEEEEPPP----------------------------------------------------------------------------------------------------------------------------------PPP-PPP---------EEEETTEEEEEEETTEEEEEEESSTT-SEEE--SEEE-TTS-EEEEEEE-TTTTTT-SS--EEEE-TT--EE-TTTTTT-TT--EEEEE--TT---EE-TTTBTTPPTTEEEEEES--HHHHHHHHHHHHTTB-TTTEEE-

Nearest PDB structures (foldseek):
  9crn-assembly1_A  TM=6.336E-01  e=1.258E-11  Streptococcus pyogenes NZ131
  4fs7-assembly1_A  TM=6.718E-01  e=2.911E-04  Bacteroides ovatus ATCC 8483
  6mlx-assembly3_C  TM=5.881E-01  e=5.410E-04  Treponema pallidum

Foldseek 3Di:
DDDDDDDDDDDDDDDDDDDDDDDDDDDDDDDDDDPDDDDDDPADQLLQLLVVDDDPLLNQLLVQLVVLLVQADPAPDDLVPDDVVVLVVRFAWGPPPSQDPPSNVQSLVSCCFRPVLSCLLQVPFWHWHWDADPVRDIIITIHGYRPDDDDNVPLSCQLVVLLVVLLVVCVVVVLDDPVCPLSNLVSSLLSLLLLADECPPLVPPPDPNDCLQGCSCSRRVRYHHQNNSAHVSSSNCSVVVWNKTKFWFDWLRHTGIFMWTDDPNFIFTAGSNQQRDPDPPSGGDLLGPGHWLCCLQPPDPTRTDTDCDRSNVSPDTGPDFQSGPCCNVQVDGPVQADDFPAKEFPDPAAAEEEAFDKDATDMCTVPNSHSWDKDKFWAAPVRDTDDPQWDADSRMIHGHHFGKTKMWIATDPHTYDIHIYGYHHDPPDPPDPDDDDDDDDDDDDDDDDDDDDDDDDDDDDDDDDDDDDDDDDDDDDDDDDDDDDDDDDDDDDDDDDDDDDDDDDDDDDDDDYDDDDDDDDDDDDDDDDDDDDDDDDDDDDDDDDDDDDDDDDDDDDDDDDDDDDDDDDDPWDWAADPQWIWTDPDQAAIEGEAGHDLADQEDEDDQWDAGPVGRIHGHQAHEAQRCPLSQNHAEYEAEQSHQEYHHLNVPNNQRHAEYEYEHAQQLRHYYDAQNAENYHANHEYEYHHYDDPSVVVNLVRVVNNYDPRRYYYD

Radius of gyration: 41.35 Å; Cα contacts (8 Å, |Δi|>4): 1151; chains: 1; bounding box: 108×104×137 Å

Solvent-accessible surface area (backbone atoms only — not comparable to full-atom values): 43702 Å² total; per-residue (Å²): 132,86,84,88,79,89,87,90,90,81,91,89,87,86,88,86,82,93,87,87,91,87,90,86,90,83,86,84,83,90,76,95,71,80,84,71,83,80,80,87,69,102,64,82,80,63,53,68,44,62,79,68,49,87,48,70,39,22,46,50,30,34,53,24,52,60,57,9,57,76,47,47,42,61,78,83,67,57,74,99,70,55,52,64,68,54,45,64,72,30,23,27,80,46,63,94,76,21,67,40,73,62,31,38,54,55,17,50,56,31,44,37,54,48,38,42,66,66,41,65,56,29,73,82,29,72,47,66,48,75,40,75,50,99,83,81,47,70,50,36,18,30,29,20,35,52,77,66,91,87,44,48,76,56,51,54,50,42,45,55,50,43,47,53,49,50,54,52,50,40,48,74,69,65,40,56,45,96,90,42,54,66,55,17,54,53,41,50,50,62,53,52,48,74,53,52,45,78,33,72,62,63,71,69,47,89,52,92,82,46,49,29,58,29,33,56,14,24,62,64,70,23,30,13,36,40,50,0,48,26,39,29,48,41,59,48,33,54,74,72,70,42,58,57,42,62,42,47,32,24,45,72,80,43,82,40,41,23,33,36,37,51,59,86,96,34,29,17,29,35,34,63,65,73,17,49,49,98,54,97,77,79,58,72,39,58,89,43,37,36,30,25,51,63,38,34,53,71,69,47,95,65,29,36,46,69,41,81,60,73,74,47,53,66,59,80,73,20,72,31,71,66,74,20,48,52,24,72,77,70,74,40,45,76,86,77,55,33,75,55,80,40,38,36,60,68,67,89,64,69,47,77,47,34,46,77,40,72,47,77,64,58,65,51,49,35,54,84,75,32,70,70,71,81,44,70,48,54,25,26,82,84,66,47,75,78,36,84,32,50,50,73,57,99,48,29,39,39,31,70,33,59,46,62,30,34,39,40,42,33,40,98,89,32,67,33,59,71,35,50,36,38,30,35,70,68,81,82,72,93,72,85,91,75,88,82,83,93,81,83,82,89,80,84,89,86,81,87,79,91,80,83,90,79,82,85,80,89,82,88,86,80,87,84,87,82,88,84,90,84,86,79,88,79,82,88,81,87,89,89,91,87,92,86,80,91,89,87,88,84,84,90,82,89,80,90,86,90,86,85,89,84,88,83,91,85,86,87,82,88,85,81,89,78,91,88,82,88,90,83,80,90,88,87,92,80,89,84,89,88,85,89,89,87,85,90,90,88,85,91,85,82,88,77,82,88,83,84,87,85,88,90,84,87,83,79,87,83,82,90,79,84,89,81,83,84,78,82,78,81,80,63,52,72,51,74,53,97,52,34,29,34,32,42,74,49,100,53,28,21,26,40,41,36,58,58,71,99,70,52,46,57,50,69,55,60,50,55,49,61,54,98,87,69,54,57,26,38,24,37,28,38,30,67,32,38,40,48,54,35,62,60,31,30,36,39,39,41,37,50,53,36,38,34,39,23,43,23,19,38,22,38,13,49,46,27,42,37,39,36,39,35,31,39,68,81,37,65,60,48,72,34,67,44,21,44,22,61,42,16,76,76,15,38,40,36,66,38,72,34,53,75,75,35,36,56,52,45,50,57,53,54,63,75,19,43,38,77,93,27,40,46,79,83

Sequence (714 aa):
MRILSKSIKKTIIAMSLVTGILSGSIMPNTSSSIITASANTGSVEHRLHYYFLQTDAERACYDAIIESAKNPLPIGTNIYRMSNEDKIKYGIELPEGADSPTPIGIAHNAVEADYPEIMEYIRYGFEAVDVWHDDENYTSYMVAKIRDNNNYSIWDNQIKSKIATMKSAIVSAGLYDPQDIPKSVLNIHDYYVKQLEYDTAGQFNGDWGADCRTAYGALVQGKAVCVGYSRGYKCLLDAFGIDCAIVSGTSNGAGHEWNVVKIGDDWYEQDLTWADTEDLTGSVDHSYFNRTTSDYANKLKKKHVRNSTGLDSYIPLATGTTYTYTYIAKGVSDADYVEATDVRFNETSGILLYVGDSMKLDVTVTPANATESPEFRILGDDYSTLSDFCTVENGVITAHRAGEGSIEVHIGRTWGNHRLLEVRERPVTTDNISDAEQGNTSNSSTSTDNSGNTSTPATGDSTTTPSSDNGNSGSSTAPAPSTGGSGSVQPSSGGNGGSSNGPGTTGGSEQPSGNAQQGSGLSAGNQTSGNSGKVTPSDITDATNNTDTAEVSKNKEPEKTVAEKTAVVARASEFTVNNLMFKVTSDSTAEFESSTGSSTKTVSVPSNVTDENGNSYVITRISSGAFKNNRKLTKVTIPSTVKQIGAGAFYGCTNLKTVTINVSADGDIKIDKNAFKKLKKGSVIKVKGCKGKVKKKVVKAIEKRIDKKRTKVK

Mean predicted aligned error: 22.21 Å